Protein AF-A0A1H6YM70-F1 (afdb_monomer)

Solvent-accessible surface area (backbone atoms only — not comparable to full-atom values): 40355 Å² total; per-residue (Å²): 133,88,77,96,76,88,87,82,82,91,81,91,81,89,89,91,89,89,86,88,90,82,91,88,90,90,86,87,81,88,82,81,90,76,86,83,74,84,50,31,53,51,52,47,82,62,70,38,101,59,46,87,62,41,52,81,88,35,68,71,35,81,37,51,82,87,64,83,88,84,62,60,73,34,40,66,67,62,57,68,69,55,62,72,92,75,59,53,72,65,49,66,35,31,28,68,69,76,75,31,49,32,33,32,38,57,94,75,74,38,78,41,71,76,74,77,87,56,59,73,40,43,68,49,69,51,76,71,44,45,75,62,52,44,77,43,59,88,45,40,32,73,42,72,48,46,55,89,52,23,32,37,42,44,52,37,42,29,78,37,44,15,32,50,41,39,39,32,46,31,19,34,76,86,74,43,76,22,53,33,35,28,37,41,71,53,69,43,90,54,57,48,78,46,82,44,70,24,33,24,39,51,32,30,70,66,38,37,90,80,80,52,63,47,29,42,35,41,36,23,56,72,83,42,78,52,92,55,59,52,71,42,55,31,40,51,60,89,59,75,58,35,71,45,69,46,69,94,36,92,90,49,55,65,48,76,42,67,89,46,39,29,74,46,76,77,45,82,61,43,26,39,37,41,32,32,40,59,78,37,45,36,47,37,31,44,38,34,35,34,70,62,52,96,70,32,80,37,48,32,39,26,37,35,69,83,40,78,48,66,74,88,56,92,90,55,73,46,76,47,62,26,29,51,42,86,91,44,45,36,45,60,48,44,45,80,42,62,31,43,31,34,36,41,26,28,52,62,25,72,79,38,83,87,46,70,76,49,75,46,79,44,86,48,59,71,47,77,47,73,26,45,60,69,85,48,66,40,40,60,37,50,55,56,50,98,79,52,57,46,77,45,62,87,43,39,31,75,45,70,54,45,94,63,25,30,33,36,40,35,35,35,36,75,37,47,20,37,48,76,51,40,36,47,78,47,60,58,27,34,38,45,40,74,53,70,38,93,55,59,48,78,26,43,83,95,59,34,46,74,32,35,39,41,49,36,32,74,53,59,49,75,46,71,39,39,57,69,65,84,73,75,52,96,58,86,74,51,62,45,71,47,65,25,40,66,76,45,44,74,57,42,29,38,34,20,25,6,43,83,56,35,68,33,2,26,34,44,69,19,41,53,37,24,47,30,56,60,26,39,54,41,34,2,69,46,96,74,16,64,40,41,17,80,35,49,48,47,75,44,77,49,52,26,68,36,89,52,48,65,60,52,43,60,76,62,59,41,21,29,41,36,38,5,30,66,50,48,44,49,66,64,42,15,43,44,53,32,46,41,29,76,64,34,18,13,35,46,38,26,40,36,50,61,93,75,40,21,49,48,34,38,49,25,44,60,72,72,41,85,75,63,45,75,46,76,46,64,55,42,40,74,35,48,28,40,79,53,99,38,52,44,32,51,24,86,60,47,78,46,49,62,38,32,33,39,35,14,85,59,36,35,30,18,38,41,60,80,53,41,60,95,49,55,84,50,40,45,77,43,22,41,41,97,87,64,20,43,32,24,36,31,44,73,89,45,45,39,38,40,33,18,26,18,34,35,40,11,9,52,90,90,68,74,50,47,36,38,46,26,21,32,54,47,99,75,34,46,54,34,61,27,66,55,41,90,47,62,17,35,31,26,25,38,53,47,7,42,49,54,47,35,63,71,68,28,82,80

Organism: NCBI:txid703342

Nearest PDB structures (foldseek):
  4kh9-assembly2_B  TM=1.845E-01  e=5.820E-04  Legionella pneumophila subsp. pneumophila str. Philadelphia 1
  6byc-assembly1_A  TM=4.555E-01  e=5.073E-01  Xanthomonas citri pv. citri str. 306
  6byg-assembly1_B  TM=3.933E-01  e=2.266E-01  Xanthomonas citri pv. citri str. 306
  6bye-assembly1_B  TM=3.856E-01  e=2.147E-01  Xanthomonas citri pv. citri str. 306
  6byi-assembly1_A  TM=2.269E-01  e=4.092E-01  Xanthomonas citri pv. citri str. 306

Foldseek 3Di:
DDDDDDDDDDDDDDDDDDDDDDDDDDDDDDDDDDDDLDAADEDEPPQDPCRPDHDSPDNYHYDDPPDDDAFAEDAPVRVVPPDLVPFDFFRWHQHPNVNFIWGQHNVVSDIDTPPPAFAAWDKDADPVQLVVKDFFAAAAAFDWFDQVGGKIKTKMFTPGWHKKKKKKFKAFLVRHTQFKIWIDIDTGPDTGMDIDITGMGTGGHAFDPQQDFGIKIWMAIRNHTDPRIDTDGYHGHFDPWDKDWPDPDPVFYWDWFDAAAAPDDFDQRGKIKTKIDTPDWDKWKKKKWQDDDDQFHFIKIWIFDIDGGDPPDHPDIDITITGIDPPGDGGNFFAKTKIWMKIWDQTCCSRPVVDHGRIDIDGDGIDIDGYHYDADEWDKAWDFDPPQKDWFDAAAAFDWFDQRTKIFTKMWTPGWGKDWKKWDDDQFKIWIDIDTGPDTGTQGPPRTDITGMGGGGHDFAKIKIFIPDPHPDDDDTRIDIDGYHYPAFEAFEEEEEEACPQQFCLTLNHDLSVVQQQFCCDHACDPNHLGHHPGGHRYHYDYLEQPCVLVSCVVRVGQEYEYFPPHADDLVSLLSVLVCQVVQHAYEYEAQDPPRCRVQSNCCNNQVFPGFDKDKAAALDKWFWAQDPDLLQDHSLHHNHRHIATAARGIFIFTDCVRSVVRNVQKDQGIADPVRTRQWIAGPPTNYTYGRHNQLQTAHPPDLDLGHSQWDADPSSRTDWDCRNVHTHRSNSSVSSSVSSSSVRRPD

Radius of gyration: 63.82 Å; Cα contacts (8 Å, |Δi|>4): 1829; chains: 1; bounding box: 210×70×131 Å

Secondary structure (DSSP, 8-state):
----------------------------------------EEEE-S-STTTT---TT-SEEEE-SS------EE-HHHHHTS-GGGPPTT-EEEETTTTEEEEEEGGGTEEEESS----B-EEE--HHHHTT-EEES--BTTPPP-TTTSEEEEEEEEEE-EEEEEEEEEE-TTSSEEEEEEEEEEEE-SSEEEEEEEEEEE------TTS---EEEEEEETTEEEEEEEEE--B------EEEE--S-SSS--EE-S--BTTPPP-TTS-EEEEEEEEE-EEEEEEEEE--BTTB-S-EEEE---EEE---STT-EEEEEEEEPTT-----S-EEEEEEEEEEE-GGGGT-TTS----EEEEEEEEEEEEB---PBPEEEE---TTSSEEES-EETTPPP-TT-EEEE-EEEEE-EEEEEEB--BTTEEEEEEEEESS-EEE-TTSPEEEEEEE---SSEEEEEEB-S---SSSSS-EEEEEEEP--BPP-EEEEE--S-TTTTTTSSSHHHHHHHH-TTTEESSTT-SEEBSS--EEEEE-SB-TTHHHHHHHTT-SEEEE-TT-B--HHHHHHHHHHHHTT-EEEEE----TTSHHHHHHHHHH--SSPPEEEPPTT-EEEBP----TTTEETTEE-TT-EEE--SS--EEE-GGGGTTTGGGEEEEEE-TTS-EEEEEESSSSEEEES-TTTT---TT---SSS----B-TT--B--BS-SSS-B-HHHHHHHHHHHHHHH---

InterPro domains:
  IPR059888 Phage tail-like, trimerisation region [PF26696] (54-116)

Mean predicted aligned error: 20.1 Å

Sequence (748 aa):
MKKNYNPINIWRFILILFLGLISQLDSMTLAQSRIVVPHGTQISDGSTPNSLKPLSFSLMDLSSIERGFLMPRLTSEERSRLPIGELTAGTLIYNTTLNCIEFYNITRQKWMNMCGDVGPAIFTISDAKCKQIEVSGDYVKGIVLNERKNIITLEVNVSSPGTFDIQALAFNGDNVENGYSFSTKGVFPTAGNFLLILKGNGKPIKGSDDGTPKDIIRFLFNQQLITCTTKNYVKPDFEPLNVEFICNDSKFPITSEGNYKEGESLSSANRIIVPFKVTKPGRGKVFGEIAIGGKQSELIQYESELIDFKTTAVNQVQYIALTPVSNTGKPTVGGKHSVKMKLVTNGRYDYDPFEPKETREIAGCTYEIDVEPLIKNAEMVVYCFNGNQKVFGTYKKGFAMTTANYATINMEVKEPGDYIIKTNNANGIHFELTGTFDTTGMYIEPNALKIYAKGVPLAEGTFTYTFDMPTSVGGTSCSFDVTVEPDALTPKTFLTYSSQNTTYGYGFNGGQANQFITSDNNFGTKMFSTVKMQGGVNLVSKSNNTSNISSDIASTNANVVSVGFNTVFNAQSAADLARFIRNGGGVLAVTDLRNDASTGFLLNAVLGVNPILQNSGGAGTVHPLAYKDDPVLNGPFGDIRGKAWGEDASTTVGIVPSSISSVLSSIEVLSTSSGGNIVAFRHKTLNFVWVGDGGFNSSQINNTSATICPFKVDDNYRPIPKPNYNQPVYNSQFTANALAWLFTQTNK

Structure (mmCIF, N/CA/C/O backbone):
data_AF-A0A1H6YM70-F1
#
_entry.id   AF-A0A1H6YM70-F1
#
loop_
_atom_site.group_PDB
_atom_site.id
_atom_site.type_symbol
_atom_site.label_atom_id
_atom_site.label_alt_id
_atom_site.label_comp_id
_atom_site.label_asym_id
_atom_site.label_entity_id
_atom_site.label_seq_id
_atom_site.pdbx_PDB_ins_code
_atom_site.Cartn_x
_atom_site.Cartn_y
_atom_site.Cartn_z
_atom_site.occupancy
_atom_site.B_iso_or_equiv
_atom_site.auth_seq_id
_atom_site.auth_comp_id
_atom_site.auth_asym_id
_atom_site.auth_atom_id
_atom_site.pdbx_PDB_model_num
ATOM 1 N N . MET A 1 1 ? -156.936 -27.859 69.190 1.00 38.38 1 MET A N 1
ATOM 2 C CA . MET A 1 1 ? -156.992 -27.145 67.889 1.00 38.38 1 MET A CA 1
ATOM 3 C C . MET A 1 1 ? -156.677 -25.675 68.105 1.00 38.38 1 MET A C 1
ATOM 5 O O . MET A 1 1 ? -157.193 -25.144 69.079 1.00 38.38 1 MET A O 1
ATOM 9 N N . LYS A 1 2 ? -155.987 -25.027 67.144 1.00 41.41 2 LYS A N 1
ATOM 10 C CA . LYS A 1 2 ? -155.716 -23.568 67.076 1.00 41.41 2 LYS A CA 1
ATOM 11 C C . LYS A 1 2 ? -154.834 -23.065 68.251 1.00 41.41 2 LYS A C 1
ATOM 13 O O . LYS A 1 2 ? -154.827 -23.665 69.312 1.00 41.41 2 LYS A O 1
ATOM 18 N N . LYS A 1 3 ? -154.008 -22.024 68.120 1.00 44.16 3 LYS A N 1
ATOM 19 C CA . LYS A 1 3 ? -154.089 -20.804 67.293 1.00 44.16 3 LYS A CA 1
ATOM 20 C C . LYS A 1 3 ? -152.667 -20.280 67.008 1.00 44.16 3 LYS A C 1
ATOM 22 O O . LYS A 1 3 ? -151.761 -20.567 67.782 1.00 44.16 3 LYS A O 1
ATOM 27 N N . ASN A 1 4 ? -152.490 -19.481 65.953 1.00 53.75 4 ASN A N 1
ATOM 28 C CA . ASN A 1 4 ? -151.224 -18.791 65.671 1.00 53.75 4 ASN A CA 1
ATOM 29 C C . ASN A 1 4 ? -150.816 -17.902 66.852 1.00 53.75 4 ASN A C 1
ATOM 31 O O . ASN A 1 4 ? -151.642 -17.107 67.301 1.00 53.75 4 ASN A O 1
ATOM 35 N N . TYR A 1 5 ? -149.553 -17.972 67.270 1.00 47.16 5 TYR A N 1
ATOM 36 C CA . TYR A 1 5 ? -148.899 -16.932 68.061 1.00 47.16 5 TYR A CA 1
ATOM 37 C C . TYR A 1 5 ? -147.563 -16.603 67.364 1.00 47.16 5 TYR A C 1
ATOM 39 O O . TYR A 1 5 ? -146.832 -17.520 67.013 1.00 47.16 5 TYR A O 1
ATOM 47 N N . ASN A 1 6 ? -147.345 -15.366 66.908 1.00 44.19 6 ASN A N 1
ATOM 48 C CA . ASN A 1 6 ? -146.921 -14.177 67.678 1.00 44.19 6 ASN A CA 1
ATOM 49 C C . ASN A 1 6 ? -145.367 -14.057 67.594 1.00 44.19 6 ASN A C 1
ATOM 51 O O . ASN A 1 6 ? -144.725 -14.979 67.101 1.00 44.19 6 ASN A O 1
ATOM 55 N N . PRO A 1 7 ? -144.769 -12.890 67.889 1.00 52.84 7 PRO A N 1
ATOM 56 C CA . PRO A 1 7 ? -143.892 -12.228 66.925 1.00 52.84 7 PRO A CA 1
ATOM 57 C C . PRO A 1 7 ? -142.695 -11.593 67.678 1.00 52.84 7 PRO A C 1
ATOM 59 O O . PRO A 1 7 ? -141.862 -12.298 68.227 1.00 52.84 7 PRO A O 1
ATOM 62 N N . ILE A 1 8 ? -142.804 -10.273 67.876 1.00 44.16 8 ILE A N 1
ATOM 63 C CA . ILE A 1 8 ? -142.258 -9.418 68.933 1.00 44.16 8 ILE A CA 1
ATOM 64 C C . ILE A 1 8 ? -140.889 -8.825 68.580 1.00 44.16 8 ILE A C 1
ATOM 66 O O . ILE A 1 8 ? -139.936 -9.549 68.336 1.00 44.16 8 ILE A O 1
ATOM 70 N N . ASN A 1 9 ? -140.766 -7.514 68.344 1.00 37.94 9 ASN A N 1
ATOM 71 C CA . ASN A 1 9 ? -141.264 -6.290 69.021 1.00 37.94 9 ASN A CA 1
ATOM 72 C C . ASN A 1 9 ? -140.226 -5.748 70.029 1.00 37.94 9 ASN A C 1
ATOM 74 O O . ASN A 1 9 ? -139.834 -6.458 70.941 1.00 37.94 9 ASN A O 1
ATOM 78 N N . ILE A 1 10 ? -139.708 -4.527 69.805 1.00 35.94 10 ILE A N 1
ATOM 79 C CA . ILE A 1 10 ? -140.104 -3.255 70.482 1.00 35.94 10 ILE A CA 1
ATOM 80 C C . ILE A 1 10 ? -139.338 -3.040 71.804 1.00 35.94 10 ILE A C 1
ATOM 82 O O . ILE A 1 10 ? -139.313 -3.940 72.627 1.00 35.94 10 ILE A O 1
ATOM 86 N N . TRP A 1 11 ? -138.732 -1.884 72.123 1.00 33.00 11 TRP A N 1
ATOM 87 C CA . TRP A 1 11 ? -138.554 -0.577 71.442 1.00 33.00 11 TRP A CA 1
ATOM 88 C C . TRP A 1 11 ? -137.472 0.255 72.185 1.00 33.00 11 TRP A C 1
ATOM 90 O O . TRP A 1 11 ? -137.093 -0.099 73.295 1.00 33.00 11 TRP A O 1
ATOM 100 N N . ARG A 1 12 ? -137.143 1.444 71.638 1.00 44.69 12 ARG A N 1
ATOM 101 C CA . ARG A 1 12 ? -136.572 2.641 72.320 1.00 44.69 12 ARG A CA 1
ATOM 102 C C . ARG A 1 12 ? -135.155 2.540 72.918 1.00 44.69 12 ARG A C 1
ATOM 104 O O . ARG A 1 12 ? -135.002 2.131 74.057 1.00 44.69 12 ARG A O 1
ATOM 111 N N . PHE A 1 13 ? -134.184 3.157 72.233 1.00 39.41 13 PHE A N 1
ATOM 112 C CA . PHE A 1 13 ? -133.447 4.345 72.720 1.00 39.41 13 PHE A CA 1
ATOM 113 C C . PHE A 1 13 ? -132.648 4.989 71.555 1.00 39.41 13 PHE A C 1
ATOM 115 O O . PHE A 1 13 ? -131.760 4.353 71.016 1.00 39.41 13 PHE A O 1
ATOM 122 N N . ILE A 1 14 ? -133.022 6.223 71.174 1.00 45.62 14 ILE A N 1
ATOM 123 C CA . ILE A 1 14 ? -132.251 7.332 70.541 1.00 45.62 14 ILE A CA 1
ATOM 124 C C . ILE A 1 14 ? -131.155 7.024 69.462 1.00 45.62 14 ILE A C 1
ATOM 126 O O . ILE A 1 14 ? -130.187 6.331 69.743 1.00 45.62 14 ILE A O 1
ATOM 130 N N . LEU A 1 15 ? -131.226 7.760 68.324 1.00 44.28 15 LEU A N 1
ATOM 131 C CA . LEU A 1 15 ? -130.172 8.117 67.320 1.00 44.28 15 LEU A CA 1
ATOM 132 C C . LEU A 1 15 ? -130.128 7.390 65.931 1.00 44.28 15 LEU A C 1
ATOM 134 O O . LEU A 1 15 ? -130.362 6.192 65.836 1.00 44.28 15 LEU A O 1
ATOM 138 N N . ILE A 1 16 ? -129.690 8.155 64.899 1.00 51.19 16 ILE A N 1
ATOM 139 C CA . ILE A 1 16 ? -129.115 7.794 63.559 1.00 51.19 16 ILE A CA 1
ATOM 140 C C . ILE A 1 16 ? -130.059 7.748 62.310 1.00 51.19 16 ILE A C 1
ATOM 142 O O . ILE A 1 16 ? -131.209 7.328 62.384 1.00 51.19 16 ILE A O 1
ATOM 146 N N . LEU A 1 17 ? -129.550 8.259 61.164 1.00 50.03 17 LEU A N 1
ATOM 147 C CA . LEU A 1 17 ? -130.211 8.552 59.860 1.00 50.03 17 LEU A CA 1
ATOM 148 C C . LEU A 1 17 ? -130.064 7.454 58.765 1.00 50.03 17 LEU A C 1
ATOM 150 O O . LEU A 1 17 ? -129.211 6.580 58.879 1.00 50.03 17 LEU A O 1
ATOM 154 N N . PHE A 1 18 ? -130.841 7.559 57.663 1.00 42.91 18 PHE A N 1
ATOM 155 C CA . PHE A 1 18 ? -130.823 6.664 56.476 1.00 42.91 18 PHE A CA 1
ATOM 156 C C . PHE A 1 18 ? -131.346 7.350 55.178 1.00 42.91 18 PHE A C 1
ATOM 158 O O . PHE A 1 18 ? -132.304 8.112 55.297 1.00 42.91 18 PHE A O 1
ATOM 165 N N . LEU A 1 19 ? -130.801 7.067 53.964 1.00 41.16 19 LEU A N 1
ATOM 166 C CA . LEU A 1 19 ? -131.389 7.418 52.628 1.00 41.16 19 LEU A CA 1
ATOM 167 C C . LEU A 1 19 ? -130.600 6.896 51.373 1.00 41.16 19 LEU A C 1
ATOM 169 O O . LEU A 1 19 ? -129.376 6.932 51.390 1.00 41.16 19 LEU A O 1
ATOM 173 N N . GLY A 1 20 ? -131.301 6.536 50.267 1.00 34.81 20 GLY A N 1
ATOM 174 C CA . GLY A 1 20 ? -130.806 6.390 48.852 1.00 34.81 20 GLY A CA 1
ATOM 175 C C . GLY A 1 20 ? -130.319 4.981 48.396 1.00 34.81 20 GLY A C 1
ATOM 176 O O . GLY A 1 20 ? -129.578 4.369 49.148 1.00 34.81 20 GLY A O 1
ATOM 177 N N . LEU A 1 21 ? -130.680 4.294 47.282 1.00 44.47 21 LEU A N 1
ATOM 178 C CA . LEU A 1 21 ? -131.133 4.540 45.874 1.00 44.47 21 LEU A CA 1
ATOM 179 C C . LEU A 1 21 ? -130.021 4.825 44.813 1.00 44.47 21 LEU A C 1
ATOM 181 O O . LEU A 1 21 ? -129.175 5.662 45.091 1.00 44.47 21 LEU A O 1
ATOM 185 N N . ILE A 1 22 ? -130.009 4.286 43.562 1.00 47.59 22 ILE A N 1
ATOM 186 C CA . ILE A 1 22 ? -130.577 3.041 42.943 1.00 47.59 22 ILE A CA 1
ATOM 187 C C . ILE A 1 22 ? -129.978 2.767 41.506 1.00 47.59 22 ILE A C 1
ATOM 189 O O . ILE A 1 22 ? -129.523 3.714 40.883 1.00 47.59 22 ILE A O 1
ATOM 193 N N . SER A 1 23 ? -129.986 1.505 41.004 1.00 43.75 23 SER A N 1
ATOM 194 C CA . SER A 1 23 ? -129.773 0.944 39.612 1.00 43.75 23 SER A CA 1
ATOM 195 C C . SER A 1 23 ? -129.008 1.686 38.469 1.00 43.75 23 SER A C 1
ATOM 197 O O . SER A 1 23 ? -129.352 2.827 38.190 1.00 43.75 23 SER A O 1
ATOM 199 N N . GLN A 1 24 ? -128.199 0.973 37.640 1.00 41.09 24 GLN A N 1
ATOM 200 C CA . GLN A 1 24 ? -128.391 0.745 36.165 1.00 41.09 24 GLN A CA 1
ATOM 201 C C . GLN A 1 24 ? -127.171 0.149 35.381 1.00 41.09 24 GLN A C 1
ATOM 203 O O . GLN A 1 24 ? -126.096 -0.049 35.931 1.00 41.09 24 GLN A O 1
ATOM 208 N N . LEU A 1 25 ? -127.462 -0.192 34.115 1.00 44.38 25 LEU A N 1
ATOM 209 C CA . LEU A 1 25 ? -126.799 -0.882 32.984 1.00 44.38 25 LEU A CA 1
ATOM 210 C C . LEU A 1 25 ? -125.339 -0.564 32.532 1.00 44.38 25 LEU A C 1
ATOM 212 O 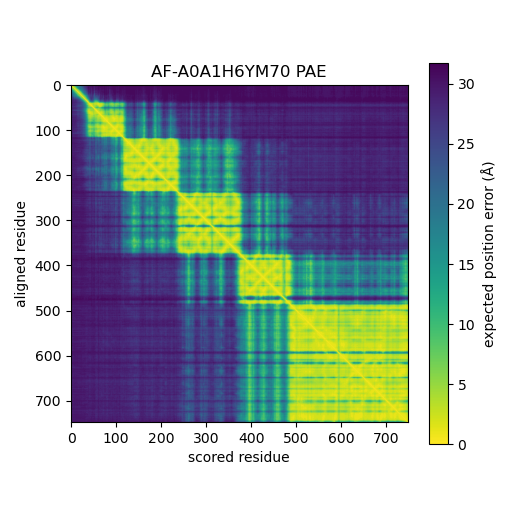O . LEU A 1 25 ? -124.765 0.473 32.841 1.00 44.38 25 LEU A O 1
ATOM 216 N N . ASP A 1 26 ? -124.888 -1.450 31.622 1.00 39.78 26 ASP A N 1
ATOM 217 C CA . ASP A 1 26 ? -124.096 -1.230 30.386 1.00 39.78 26 ASP A CA 1
ATOM 218 C C . ASP A 1 26 ? -122.578 -1.504 30.283 1.00 39.78 26 ASP A C 1
ATOM 220 O O . ASP A 1 26 ? -121.820 -1.573 31.247 1.00 39.78 26 ASP A O 1
ATOM 224 N N . SER A 1 27 ? -122.178 -1.789 29.033 1.00 50.72 27 SER A N 1
ATOM 225 C CA . SER A 1 27 ? -120.927 -2.445 28.617 1.00 50.72 27 SER A CA 1
ATOM 226 C C . SER A 1 27 ? -119.902 -1.474 28.022 1.00 50.72 27 SER A C 1
ATOM 228 O O . SER A 1 27 ? -120.274 -0.600 27.244 1.00 50.72 27 SER A O 1
ATOM 230 N N . MET A 1 28 ? -118.601 -1.715 28.234 1.00 40.94 28 MET A N 1
ATOM 231 C CA . MET A 1 28 ? -117.532 -1.164 27.383 1.00 40.94 28 MET A CA 1
ATOM 232 C C . MET A 1 28 ? -116.401 -2.174 27.134 1.00 40.94 28 MET A C 1
ATOM 234 O O . MET A 1 28 ? -116.011 -2.941 28.012 1.00 40.94 28 MET A O 1
ATOM 238 N N . THR A 1 29 ? -115.879 -2.167 25.907 1.00 42.69 29 THR A N 1
ATOM 239 C CA . THR A 1 29 ? -114.902 -3.130 25.376 1.00 42.69 29 THR A CA 1
ATOM 240 C C . THR A 1 29 ? -113.441 -2.683 25.477 1.00 42.69 29 THR A C 1
ATOM 242 O O . THR A 1 29 ? -113.112 -1.559 25.121 1.00 42.69 29 THR A O 1
ATOM 245 N N . LEU A 1 30 ? -112.580 -3.656 25.803 1.00 49.06 30 LEU A N 1
ATOM 246 C CA . LEU A 1 30 ? -111.201 -3.871 25.322 1.00 49.06 30 LEU A CA 1
ATOM 247 C C . LEU A 1 30 ? -110.179 -2.711 25.320 1.00 49.06 30 LEU A C 1
ATOM 249 O O . LEU A 1 30 ? -110.136 -1.894 24.405 1.00 49.06 30 LEU A O 1
ATOM 253 N N . ALA A 1 31 ? -109.161 -2.858 26.178 1.00 37.59 31 ALA A N 1
ATOM 254 C CA . ALA A 1 31 ? -107.776 -2.522 25.835 1.00 37.59 31 ALA A CA 1
ATOM 255 C C . ALA A 1 31 ? -106.777 -3.524 26.462 1.00 37.59 31 ALA A C 1
ATOM 257 O O . ALA A 1 31 ? -106.569 -3.533 27.668 1.00 37.59 31 ALA A O 1
ATOM 258 N N . GLN A 1 32 ? -106.171 -4.350 25.600 1.00 41.69 32 GLN A N 1
ATOM 259 C CA . GLN A 1 32 ? -104.894 -5.083 25.731 1.00 41.69 32 GLN A CA 1
ATOM 260 C C . GLN A 1 32 ? -104.549 -5.884 27.009 1.00 41.69 32 GLN A C 1
ATOM 262 O O . GLN A 1 32 ? -104.279 -5.369 28.089 1.00 41.69 32 GLN A O 1
ATOM 267 N N . SER A 1 33 ? -104.332 -7.184 26.794 1.00 46.44 33 SER A N 1
ATOM 268 C CA . SER A 1 33 ? -103.611 -8.090 27.691 1.00 46.44 33 SER A CA 1
ATOM 269 C C . SER A 1 33 ? -102.131 -7.710 27.868 1.00 46.44 33 SER A C 1
ATOM 271 O O . SER A 1 33 ? -101.401 -7.610 26.878 1.00 46.44 33 SER A O 1
ATOM 273 N N . ARG A 1 34 ? -101.643 -7.665 29.115 1.00 40.09 34 ARG A N 1
ATOM 274 C CA . ARG A 1 34 ? -100.227 -7.927 29.431 1.00 40.09 34 ARG A CA 1
ATOM 275 C C . ARG A 1 34 ? -100.092 -9.244 30.187 1.00 40.09 34 ARG A C 1
ATOM 277 O O . ARG A 1 34 ? -100.852 -9.529 31.106 1.00 40.09 34 ARG A O 1
ATOM 284 N N . ILE A 1 35 ? -99.106 -10.029 29.768 1.00 46.47 35 ILE A N 1
ATOM 285 C CA . ILE A 1 35 ? -98.752 -11.331 30.333 1.00 46.47 35 ILE A CA 1
ATOM 286 C C . ILE A 1 35 ? -98.215 -11.127 31.756 1.00 46.47 35 ILE A C 1
ATOM 288 O O . ILE A 1 35 ? -97.267 -10.366 31.952 1.00 46.47 35 ILE A O 1
ATOM 292 N N . VAL A 1 36 ? -98.798 -11.822 32.735 1.00 49.91 36 VAL A N 1
ATOM 293 C CA . VAL A 1 36 ? -98.227 -11.926 34.084 1.00 49.91 36 VAL A CA 1
ATOM 294 C C . VAL A 1 36 ? -97.063 -12.910 34.020 1.00 49.91 36 VAL A C 1
ATOM 296 O O . VAL A 1 36 ? -97.267 -14.109 33.847 1.00 49.91 36 VAL A O 1
ATOM 299 N N . VAL A 1 37 ? -95.837 -12.402 34.143 1.00 56.78 37 VAL A N 1
ATOM 300 C CA . VAL A 1 37 ? -94.659 -13.244 34.383 1.00 56.78 37 VAL A CA 1
ATOM 301 C C . VAL A 1 37 ? -94.743 -13.740 35.833 1.00 56.78 37 VAL A C 1
ATOM 303 O O . VAL A 1 37 ? -94.957 -12.911 36.722 1.00 56.78 37 VAL A O 1
ATOM 306 N N . PRO A 1 38 ? -94.604 -15.048 36.113 1.00 57.62 38 PRO A N 1
ATOM 307 C CA . PRO A 1 38 ? -94.641 -15.552 37.479 1.00 57.62 38 PRO A CA 1
ATOM 308 C C . PRO A 1 38 ? -93.343 -15.175 38.200 1.00 57.62 38 PRO A C 1
ATOM 310 O O . PRO A 1 38 ? -92.327 -15.858 38.087 1.00 57.62 38 PRO A O 1
ATOM 313 N N . HIS A 1 39 ? -93.376 -14.068 38.939 1.00 66.75 39 HIS A N 1
ATOM 314 C CA . HIS A 1 39 ? -92.372 -13.787 39.962 1.00 66.75 39 HIS A CA 1
ATOM 315 C C . HIS A 1 39 ? -92.470 -14.852 41.069 1.00 66.75 39 HIS A C 1
ATOM 317 O O . HIS A 1 39 ? -93.563 -15.352 41.347 1.00 66.75 39 HIS A O 1
ATOM 323 N N . GLY A 1 40 ? -91.346 -15.197 41.706 1.00 72.12 40 GLY A N 1
ATOM 324 C CA . GLY A 1 40 ? -91.360 -16.055 42.893 1.00 72.12 40 GLY A CA 1
ATOM 325 C C . GLY A 1 40 ? -92.021 -15.380 44.096 1.00 72.12 40 GLY A C 1
ATOM 326 O O . GLY A 1 40 ? -92.460 -14.232 44.030 1.00 72.12 40 GLY A O 1
ATOM 327 N N . THR A 1 41 ? -92.083 -16.076 45.227 1.00 81.25 41 THR A N 1
ATOM 328 C CA . THR A 1 41 ? -92.717 -15.529 46.432 1.00 81.25 41 THR A CA 1
ATOM 329 C C . THR A 1 41 ? -91.719 -14.685 47.218 1.00 81.25 41 THR A C 1
ATOM 331 O O . THR A 1 41 ? -90.699 -15.193 47.682 1.00 81.25 41 THR A O 1
ATOM 334 N N . GLN A 1 42 ? -92.033 -13.406 47.427 1.00 85.00 42 GLN A N 1
ATOM 335 C CA . GLN A 1 42 ? -91.344 -12.578 48.416 1.00 85.00 42 GLN A CA 1
ATOM 336 C C . GLN A 1 42 ? -92.090 -12.669 49.751 1.00 85.00 42 GLN A C 1
ATOM 338 O O . GLN A 1 42 ? -93.289 -12.402 49.814 1.00 85.00 42 GLN A O 1
ATOM 343 N N . ILE A 1 43 ? -91.386 -13.042 50.817 1.00 86.25 43 ILE A N 1
ATOM 344 C CA . ILE A 1 43 ? -91.869 -12.914 52.192 1.00 86.25 43 ILE A CA 1
ATOM 345 C C . ILE A 1 43 ? -91.297 -11.607 52.737 1.00 86.25 43 ILE A C 1
ATOM 347 O O . ILE A 1 43 ? -90.079 -11.427 52.812 1.00 86.25 43 ILE A O 1
ATOM 351 N N . SER A 1 44 ? -92.178 -10.688 53.117 1.00 81.19 44 SER A N 1
ATOM 352 C CA . SER A 1 44 ? -91.806 -9.409 53.714 1.00 81.19 44 SER A CA 1
ATOM 353 C C . SER A 1 44 ? -92.711 -9.074 54.893 1.00 81.19 44 SER A C 1
ATOM 355 O O . SER A 1 44 ? -93.870 -9.483 54.936 1.00 81.19 44 SER A O 1
ATOM 357 N N . ASP A 1 45 ? -92.176 -8.311 55.842 1.00 82.12 45 ASP A N 1
ATOM 358 C CA . ASP A 1 45 ? -92.930 -7.663 56.918 1.00 82.12 45 ASP A CA 1
ATOM 359 C C . ASP A 1 45 ? -93.312 -6.206 56.589 1.00 82.12 45 ASP A C 1
ATOM 361 O O . ASP A 1 45 ? -93.860 -5.508 57.438 1.00 82.12 45 ASP A O 1
ATOM 365 N N . GLY A 1 46 ? -93.047 -5.747 55.360 1.00 77.19 46 GLY A N 1
ATOM 366 C CA . GLY A 1 46 ? -93.371 -4.397 54.892 1.00 77.19 46 GLY A CA 1
ATOM 367 C C . GLY A 1 46 ? -92.347 -3.324 55.269 1.00 77.19 46 GLY A C 1
ATOM 368 O O . GLY A 1 46 ? -92.512 -2.174 54.869 1.00 77.19 46 GLY A O 1
ATOM 369 N N . SER A 1 47 ? -91.272 -3.672 55.985 1.00 81.88 47 SER A N 1
ATOM 370 C CA . SER A 1 47 ? -90.271 -2.701 56.455 1.00 81.88 47 SER A CA 1
ATOM 371 C C . SER A 1 47 ? -89.316 -2.173 55.367 1.00 81.88 47 SER A C 1
ATOM 373 O O . SER A 1 47 ? -88.562 -1.231 55.610 1.00 81.88 47 SER A O 1
ATOM 375 N N . THR A 1 48 ? -89.353 -2.730 54.149 1.00 77.25 48 THR A N 1
ATOM 376 C CA . THR A 1 48 ? -88.519 -2.303 53.010 1.00 77.25 48 THR A CA 1
ATOM 377 C C . THR A 1 48 ? -89.333 -1.581 51.915 1.00 77.25 48 THR A C 1
ATOM 379 O O . THR A 1 48 ? -90.468 -1.977 51.627 1.00 77.25 48 THR A O 1
ATOM 382 N N . PRO A 1 49 ? -88.763 -0.578 51.204 1.00 61.78 49 PRO A N 1
ATOM 383 C CA . PRO A 1 49 ? -89.482 0.191 50.170 1.00 61.78 49 PRO A CA 1
ATOM 384 C C . PRO A 1 49 ? -89.916 -0.578 48.905 1.00 61.78 49 PRO A C 1
ATOM 386 O O . PRO A 1 49 ? -90.541 0.009 48.026 1.00 61.78 49 PRO A O 1
ATOM 389 N N . ASN A 1 50 ? -89.555 -1.859 48.767 1.00 64.69 50 ASN A N 1
ATOM 390 C CA . ASN A 1 50 ? -89.849 -2.697 47.593 1.00 64.69 50 ASN A CA 1
ATOM 391 C C . ASN A 1 50 ? -90.420 -4.080 47.979 1.00 64.69 50 ASN A C 1
ATOM 393 O O . ASN A 1 50 ? -90.313 -5.028 47.206 1.00 64.69 50 ASN A O 1
ATOM 397 N N . SER A 1 51 ? -91.045 -4.176 49.154 1.00 64.81 51 SER A N 1
ATOM 398 C CA . SER A 1 51 ? -91.560 -5.380 49.841 1.00 64.81 51 SER A CA 1
ATOM 399 C C . SER A 1 51 ? -92.622 -6.229 49.110 1.00 64.81 51 SER A C 1
ATOM 401 O O . SER A 1 51 ? -93.132 -7.190 49.685 1.00 64.81 51 SER A O 1
ATOM 403 N N . LEU A 1 52 ? -92.957 -5.898 47.856 1.00 66.56 52 LEU A N 1
ATOM 404 C CA . LEU A 1 52 ? -93.882 -6.643 46.985 1.00 66.56 52 LEU A CA 1
ATOM 405 C C . LEU A 1 52 ? -93.357 -6.787 45.538 1.00 66.56 52 LEU A C 1
ATOM 407 O O . LEU A 1 52 ? -94.137 -6.932 44.596 1.00 66.56 52 LEU A O 1
ATOM 411 N N . LYS A 1 53 ? -92.036 -6.710 45.332 1.00 74.06 53 LYS A N 1
ATOM 412 C CA . LYS A 1 53 ? -91.382 -6.879 44.020 1.00 74.06 53 LYS A CA 1
ATOM 413 C C . LYS A 1 53 ? -90.296 -7.962 44.097 1.00 74.06 53 LYS A C 1
ATOM 415 O O . LYS A 1 53 ? -89.113 -7.620 44.145 1.00 74.06 53 LYS A O 1
ATOM 420 N N . PRO A 1 54 ? -90.677 -9.254 44.079 1.00 74.81 54 PRO A N 1
ATOM 421 C CA . PRO A 1 54 ? -89.720 -10.352 44.061 1.00 74.81 54 PRO A CA 1
ATOM 422 C C . PRO A 1 54 ? -88.824 -10.275 42.821 1.00 74.81 54 PRO A C 1
ATOM 424 O O . PRO A 1 54 ? -89.306 -10.054 41.700 1.00 74.81 54 PRO A O 1
ATOM 427 N N . LEU A 1 55 ? -87.525 -10.508 43.009 1.00 74.31 55 LEU A N 1
ATOM 428 C CA . LEU A 1 55 ? -86.569 -10.646 41.908 1.00 74.31 55 LEU A CA 1
ATOM 429 C C . LEU A 1 55 ? -87.040 -11.735 40.931 1.00 74.31 55 LEU A C 1
ATOM 431 O O . LEU A 1 55 ? -87.377 -12.841 41.343 1.00 74.31 55 LEU A O 1
ATOM 435 N N . SER A 1 56 ? -87.026 -11.450 39.625 1.00 76.69 56 SER A N 1
ATOM 436 C CA . SER A 1 56 ? -87.566 -12.346 38.582 1.00 76.69 56 SER A CA 1
ATOM 437 C C . SER A 1 56 ? -86.837 -13.689 38.438 1.00 76.69 56 SER A C 1
ATOM 439 O O . SER A 1 56 ? -87.320 -14.574 37.739 1.00 76.69 56 SER A O 1
ATOM 441 N N . PHE A 1 57 ? -85.683 -13.841 39.089 1.00 79.31 57 PHE A N 1
ATOM 442 C CA . PHE A 1 57 ? -84.875 -15.060 39.139 1.00 79.31 57 PHE A CA 1
ATOM 443 C C . PHE A 1 57 ? -84.834 -15.707 40.536 1.00 79.31 57 PHE A C 1
ATOM 445 O O . PHE A 1 57 ? -84.170 -16.727 40.704 1.00 79.31 57 PHE A O 1
ATOM 452 N N . SER A 1 58 ? -85.514 -15.137 41.539 1.00 77.75 58 SER A N 1
ATOM 453 C CA . SER A 1 58 ? -85.637 -15.755 42.861 1.00 77.75 58 SER A CA 1
ATOM 454 C C . SER A 1 58 ? -86.987 -16.446 43.009 1.00 77.75 58 SER A C 1
ATOM 456 O O . SER A 1 58 ? -88.029 -15.843 42.756 1.00 77.75 58 SER A O 1
ATOM 458 N N . LEU A 1 59 ? -86.974 -17.701 43.465 1.00 79.88 59 LEU A N 1
ATOM 459 C CA . LEU A 1 59 ? -88.192 -18.424 43.841 1.00 79.88 59 LEU A CA 1
ATOM 460 C C . LEU A 1 59 ? -88.693 -18.017 45.241 1.00 79.88 59 LEU A C 1
ATOM 462 O O . LEU A 1 59 ? -89.892 -18.080 45.508 1.00 79.88 59 LEU A O 1
ATOM 466 N N . MET A 1 60 ? -87.768 -17.606 46.117 1.00 83.38 60 MET A N 1
ATOM 467 C CA . MET A 1 60 ? -88.004 -17.212 47.505 1.00 83.38 60 MET A CA 1
ATOM 468 C C . MET A 1 60 ? -87.128 -16.003 47.840 1.00 83.38 60 MET A C 1
ATOM 470 O O . MET A 1 60 ? -85.906 -16.108 47.922 1.00 83.38 60 MET A O 1
ATOM 474 N N . ASP A 1 61 ? -87.756 -14.849 48.026 1.00 83.25 61 ASP A N 1
ATOM 475 C CA . ASP A 1 61 ? -87.096 -13.592 48.384 1.00 83.25 61 ASP A CA 1
ATOM 476 C C . ASP A 1 61 ? -87.511 -13.181 49.808 1.00 83.25 61 ASP A C 1
ATOM 478 O O . ASP A 1 61 ? -88.666 -13.361 50.191 1.00 83.25 61 ASP A O 1
ATOM 482 N N . LEU A 1 62 ? -86.577 -12.672 50.612 1.00 86.44 62 LEU A N 1
ATOM 483 C CA . LEU A 1 62 ? -86.800 -12.310 52.014 1.00 86.44 62 LEU A CA 1
ATOM 484 C C . LEU A 1 62 ? -86.466 -10.833 52.210 1.00 86.44 62 LEU A C 1
ATOM 486 O O . LEU A 1 62 ? -85.303 -10.442 52.140 1.00 86.44 62 LEU A O 1
ATOM 490 N N . SER A 1 63 ? -87.486 -10.013 52.470 1.00 83.56 63 SER A N 1
ATOM 491 C CA . SER A 1 63 ? -87.333 -8.557 52.537 1.00 83.56 63 SER A CA 1
ATOM 492 C C . SER A 1 63 ? -87.783 -8.005 53.889 1.00 83.56 63 SER A C 1
ATOM 494 O O . SER A 1 63 ? -88.977 -7.847 54.140 1.00 83.56 63 SER A O 1
ATOM 496 N N . SER A 1 64 ? -86.822 -7.719 54.765 1.00 84.19 64 SER A N 1
ATOM 497 C CA . SER A 1 64 ? -87.028 -7.089 56.073 1.00 84.19 64 SER A CA 1
ATOM 498 C C . SER A 1 64 ? -85.767 -6.330 56.496 1.00 84.19 64 SER A C 1
ATOM 500 O O . SER A 1 64 ? -84.662 -6.736 56.133 1.00 84.19 64 SER A O 1
ATOM 502 N N . ILE A 1 65 ? -85.921 -5.252 57.271 1.00 84.19 65 ILE A N 1
ATOM 503 C CA . ILE A 1 65 ? -84.818 -4.596 58.002 1.00 84.19 65 ILE A CA 1
ATOM 504 C C . ILE A 1 65 ? -84.781 -4.986 59.492 1.00 84.19 65 ILE A C 1
ATOM 506 O O . ILE A 1 65 ? -83.813 -4.671 60.177 1.00 84.19 65 ILE A O 1
ATOM 510 N N . GLU A 1 66 ? -85.819 -5.663 59.996 1.00 83.38 66 GLU A N 1
ATOM 511 C CA . GLU A 1 66 ? -86.009 -5.977 61.424 1.00 83.38 66 GLU A CA 1
ATOM 512 C C . GLU A 1 66 ? -85.913 -7.482 61.742 1.00 83.38 66 GLU A C 1
ATOM 514 O O . GLU A 1 66 ? -85.807 -7.865 62.909 1.00 83.38 66 GLU A O 1
ATOM 519 N N . ARG A 1 67 ? -85.976 -8.360 60.730 1.00 81.75 67 ARG A N 1
ATOM 520 C CA . ARG A 1 67 ? -86.106 -9.818 60.892 1.00 81.75 67 ARG A CA 1
ATOM 521 C C . ARG A 1 67 ? -85.142 -10.577 59.983 1.00 81.75 67 ARG A C 1
ATOM 523 O O . ARG A 1 67 ? -84.992 -10.258 58.808 1.00 81.75 67 ARG A O 1
ATOM 530 N N . GLY A 1 68 ? -84.520 -11.623 60.526 1.00 78.88 68 GLY A N 1
ATOM 531 C CA . GLY A 1 68 ? -83.621 -12.521 59.793 1.00 78.88 68 GLY A CA 1
ATOM 532 C C . GLY A 1 68 ? -84.267 -13.850 59.388 1.00 78.88 68 GLY A C 1
ATOM 533 O O . GLY A 1 68 ? -85.359 -14.199 59.838 1.00 78.88 68 GLY A O 1
ATOM 534 N N . PHE A 1 69 ? -83.553 -14.629 58.572 1.00 86.75 69 PHE A N 1
ATOM 535 C CA . PHE A 1 69 ? -83.921 -16.004 58.227 1.00 86.75 69 PHE A CA 1
ATOM 536 C C . PHE A 1 69 ? -83.324 -17.003 59.224 1.00 86.75 69 PHE A C 1
ATOM 538 O O . PHE A 1 69 ? -82.109 -17.029 59.422 1.00 86.75 69 PHE A O 1
ATOM 545 N N . LEU A 1 70 ? -84.162 -17.860 59.815 1.00 86.06 70 LEU A N 1
ATOM 546 C CA . LEU A 1 70 ? -83.708 -18.951 60.675 1.00 86.06 70 LEU A CA 1
ATOM 547 C C . LEU A 1 70 ? -83.715 -20.271 59.892 1.00 86.06 70 LEU A C 1
ATOM 549 O O . LEU A 1 70 ? -84.772 -20.831 59.609 1.00 86.06 70 LEU A O 1
ATOM 553 N N . MET A 1 71 ? -82.524 -20.759 59.543 1.00 88.75 71 MET A N 1
ATOM 554 C CA . MET A 1 71 ? -82.336 -22.050 58.869 1.00 88.75 71 MET A CA 1
ATOM 555 C C . MET A 1 71 ? -82.739 -23.228 59.776 1.00 88.75 71 MET A C 1
ATOM 557 O O . MET A 1 71 ? -82.684 -23.088 61.002 1.00 88.75 71 MET A O 1
ATOM 561 N N . PRO A 1 72 ? -83.058 -24.414 59.215 1.00 92.75 72 PRO A N 1
ATOM 562 C CA . PRO A 1 72 ? -83.179 -25.645 59.992 1.00 92.75 72 PRO A CA 1
ATOM 563 C C . PRO A 1 72 ? -81.931 -25.865 60.854 1.00 92.75 72 PRO A C 1
ATOM 565 O O . PRO A 1 72 ? -80.804 -25.814 60.354 1.00 92.75 72 PRO A O 1
ATOM 568 N N . ARG A 1 73 ? -82.131 -26.073 62.158 1.00 93.50 73 ARG A N 1
ATOM 569 C CA . ARG A 1 73 ? -81.052 -26.200 63.145 1.00 93.50 73 ARG A CA 1
ATOM 570 C C . ARG A 1 73 ? -80.923 -27.658 63.559 1.00 93.50 73 ARG A C 1
ATOM 572 O O . ARG A 1 73 ? -81.895 -28.223 64.047 1.00 93.50 73 ARG A O 1
ATOM 579 N N . LEU A 1 74 ? -79.745 -28.242 63.371 1.00 94.44 74 LEU A N 1
ATOM 580 C CA . LEU A 1 74 ? -79.447 -29.636 63.709 1.00 94.44 74 LEU A CA 1
ATOM 581 C C . LEU A 1 74 ? -78.108 -29.701 64.442 1.00 94.44 74 LEU A C 1
ATOM 583 O O . LEU A 1 74 ? -77.194 -28.946 64.122 1.00 94.44 74 LEU A O 1
ATOM 587 N N . THR A 1 75 ? -77.946 -30.627 65.377 1.00 92.19 75 THR A N 1
ATOM 588 C CA . THR A 1 75 ? -76.611 -31.024 65.848 1.00 92.19 75 THR A CA 1
ATOM 589 C C . THR A 1 75 ? -75.853 -31.785 64.754 1.00 92.19 75 THR A C 1
ATOM 591 O O . THR A 1 75 ? -76.452 -32.319 63.814 1.00 92.19 75 THR A O 1
ATOM 594 N N . SER A 1 76 ? -74.529 -31.917 64.891 1.00 86.62 76 SER A N 1
ATOM 595 C CA . SER A 1 76 ? -73.718 -32.781 64.014 1.00 86.62 76 SER A CA 1
ATOM 596 C C . SER A 1 76 ? -74.227 -34.226 63.961 1.00 86.62 76 SER A C 1
ATOM 598 O O . SER A 1 76 ? -74.078 -34.889 62.932 1.00 86.62 76 SER A O 1
ATOM 600 N N . GLU A 1 77 ? -74.824 -34.721 65.047 1.00 88.81 77 GLU A N 1
ATOM 601 C CA . GLU A 1 77 ? -75.367 -36.076 65.119 1.00 88.81 77 GLU A CA 1
ATOM 602 C C . GLU A 1 77 ? -76.698 -36.185 64.363 1.00 88.81 77 GLU A C 1
ATOM 604 O O . GLU A 1 77 ? -76.835 -37.037 63.490 1.00 88.81 77 GLU A O 1
ATOM 609 N N . GLU A 1 78 ? -77.645 -35.271 64.602 1.00 91.56 78 GLU A N 1
ATOM 610 C CA . GLU A 1 78 ? -78.928 -35.229 63.885 1.00 91.56 78 GLU A CA 1
ATOM 611 C C . GLU A 1 78 ? -78.737 -35.008 62.379 1.00 91.56 78 GLU A C 1
ATOM 613 O O . GLU A 1 78 ? -79.335 -35.723 61.575 1.00 91.56 78 GLU A O 1
ATOM 618 N N . ARG A 1 79 ? -77.824 -34.108 61.981 1.00 91.25 79 ARG A N 1
ATOM 619 C CA . ARG A 1 79 ? -77.418 -33.916 60.577 1.00 91.25 79 ARG A CA 1
ATOM 620 C C . ARG A 1 79 ? -76.892 -35.207 59.948 1.00 91.25 79 ARG A C 1
ATOM 622 O O . ARG A 1 79 ? -77.086 -35.438 58.758 1.00 91.25 79 ARG A O 1
ATOM 629 N N . SER A 1 80 ? -76.193 -36.042 60.717 1.00 86.94 80 SER A N 1
ATOM 630 C CA . SER A 1 80 ? -75.602 -37.288 60.210 1.00 86.94 80 SER A CA 1
ATOM 631 C C . SER A 1 80 ? -76.617 -38.425 60.062 1.00 86.94 80 SER A C 1
ATOM 633 O O . SER A 1 80 ? -76.297 -39.425 59.428 1.00 86.94 80 SER A O 1
ATOM 635 N N . ARG A 1 81 ? -77.842 -38.262 60.583 1.00 88.81 81 ARG A N 1
ATOM 636 C CA . ARG A 1 81 ? -78.966 -39.192 60.377 1.00 88.81 81 ARG A CA 1
ATOM 637 C C . ARG A 1 81 ? -79.795 -38.874 59.121 1.00 88.81 81 ARG A C 1
ATOM 639 O O . ARG A 1 81 ? -80.699 -39.636 58.795 1.00 88.81 81 ARG A O 1
ATOM 646 N N . LEU A 1 82 ? -79.510 -37.772 58.416 1.00 87.25 82 LEU A N 1
ATOM 647 C CA . LEU A 1 82 ? -80.191 -37.423 57.164 1.00 87.25 82 LEU A CA 1
ATOM 648 C C . LEU A 1 82 ? -79.822 -38.420 56.041 1.00 87.25 82 LEU A C 1
ATOM 650 O O . LEU A 1 82 ? -78.628 -38.651 55.828 1.00 87.25 82 LEU A O 1
ATOM 654 N N . PRO A 1 83 ? -80.793 -38.990 55.294 1.00 84.69 83 PRO A N 1
ATOM 655 C CA . PRO A 1 83 ? -80.509 -39.957 54.233 1.00 84.69 83 PRO A CA 1
ATOM 656 C C . PRO A 1 83 ? -79.683 -39.342 53.096 1.00 84.69 83 PRO A C 1
ATOM 658 O O . PRO A 1 83 ? -80.177 -38.550 52.299 1.00 84.69 83 PRO A O 1
ATOM 661 N N . ILE A 1 84 ? -78.414 -39.741 52.988 1.00 76.81 84 ILE A N 1
ATOM 662 C CA . ILE A 1 84 ? -77.453 -39.172 52.025 1.00 76.81 84 ILE A CA 1
ATOM 663 C C . ILE A 1 84 ? -77.935 -39.290 50.566 1.00 76.81 84 ILE A C 1
ATOM 665 O O . ILE A 1 84 ? -77.655 -38.405 49.760 1.00 76.81 84 ILE A O 1
ATOM 669 N N . GLY A 1 85 ? -78.687 -40.345 50.232 1.00 75.94 85 GLY A N 1
ATOM 670 C CA . GLY A 1 85 ? -79.252 -40.561 48.893 1.00 75.94 85 GLY A CA 1
ATOM 671 C C . GLY A 1 85 ? -80.407 -39.624 48.508 1.00 75.94 85 GLY A C 1
ATOM 672 O O . GLY A 1 85 ? -80.735 -39.547 47.330 1.00 75.94 85 GLY A O 1
ATOM 673 N N . GLU A 1 86 ? -80.997 -38.906 49.468 1.00 79.19 86 GLU A N 1
ATOM 674 C CA . GLU A 1 86 ? -82.089 -37.944 49.245 1.00 79.19 86 GLU A CA 1
ATOM 675 C C . GLU A 1 86 ? -81.615 -36.480 49.353 1.00 79.19 86 GLU A C 1
ATOM 677 O O . GLU A 1 86 ? -82.376 -35.552 49.079 1.00 79.19 86 GLU A O 1
ATOM 682 N N . LEU A 1 87 ? -80.352 -36.248 49.735 1.00 85.38 87 LEU A N 1
ATOM 683 C CA . LEU A 1 87 ? -79.784 -34.905 49.852 1.00 85.38 87 LEU A CA 1
ATOM 684 C C . LEU A 1 87 ? -79.414 -34.322 48.481 1.00 85.38 87 LEU A C 1
ATOM 686 O O . LEU A 1 87 ? -78.526 -34.811 47.779 1.00 85.38 87 LEU A O 1
ATOM 690 N N . THR A 1 88 ? -80.046 -33.201 48.145 1.00 83.69 88 THR A N 1
ATOM 691 C CA . THR A 1 88 ? -79.770 -32.430 46.928 1.00 83.69 88 THR A CA 1
ATOM 692 C C . THR A 1 88 ? -78.556 -31.510 47.115 1.00 83.69 88 THR A C 1
ATOM 694 O O . THR A 1 88 ? -78.204 -31.103 48.225 1.00 83.69 88 THR A O 1
ATOM 697 N N . ALA A 1 89 ? -77.888 -31.155 46.016 1.00 88.75 89 ALA A N 1
ATOM 698 C CA . ALA A 1 89 ? -76.813 -30.166 46.036 1.00 88.75 89 ALA A CA 1
ATOM 699 C C . ALA A 1 89 ? -77.293 -28.833 46.639 1.00 88.75 89 ALA A C 1
ATOM 701 O O . ALA A 1 89 ? -78.292 -28.275 46.191 1.00 88.75 89 ALA A O 1
ATOM 702 N N . GLY A 1 90 ? -76.564 -28.308 47.627 1.00 83.69 90 GLY A N 1
ATOM 703 C CA . GLY A 1 90 ? -76.885 -27.019 48.242 1.00 83.69 90 GLY A CA 1
ATOM 704 C C . GLY A 1 90 ? -77.958 -27.058 49.336 1.00 83.69 90 GLY A C 1
ATOM 705 O O . GLY A 1 90 ? -78.398 -25.992 49.757 1.00 83.69 90 GLY A O 1
ATOM 706 N N . THR A 1 91 ? -78.359 -28.231 49.847 1.00 90.88 91 THR A N 1
ATOM 707 C CA . THR A 1 91 ? -79.139 -28.304 51.099 1.00 90.88 91 THR A CA 1
ATOM 708 C C . THR A 1 91 ? -78.385 -27.582 52.220 1.00 90.88 91 THR A C 1
ATOM 710 O O . THR A 1 91 ? -77.251 -27.948 52.523 1.00 90.88 91 THR A O 1
ATOM 713 N N . LEU A 1 92 ? -79.014 -26.569 52.824 1.00 91.69 92 LEU A N 1
ATOM 714 C CA . LEU A 1 92 ? -78.443 -25.689 53.852 1.00 91.69 92 LEU A CA 1
ATOM 715 C C . LEU A 1 92 ? -79.042 -25.977 55.233 1.00 91.69 92 LEU A C 1
ATOM 717 O O . LEU A 1 92 ? -80.260 -26.095 55.369 1.00 91.69 92 LEU A O 1
ATOM 721 N N . ILE A 1 93 ? -78.190 -26.016 56.258 1.00 93.56 93 ILE A N 1
ATOM 722 C CA . ILE A 1 93 ? -78.591 -26.072 57.670 1.00 93.56 93 ILE A CA 1
ATOM 723 C C . ILE A 1 93 ? -77.709 -25.155 58.529 1.00 93.56 93 ILE A C 1
ATOM 725 O O . ILE A 1 93 ? -76.607 -24.778 58.131 1.00 93.56 93 ILE A O 1
ATOM 729 N N . TYR A 1 94 ? -78.150 -24.870 59.753 1.00 92.94 94 TYR A N 1
ATOM 730 C CA . TYR A 1 94 ? -77.275 -24.369 60.811 1.00 92.94 94 TYR A CA 1
ATOM 731 C C . TYR A 1 94 ? -76.911 -25.511 61.767 1.00 92.94 94 TYR A C 1
ATOM 733 O O . TYR A 1 94 ? -77.773 -26.033 62.478 1.00 92.94 94 TYR A O 1
ATOM 741 N N . ASN A 1 95 ? -75.635 -25.890 61.804 1.00 90.50 95 ASN A N 1
ATOM 742 C CA . ASN A 1 95 ? -75.128 -26.897 62.723 1.00 90.50 95 ASN A CA 1
ATOM 743 C C . ASN A 1 95 ? -74.900 -26.281 64.114 1.00 90.50 95 ASN A C 1
ATOM 745 O O . ASN A 1 95 ? -74.018 -25.442 64.295 1.00 90.50 95 ASN A O 1
ATOM 749 N N . THR A 1 96 ? -75.677 -26.711 65.109 1.00 89.94 96 THR A N 1
ATOM 750 C CA . THR A 1 96 ? -75.617 -26.207 66.494 1.00 89.94 96 THR A CA 1
ATOM 751 C C . THR A 1 96 ? -74.460 -26.775 67.314 1.00 89.94 96 THR A C 1
ATOM 753 O O . THR A 1 96 ? -74.132 -26.218 68.355 1.00 89.94 96 THR A O 1
ATOM 756 N N . THR A 1 97 ? -73.813 -27.852 66.860 1.00 86.12 97 THR A N 1
ATOM 757 C CA . THR A 1 97 ? -72.588 -28.391 67.473 1.00 86.12 97 THR A CA 1
ATOM 758 C C . THR A 1 97 ? -71.352 -27.622 67.009 1.00 86.12 97 THR A C 1
ATOM 760 O O . THR A 1 97 ? -70.463 -27.353 67.807 1.00 86.12 97 THR A O 1
ATOM 763 N N . LEU A 1 98 ? -71.302 -27.252 65.724 1.00 80.75 98 LEU A N 1
ATOM 764 C CA . LEU A 1 98 ? -70.209 -26.469 65.131 1.00 80.75 98 LEU A CA 1
ATOM 765 C C . LEU A 1 98 ? -70.456 -24.949 65.180 1.00 80.75 98 LEU A C 1
ATOM 767 O O . LEU A 1 98 ? -69.605 -24.182 64.744 1.00 80.75 98 LEU A O 1
ATOM 771 N N . ASN A 1 99 ? -71.628 -24.513 65.657 1.00 84.00 99 ASN A N 1
ATOM 772 C CA . ASN A 1 99 ? -72.118 -23.127 65.605 1.00 84.00 99 ASN A CA 1
ATOM 773 C C . ASN A 1 99 ? -72.007 -22.467 64.213 1.00 84.00 99 ASN A C 1
ATOM 775 O O . ASN A 1 99 ? -71.834 -21.252 64.097 1.00 84.00 99 ASN A O 1
ATOM 779 N N . CYS A 1 100 ? -72.138 -23.263 63.151 1.00 85.38 100 CYS A N 1
ATOM 780 C CA . CYS A 1 100 ? -71.794 -22.872 61.788 1.00 85.38 100 CYS A CA 1
ATOM 781 C C . CYS A 1 100 ? -72.886 -23.234 60.775 1.00 85.38 100 CYS A C 1
ATOM 783 O O . CYS A 1 100 ? -73.580 -24.238 60.928 1.00 85.38 100 CYS A O 1
ATOM 785 N N . ILE A 1 101 ? -73.002 -22.454 59.698 1.00 90.88 101 ILE A N 1
ATOM 786 C CA . ILE A 1 101 ? -73.796 -22.840 58.525 1.00 90.88 101 ILE A CA 1
ATOM 787 C C . ILE A 1 101 ? -73.051 -23.948 57.771 1.00 90.88 101 ILE A C 1
ATOM 789 O O . ILE A 1 101 ? -71.871 -23.798 57.436 1.00 90.88 101 ILE A O 1
ATOM 793 N N . GLU A 1 102 ? -73.747 -25.044 57.478 1.00 90.75 102 GLU A N 1
ATOM 794 C CA . GLU A 1 102 ? -73.252 -26.112 56.611 1.00 90.75 102 GLU A CA 1
ATOM 795 C C . GLU A 1 102 ? -74.123 -26.247 55.361 1.00 90.75 102 GLU A C 1
ATOM 797 O O . GLU A 1 102 ? -75.348 -26.117 55.422 1.00 90.75 102 GLU A O 1
ATOM 802 N N . PHE A 1 103 ? -73.490 -26.566 54.231 1.00 90.25 103 PHE A N 1
ATOM 803 C CA . PHE A 1 103 ? -74.174 -26.940 52.996 1.00 90.25 103 PHE A CA 1
ATOM 804 C C . PHE A 1 103 ? -73.725 -28.317 52.507 1.00 90.25 103 PHE A C 1
ATOM 806 O O . PHE A 1 103 ? -72.552 -28.687 52.625 1.00 90.25 103 PHE A O 1
ATOM 813 N N . TYR A 1 104 ? -74.647 -29.087 51.932 1.00 91.00 104 TYR A N 1
ATOM 814 C CA . TYR A 1 104 ? -74.315 -30.386 51.359 1.00 91.00 104 TYR A CA 1
ATOM 815 C C . TYR A 1 104 ? -73.717 -30.241 49.951 1.00 91.00 104 TYR A C 1
ATOM 817 O O . TYR A 1 104 ? -74.346 -29.712 49.028 1.00 91.00 104 TYR A O 1
ATOM 825 N N . ASN A 1 105 ? -72.483 -30.720 49.775 1.00 86.00 105 ASN A N 1
ATOM 826 C CA . ASN A 1 105 ? -71.791 -30.748 48.492 1.00 86.00 105 ASN A CA 1
ATOM 827 C C . ASN A 1 105 ? -71.919 -32.143 47.866 1.00 86.00 105 ASN A C 1
ATOM 829 O O . ASN A 1 105 ? -71.224 -33.078 48.271 1.00 86.00 105 ASN A O 1
ATOM 833 N N . ILE A 1 106 ? -72.784 -32.266 46.854 1.00 83.31 106 ILE A N 1
ATOM 834 C CA . ILE A 1 106 ? -73.090 -33.553 46.212 1.00 83.31 106 ILE A CA 1
ATOM 835 C C . ILE A 1 106 ? -71.865 -34.181 45.526 1.00 83.31 106 ILE A C 1
ATOM 837 O O . ILE A 1 106 ? -71.659 -35.385 45.625 1.00 83.31 106 ILE A O 1
ATOM 841 N N . THR A 1 107 ? -71.002 -33.371 44.901 1.00 81.69 107 THR A N 1
ATOM 842 C CA . THR A 1 107 ? -69.804 -33.831 44.173 1.00 81.69 107 THR A CA 1
ATOM 843 C C . THR A 1 107 ? -68.772 -34.474 45.097 1.00 81.69 107 THR A C 1
ATOM 845 O O . THR A 1 107 ? -68.065 -35.390 44.695 1.00 81.69 107 THR A O 1
ATOM 848 N N . ARG A 1 108 ? -68.677 -33.994 46.341 1.00 76.81 108 ARG A N 1
ATOM 849 C CA . ARG A 1 108 ? -67.796 -34.539 47.386 1.00 76.81 108 ARG A CA 1
ATOM 850 C C . ARG A 1 108 ? -68.523 -35.487 48.347 1.00 76.81 108 ARG A C 1
ATOM 852 O O . ARG A 1 108 ? -67.907 -35.915 49.317 1.00 76.81 108 ARG A O 1
ATOM 859 N N . GLN A 1 109 ? -69.815 -35.738 48.112 1.00 82.31 109 GLN A N 1
ATOM 860 C CA . GLN A 1 109 ? -70.748 -36.465 48.983 1.00 82.31 109 GLN A CA 1
ATOM 861 C C . GLN A 1 109 ? -70.622 -36.117 50.479 1.00 82.31 109 GLN A C 1
ATOM 863 O O . GLN A 1 109 ? -70.719 -36.982 51.350 1.00 82.31 109 GLN A O 1
ATOM 868 N N . LYS A 1 110 ? -70.362 -34.841 50.799 1.00 82.94 110 LYS A N 1
ATOM 869 C CA . LYS A 1 110 ? -70.095 -34.413 52.178 1.00 82.94 110 LYS A CA 1
ATOM 870 C C . LYS A 1 110 ? -70.676 -33.050 52.510 1.00 82.94 110 LYS A C 1
ATOM 872 O O . LYS A 1 110 ? -70.830 -32.183 51.649 1.00 82.94 110 LYS A O 1
ATOM 877 N N . TRP A 1 111 ? -70.902 -32.848 53.800 1.00 85.19 111 TRP A N 1
ATOM 878 C CA . TRP A 1 111 ? -71.180 -31.538 54.368 1.00 85.19 111 TRP A CA 1
ATOM 879 C C . TRP A 1 111 ? -69.917 -30.667 54.353 1.00 85.19 111 TRP A C 1
ATOM 881 O O . TRP A 1 111 ? -68.808 -31.126 54.642 1.00 85.19 111 TRP A O 1
ATOM 891 N N . MET A 1 112 ? -70.094 -29.416 53.943 1.00 83.50 112 MET A N 1
ATOM 892 C CA . MET A 1 112 ? -69.083 -28.365 53.927 1.00 83.50 112 MET A CA 1
ATOM 893 C C . MET A 1 112 ? -69.516 -27.282 54.915 1.00 83.50 112 MET A C 1
ATOM 895 O O . MET A 1 112 ? -70.647 -26.807 54.825 1.00 83.50 112 MET A O 1
ATOM 899 N N . ASN A 1 113 ? -68.627 -26.864 55.817 1.00 82.62 113 ASN A N 1
ATOM 900 C CA . ASN A 1 113 ? -68.876 -25.716 56.689 1.00 82.62 113 ASN A CA 1
ATOM 901 C C . ASN A 1 113 ? -68.498 -24.399 55.983 1.00 82.62 113 ASN A C 1
ATOM 903 O O . ASN A 1 113 ? -67.639 -24.386 55.098 1.00 82.62 113 ASN A O 1
ATOM 907 N N . MET A 1 114 ? -69.149 -23.299 56.368 1.00 80.38 114 MET A N 1
ATOM 908 C CA . MET A 1 114 ? -68.853 -21.949 55.864 1.00 80.38 114 MET A CA 1
ATOM 909 C C . MET A 1 114 ? -67.935 -21.131 56.792 1.00 80.38 114 MET A C 1
ATOM 911 O O . MET A 1 114 ? -67.671 -19.968 56.500 1.00 80.38 114 MET A O 1
ATOM 915 N N . CYS A 1 115 ? -67.452 -21.713 57.896 1.00 73.56 115 CYS A N 1
ATOM 916 C CA . CYS A 1 115 ? -66.713 -20.994 58.945 1.00 73.56 115 CYS A CA 1
ATOM 917 C C . CYS A 1 115 ? -65.189 -21.172 58.874 1.00 73.56 115 CYS A C 1
ATOM 919 O O . CYS A 1 115 ? -64.464 -20.445 59.541 1.00 73.56 115 CYS A O 1
ATOM 921 N N . GLY A 1 116 ? -64.689 -22.082 58.030 1.00 61.53 116 GLY A N 1
ATOM 922 C CA . GLY A 1 116 ? -63.267 -22.164 57.679 1.00 61.53 116 GLY A CA 1
ATOM 923 C C . GLY A 1 116 ? -62.393 -22.999 58.618 1.00 61.53 116 GLY A C 1
ATOM 924 O O . GLY A 1 116 ? -61.224 -23.214 58.302 1.00 61.53 116 GLY A O 1
ATOM 925 N N . ASP A 1 117 ? -62.946 -23.525 59.713 1.00 59.72 117 ASP A N 1
ATOM 926 C CA . ASP A 1 117 ? -62.209 -24.390 60.635 1.00 59.72 117 ASP A CA 1
ATOM 927 C C . ASP A 1 117 ? -61.821 -25.719 59.968 1.00 59.72 117 ASP A C 1
ATOM 929 O O . ASP A 1 117 ? -62.660 -26.582 59.679 1.00 59.72 117 ASP A O 1
ATOM 933 N N . VAL A 1 118 ? -60.515 -25.885 59.757 1.00 65.12 118 VAL A N 1
ATOM 934 C CA . VAL A 1 118 ? -59.860 -27.155 59.430 1.00 65.12 118 VAL A CA 1
ATOM 935 C C . VAL A 1 118 ? -58.919 -27.535 60.573 1.00 65.12 118 VAL A C 1
ATOM 937 O O . VAL A 1 118 ? -58.195 -26.690 61.100 1.00 65.12 118 VAL A O 1
ATOM 940 N N . GLY A 1 119 ? -58.937 -28.811 60.968 1.00 72.56 119 GLY A N 1
ATOM 941 C CA . GLY A 1 119 ? -58.090 -29.332 62.048 1.00 72.56 119 GLY A CA 1
ATOM 942 C C . GLY A 1 119 ? -56.585 -29.238 61.745 1.00 72.56 119 GLY A C 1
ATOM 943 O O . GLY A 1 119 ? -56.202 -28.790 60.663 1.00 72.56 119 GLY A O 1
ATOM 944 N N . PRO A 1 120 ? -55.707 -29.656 62.673 1.00 82.44 120 PRO A N 1
ATOM 945 C CA . PRO A 1 120 ? -54.266 -29.665 62.432 1.00 82.44 120 PRO A CA 1
ATOM 946 C C . PRO A 1 120 ? -53.904 -30.613 61.282 1.00 82.44 120 PRO A C 1
ATOM 948 O O . PRO A 1 120 ? -54.406 -31.735 61.193 1.00 82.44 120 PRO A O 1
ATOM 951 N N . ALA A 1 121 ? -53.014 -30.162 60.403 1.00 89.50 121 ALA A N 1
ATOM 952 C CA . ALA A 1 121 ? -52.478 -30.963 59.315 1.00 89.50 121 ALA A CA 1
ATOM 953 C C . ALA A 1 121 ? -51.545 -32.062 59.831 1.00 89.50 121 ALA A C 1
ATOM 955 O O . ALA A 1 121 ? -50.823 -31.879 60.814 1.00 89.50 121 ALA A O 1
ATOM 956 N N . ILE A 1 122 ? -51.490 -33.166 59.087 1.00 90.38 122 ILE A N 1
ATOM 957 C CA . ILE A 1 122 ? -50.499 -34.227 59.280 1.00 90.38 122 ILE A CA 1
ATOM 958 C C . ILE A 1 122 ? -49.495 -34.117 58.135 1.00 90.38 122 ILE A C 1
ATOM 960 O O . ILE A 1 122 ? -49.873 -34.201 56.964 1.00 90.38 122 ILE A O 1
ATOM 964 N N . PHE A 1 123 ? -48.225 -33.894 58.470 1.00 94.50 123 PHE A N 1
ATOM 965 C CA . PHE A 1 123 ? -47.148 -33.696 57.504 1.00 94.50 123 PHE A CA 1
ATOM 966 C C . PHE A 1 123 ? -45.790 -34.136 58.063 1.00 94.50 123 PHE A C 1
ATOM 968 O O . PHE A 1 123 ? -45.585 -34.180 59.275 1.00 94.50 123 PHE A O 1
ATOM 975 N N . THR A 1 124 ? -44.860 -34.472 57.171 1.00 93.62 124 THR A N 1
ATOM 976 C CA . THR A 1 124 ? -43.506 -34.939 57.501 1.00 93.62 124 THR A CA 1
ATOM 977 C C . THR A 1 124 ? -42.461 -34.315 56.574 1.00 93.62 124 THR A C 1
ATOM 979 O O . THR A 1 124 ? -42.784 -33.729 55.538 1.00 93.62 124 THR A O 1
ATOM 982 N N . ILE A 1 125 ? -41.184 -34.446 56.936 1.00 95.19 125 ILE A N 1
ATOM 983 C CA . ILE A 1 125 ? -40.042 -34.163 56.061 1.00 95.19 125 ILE A CA 1
ATOM 984 C C . ILE A 1 125 ? -39.214 -35.442 55.913 1.00 95.19 125 ILE A C 1
ATOM 986 O O . ILE A 1 125 ? -38.967 -36.138 56.895 1.00 95.19 125 ILE A O 1
ATOM 990 N N . SER A 1 126 ? -38.823 -35.783 54.685 1.00 92.44 126 SER A N 1
ATOM 991 C CA . SER A 1 126 ? -37.972 -36.945 54.409 1.00 92.44 126 SER A CA 1
ATOM 992 C C . SER A 1 126 ? -36.492 -36.595 54.564 1.00 92.44 126 SER A C 1
ATOM 994 O O . SER A 1 126 ? -36.098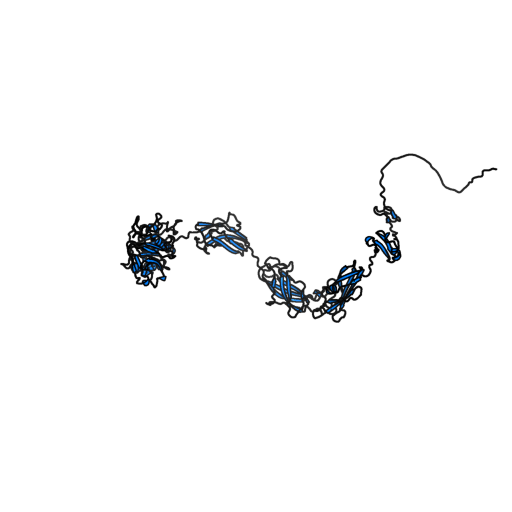 -35.453 54.330 1.00 92.44 126 SER A O 1
ATOM 996 N N . ASP A 1 127 ? -35.645 -37.583 54.863 1.00 90.50 127 ASP A N 1
ATOM 997 C CA . ASP A 1 127 ? -34.192 -37.382 55.013 1.00 90.50 127 ASP A CA 1
ATOM 998 C C . ASP A 1 127 ? -33.533 -36.738 53.782 1.00 90.50 127 ASP A C 1
ATOM 1000 O O . ASP A 1 127 ? -32.566 -35.987 53.911 1.00 90.50 127 ASP A O 1
ATOM 1004 N N . ALA A 1 128 ? -34.057 -37.010 52.581 1.00 91.00 128 ALA A N 1
ATOM 1005 C CA . ALA A 1 128 ? -33.590 -36.391 51.343 1.00 91.00 128 ALA A CA 1
ATOM 1006 C C . ALA A 1 128 ? -33.872 -34.878 51.323 1.00 91.00 128 ALA A C 1
ATOM 1008 O O . ALA A 1 128 ? -32.955 -34.096 51.087 1.00 91.00 128 ALA A O 1
ATOM 1009 N N . LYS A 1 129 ? -35.107 -34.467 51.647 1.00 91.81 129 LYS A N 1
ATOM 1010 C CA . LYS A 1 129 ? -35.508 -33.051 51.719 1.00 91.81 129 LYS A CA 1
ATOM 1011 C C . LYS A 1 129 ? -34.859 -32.328 52.901 1.00 91.81 129 LYS A C 1
ATOM 1013 O O . LYS A 1 129 ? -34.484 -31.170 52.777 1.00 91.81 129 LYS A O 1
ATOM 1018 N N . CYS A 1 130 ? -34.639 -33.019 54.021 1.00 93.69 130 CYS A N 1
ATOM 1019 C CA . CYS A 1 130 ? -33.917 -32.477 55.175 1.00 93.69 130 CYS A CA 1
ATOM 1020 C C . CYS A 1 130 ? -32.478 -32.046 54.815 1.00 93.69 130 CYS A C 1
ATOM 1022 O O . CYS A 1 130 ? -31.999 -31.016 55.282 1.00 93.69 130 CYS A O 1
ATOM 1024 N N . LYS A 1 131 ? -31.802 -32.788 53.925 1.00 92.00 131 LYS A N 1
ATOM 1025 C CA . LYS A 1 131 ? -30.460 -32.442 53.413 1.00 92.00 131 LYS A CA 1
ATOM 1026 C C . LYS A 1 131 ? -30.457 -31.311 52.374 1.00 92.00 131 LYS A C 1
ATOM 1028 O O . LYS A 1 131 ? -29.383 -30.842 52.017 1.00 92.00 131 LYS A O 1
ATOM 1033 N N . GLN A 1 132 ? -31.628 -30.899 51.889 1.00 92.75 132 GLN A N 1
ATOM 1034 C CA . GLN A 1 132 ? -31.821 -29.826 50.905 1.00 92.75 132 GLN A CA 1
ATOM 1035 C C . GLN A 1 132 ? -32.293 -28.511 51.551 1.00 92.75 132 GLN A C 1
ATOM 1037 O O . GLN A 1 132 ? -32.661 -27.583 50.841 1.00 92.75 132 GLN A O 1
ATOM 1042 N N . ILE A 1 133 ? -32.314 -28.422 52.887 1.00 95.12 133 ILE A N 1
ATOM 1043 C CA . ILE A 1 133 ? -32.724 -27.203 53.590 1.00 95.12 133 ILE A CA 1
ATOM 1044 C C . ILE A 1 133 ? -31.697 -26.094 53.356 1.00 95.12 133 ILE A C 1
ATOM 1046 O O . ILE A 1 133 ? -30.546 -26.196 53.788 1.00 95.12 133 ILE A O 1
ATOM 1050 N N . GLU A 1 134 ? -32.149 -25.005 52.745 1.00 91.69 134 GLU A N 1
ATOM 1051 C CA . GLU A 1 134 ? -31.344 -23.814 52.498 1.00 91.69 134 GLU A CA 1
ATOM 1052 C C . GLU A 1 134 ? -31.552 -22.789 53.617 1.00 91.69 134 GLU A C 1
ATOM 1054 O O . GLU A 1 134 ? -32.681 -22.394 53.920 1.00 91.69 134 GLU A O 1
ATOM 1059 N N . VAL A 1 135 ? -30.450 -22.338 54.220 1.00 93.81 135 VAL A N 1
ATOM 1060 C CA . VAL A 1 135 ? -30.424 -21.207 55.156 1.00 93.81 135 VAL A CA 1
ATOM 1061 C C . VAL A 1 135 ? -29.873 -20.001 54.401 1.00 93.81 135 VAL A C 1
ATOM 1063 O O . VAL A 1 135 ? -28.724 -20.013 53.966 1.00 93.81 135 VAL A O 1
ATOM 1066 N N . SER A 1 136 ? -30.696 -18.970 54.231 1.00 89.44 136 SER A N 1
ATOM 1067 C CA . SER A 1 136 ? -30.348 -17.739 53.516 1.00 89.44 136 SER A CA 1
ATOM 1068 C C . SER A 1 136 ? -30.168 -16.567 54.482 1.00 89.44 136 SER A C 1
ATOM 1070 O O . SER A 1 136 ? -30.743 -16.558 55.575 1.00 89.44 136 SER A O 1
ATOM 1072 N N . GLY A 1 137 ? -29.372 -15.578 54.071 1.00 86.44 137 GLY A N 1
ATOM 1073 C CA . GLY A 1 137 ? -29.083 -14.349 54.813 1.00 86.44 137 GLY A CA 1
ATOM 1074 C C . GLY A 1 137 ? -27.741 -14.351 55.551 1.00 86.44 137 GLY A C 1
ATOM 1075 O O . GLY A 1 137 ? -27.129 -15.390 55.785 1.00 86.44 137 GLY A O 1
ATOM 1076 N N . ASP A 1 138 ? -27.279 -13.158 55.926 1.00 84.25 138 ASP A N 1
ATOM 1077 C CA . ASP A 1 138 ? -26.090 -12.982 56.761 1.00 84.25 138 ASP A CA 1
ATOM 1078 C C . ASP A 1 138 ? -26.456 -13.070 58.241 1.00 84.25 138 ASP A C 1
ATOM 1080 O O . ASP A 1 138 ? -27.381 -12.394 58.692 1.00 84.25 138 ASP A O 1
ATOM 1084 N N . TYR A 1 139 ? -25.692 -13.838 59.013 1.00 87.56 139 TYR A N 1
ATOM 1085 C CA . TYR A 1 139 ? -25.850 -13.918 60.461 1.00 87.56 139 TYR A CA 1
ATOM 1086 C C . TYR A 1 139 ? -24.583 -13.388 61.123 1.00 87.56 139 TYR A C 1
ATOM 1088 O O . TYR A 1 139 ? -23.476 -13.871 60.876 1.00 87.56 139 TYR A O 1
ATOM 1096 N N . VAL A 1 140 ? -24.741 -12.371 61.962 1.00 84.75 140 VAL A N 1
ATOM 1097 C CA . VAL A 1 140 ? -23.643 -11.703 62.666 1.00 84.75 140 VAL A CA 1
ATOM 1098 C C . VAL A 1 140 ? -24.006 -11.645 64.139 1.00 84.75 140 VAL A C 1
ATOM 1100 O O . VAL A 1 140 ? -25.137 -11.293 64.484 1.00 84.75 140 VAL A O 1
ATOM 1103 N N . LYS A 1 141 ? -23.054 -11.984 65.013 1.00 85.94 141 LYS A N 1
ATOM 1104 C CA . LYS A 1 141 ? -23.216 -11.828 66.456 1.00 85.94 141 LYS A CA 1
ATOM 1105 C C . LYS A 1 141 ? -23.685 -10.409 66.777 1.00 85.94 141 LYS A C 1
ATOM 1107 O O . LYS A 1 141 ? -23.047 -9.416 66.427 1.00 85.94 141 LYS A O 1
ATOM 1112 N N . GLY A 1 142 ? -24.801 -10.330 67.483 1.00 83.25 142 GLY A N 1
ATOM 1113 C CA . GLY A 1 142 ? -25.362 -9.086 67.970 1.00 83.25 142 GLY A CA 1
ATOM 1114 C C . GLY A 1 142 ? -26.141 -8.257 66.945 1.00 83.25 142 GLY A C 1
ATOM 1115 O O . GLY A 1 142 ? -26.579 -7.177 67.324 1.00 83.25 142 GLY A O 1
ATOM 1116 N N . ILE A 1 143 ? -26.369 -8.726 65.716 1.00 83.19 143 ILE A N 1
ATOM 1117 C CA . ILE A 1 143 ? -27.247 -8.051 64.741 1.00 83.19 143 ILE A CA 1
ATOM 1118 C C . ILE A 1 143 ? -28.635 -8.708 64.754 1.00 83.19 143 ILE A C 1
ATOM 1120 O O . ILE A 1 143 ? -28.748 -9.919 64.948 1.00 83.19 143 ILE A O 1
ATOM 1124 N N . VAL A 1 144 ? -29.703 -7.921 64.608 1.00 88.31 144 VAL A N 1
ATOM 1125 C CA . VAL A 1 144 ? -31.081 -8.443 64.574 1.00 88.31 144 VAL A CA 1
ATOM 1126 C C . VAL A 1 144 ? -31.357 -9.083 63.211 1.00 88.31 144 VAL A C 1
ATOM 1128 O O . VAL A 1 144 ? -30.952 -8.558 62.177 1.00 88.31 144 VAL A O 1
ATOM 1131 N N . LEU A 1 145 ? -32.048 -10.224 63.190 1.00 91.19 145 LEU A N 1
ATOM 1132 C CA . LEU A 1 145 ? -32.395 -10.886 61.933 1.00 91.19 145 LEU A CA 1
ATOM 1133 C C . LEU A 1 145 ? -33.438 -10.096 61.138 1.00 91.19 145 LEU A C 1
ATOM 1135 O O . LEU A 1 145 ? -34.456 -9.655 61.669 1.00 91.19 145 LEU A O 1
ATOM 1139 N N . ASN A 1 146 ? -33.218 -9.992 59.830 1.00 86.75 146 ASN A N 1
ATOM 1140 C CA . ASN A 1 146 ? -34.164 -9.397 58.901 1.00 86.75 146 ASN A CA 1
ATOM 1141 C C . ASN A 1 146 ? -35.116 -10.473 58.359 1.00 86.75 146 ASN A C 1
ATOM 1143 O O . ASN A 1 146 ? -34.702 -11.314 57.562 1.00 86.75 146 ASN A O 1
ATOM 1147 N N . GLU A 1 147 ? -36.401 -10.404 58.716 1.00 86.06 147 GLU A N 1
ATOM 1148 C CA . GLU A 1 147 ? -37.435 -11.395 58.353 1.00 86.06 147 GLU A CA 1
ATOM 1149 C C . GLU A 1 147 ? -37.620 -11.668 56.843 1.00 86.06 147 GLU A C 1
ATOM 1151 O O . GLU A 1 147 ? -38.303 -12.626 56.477 1.00 86.06 147 GLU A O 1
ATOM 1156 N N . ARG A 1 148 ? -37.036 -10.845 55.957 1.00 85.31 148 ARG A N 1
ATOM 1157 C CA . ARG A 1 148 ? -37.071 -11.022 54.493 1.00 85.31 148 ARG A CA 1
ATOM 1158 C C . ARG A 1 148 ? -35.773 -11.570 53.897 1.00 85.31 148 ARG A C 1
ATOM 1160 O O . ARG A 1 148 ? -35.810 -12.078 52.782 1.00 85.31 148 ARG A O 1
ATOM 1167 N N . LYS A 1 149 ? -34.639 -11.434 54.594 1.00 87.00 149 LYS A N 1
ATOM 1168 C CA . LYS A 1 149 ? -33.315 -11.900 54.131 1.00 87.00 149 LYS A CA 1
ATOM 1169 C C . LYS A 1 149 ? -32.845 -13.141 54.885 1.00 87.00 149 LYS A C 1
ATOM 1171 O O . LYS A 1 149 ? -32.304 -14.051 54.273 1.00 87.00 149 LYS A O 1
ATOM 1176 N N . ASN A 1 150 ? -33.052 -13.169 56.199 1.00 94.50 150 ASN A N 1
ATOM 1177 C CA . ASN A 1 150 ? -32.720 -14.283 57.075 1.00 94.50 150 ASN A CA 1
ATOM 1178 C C . ASN A 1 150 ? -33.892 -15.265 57.089 1.00 94.50 150 ASN A C 1
ATOM 1180 O O . ASN A 1 150 ? -34.821 -15.130 57.887 1.00 94.50 150 ASN A O 1
ATOM 1184 N N . ILE A 1 151 ? -33.873 -16.219 56.163 1.00 96.12 151 ILE A N 1
ATOM 1185 C CA . ILE A 1 151 ? -34.963 -17.177 55.960 1.00 96.12 151 ILE A CA 1
ATOM 1186 C C . ILE A 1 151 ? -34.432 -18.604 55.853 1.00 96.12 151 ILE A C 1
ATOM 1188 O O . ILE A 1 151 ? -33.295 -18.822 55.434 1.00 96.12 151 ILE A O 1
ATOM 1192 N N . ILE A 1 152 ? -35.276 -19.573 56.202 1.00 97.12 152 ILE A N 1
ATOM 1193 C CA . ILE A 1 152 ? -35.038 -20.990 55.912 1.00 97.12 152 ILE A CA 1
ATOM 1194 C C . ILE A 1 152 ? -36.082 -21.468 54.911 1.00 97.12 152 ILE A C 1
ATOM 1196 O O . ILE A 1 152 ? -37.280 -21.313 55.152 1.00 97.12 152 ILE A O 1
ATOM 1200 N N . THR A 1 153 ? -35.622 -22.088 53.828 1.00 96.31 153 THR A N 1
ATOM 1201 C CA . THR A 1 153 ? -36.476 -22.736 52.830 1.00 96.31 153 THR A CA 1
ATOM 1202 C C . THR A 1 153 ? -36.442 -24.247 53.047 1.00 96.31 153 THR A C 1
ATOM 1204 O O . THR A 1 153 ? -35.368 -24.848 53.088 1.00 96.31 153 THR A O 1
ATOM 1207 N N . LEU A 1 154 ? -37.612 -24.874 53.199 1.00 95.12 154 LEU A N 1
ATOM 1208 C CA . LEU A 1 154 ? -37.740 -26.328 53.355 1.00 95.12 154 LEU A CA 1
ATOM 1209 C C . LEU A 1 154 ? -39.010 -26.859 52.687 1.00 95.12 154 LEU A C 1
ATOM 1211 O O . LEU A 1 154 ? -40.000 -26.142 52.562 1.00 95.12 154 LEU A O 1
ATOM 1215 N N . GLU A 1 155 ? -38.999 -28.125 52.277 1.00 95.94 155 GLU A N 1
ATOM 1216 C CA . GLU A 1 155 ? -40.133 -28.768 51.608 1.00 95.94 155 GLU A CA 1
ATOM 1217 C C . GLU A 1 155 ? -40.697 -29.918 52.462 1.00 95.94 155 GLU A C 1
ATOM 1219 O O . GLU A 1 155 ? -39.971 -30.833 52.857 1.00 95.94 155 GLU A O 1
ATOM 1224 N N . VAL A 1 156 ? -42.006 -29.897 52.727 1.00 95.69 156 VAL A N 1
ATOM 1225 C CA . VAL A 1 156 ? -42.722 -30.934 53.497 1.00 95.69 156 VAL A CA 1
ATOM 1226 C C . VAL A 1 156 ? -43.641 -31.770 52.607 1.00 95.69 156 VAL A C 1
ATOM 1228 O O . VAL A 1 156 ? -44.039 -31.343 51.522 1.00 95.69 156 VAL A O 1
ATOM 1231 N N . ASN A 1 157 ? -43.989 -32.972 53.065 1.00 94.94 157 ASN A N 1
ATOM 1232 C CA . ASN A 1 157 ? -45.031 -33.812 52.482 1.00 94.94 157 ASN A CA 1
ATOM 1233 C C . ASN A 1 157 ? -46.235 -33.871 53.431 1.00 94.94 157 ASN A C 1
ATOM 1235 O O . ASN A 1 157 ? -46.097 -34.257 54.588 1.00 94.94 157 ASN A O 1
ATOM 1239 N N . VAL A 1 158 ? -47.405 -33.472 52.943 1.00 94.81 158 VAL A N 1
ATOM 1240 C CA . VAL A 1 158 ? -48.659 -33.369 53.695 1.00 94.81 158 VAL A CA 1
ATOM 1241 C C . VAL A 1 158 ? -49.548 -34.557 53.347 1.00 94.81 158 VAL A C 1
ATOM 1243 O O . VAL A 1 158 ? -49.927 -34.722 52.186 1.00 94.81 158 VAL A O 1
ATOM 1246 N N . SER A 1 159 ? -49.908 -35.358 54.349 1.00 90.88 159 SER A N 1
ATOM 1247 C CA . SER A 1 159 ? -50.820 -36.499 54.210 1.00 90.88 159 SER A CA 1
ATOM 1248 C C . SER A 1 159 ? -52.267 -36.149 54.565 1.00 90.88 159 SER A C 1
ATOM 1250 O O . SER A 1 159 ? -53.184 -36.704 53.964 1.00 90.88 159 SER A O 1
ATOM 1252 N N . SER A 1 160 ? -52.486 -35.191 55.476 1.00 87.75 160 SER A N 1
ATOM 1253 C CA . SER A 1 160 ? -53.812 -34.635 55.777 1.00 87.75 160 SER A CA 1
ATOM 1254 C C . SER A 1 160 ? -53.800 -33.105 55.677 1.00 87.75 160 SER A C 1
ATOM 1256 O O . SER A 1 160 ? -52.988 -32.487 56.371 1.00 87.75 160 SER A O 1
ATOM 1258 N N . PRO A 1 161 ? -54.702 -32.484 54.886 1.00 85.00 161 PRO A N 1
ATOM 1259 C CA . PRO A 1 161 ? -54.921 -31.035 54.885 1.00 85.00 161 PRO A CA 1
ATOM 1260 C C . PRO A 1 161 ? -55.267 -30.514 56.285 1.00 85.00 161 PRO A C 1
ATOM 1262 O O . PRO A 1 161 ? -55.837 -31.253 57.093 1.00 85.00 161 PRO A O 1
ATOM 1265 N N . GLY A 1 162 ? -54.973 -29.242 56.553 1.00 85.31 162 GLY A N 1
ATOM 1266 C CA . GLY A 1 162 ? -55.203 -28.642 57.868 1.00 85.31 162 GLY A CA 1
ATOM 1267 C C . GLY A 1 162 ? -54.288 -27.462 58.196 1.00 85.31 162 GLY A C 1
ATOM 1268 O O . GLY A 1 162 ? -53.497 -27.027 57.360 1.00 85.31 162 GLY A O 1
ATOM 1269 N N . THR A 1 163 ? -54.384 -26.951 59.421 1.00 88.69 163 THR A N 1
ATOM 1270 C CA . THR A 1 163 ? -53.504 -25.897 59.959 1.00 88.69 163 THR A CA 1
ATOM 1271 C C . THR A 1 163 ? -52.111 -26.433 60.315 1.00 88.69 163 THR A C 1
ATOM 1273 O O . THR A 1 163 ? -51.968 -27.591 60.707 1.00 88.69 163 THR A O 1
ATOM 1276 N N . PHE A 1 164 ? -51.068 -25.607 60.200 1.00 94.50 164 PHE A N 1
ATOM 1277 C CA . PHE A 1 164 ? -49.702 -25.968 60.598 1.00 94.50 164 PHE A CA 1
ATOM 1278 C C . PHE A 1 164 ? -48.974 -24.837 61.335 1.00 94.50 164 PHE A C 1
ATOM 1280 O O . PHE A 1 164 ? -49.199 -23.654 61.070 1.00 94.50 164 PHE A O 1
ATOM 1287 N N . ASP A 1 165 ? -48.055 -25.222 62.221 1.00 94.75 165 ASP A N 1
ATOM 1288 C CA . ASP A 1 165 ? -47.105 -24.352 62.922 1.00 94.75 165 ASP A CA 1
ATOM 1289 C C . ASP A 1 165 ? -45.716 -25.000 62.851 1.00 94.75 165 ASP A C 1
ATOM 1291 O O . ASP A 1 165 ? -45.521 -26.104 63.361 1.00 94.75 165 ASP A O 1
ATOM 1295 N N . ILE A 1 166 ? -44.760 -24.353 62.182 1.00 97.25 166 ILE A N 1
ATOM 1296 C CA . ILE A 1 166 ? -43.369 -24.812 62.109 1.00 97.25 166 ILE A CA 1
ATOM 1297 C C . ILE A 1 166 ? -42.473 -23.767 62.758 1.00 97.25 166 ILE A C 1
ATOM 1299 O O . ILE A 1 166 ? -42.494 -22.591 62.390 1.00 97.25 166 ILE A O 1
ATOM 1303 N N . GLN A 1 167 ? -41.637 -24.225 63.684 1.00 97.06 167 GLN A N 1
ATOM 1304 C CA . GLN A 1 167 ? -40.642 -23.414 64.377 1.00 97.06 167 GLN A CA 1
ATOM 1305 C C . GLN A 1 167 ? -39.262 -24.049 64.213 1.00 97.06 167 GLN A C 1
ATOM 1307 O O . GLN A 1 167 ? -39.139 -25.268 64.104 1.00 97.06 167 GLN A O 1
ATOM 1312 N N . ALA A 1 168 ? -38.220 -23.226 64.191 1.00 97.19 168 ALA A N 1
ATOM 1313 C CA . ALA A 1 168 ? -36.837 -23.663 64.104 1.00 97.19 168 ALA A CA 1
ATOM 1314 C C . ALA A 1 168 ? -35.987 -22.865 65.099 1.00 97.19 168 ALA A C 1
ATOM 1316 O O . ALA A 1 168 ? -35.904 -21.643 64.997 1.00 97.19 168 ALA A O 1
ATOM 1317 N N . LEU A 1 169 ? -35.380 -23.540 66.073 1.00 96.56 169 LEU A N 1
ATOM 1318 C CA . LEU A 1 169 ? -34.591 -22.922 67.143 1.00 96.56 169 LEU A CA 1
ATOM 1319 C C . LEU A 1 169 ? -33.097 -23.126 66.878 1.00 96.56 169 LEU A C 1
ATOM 1321 O O . LEU A 1 169 ? -32.680 -24.241 66.549 1.00 96.56 169 LEU A O 1
ATOM 1325 N N . ALA A 1 170 ? -32.299 -22.066 67.013 1.00 96.94 170 ALA A N 1
ATOM 1326 C CA . ALA A 1 170 ? -30.858 -22.121 66.797 1.00 96.94 170 ALA A CA 1
ATOM 1327 C C . ALA A 1 170 ? -30.093 -22.379 68.099 1.00 96.94 170 ALA A C 1
ATOM 1329 O O . ALA A 1 170 ? -30.252 -21.652 69.079 1.00 96.94 170 ALA A O 1
ATOM 1330 N N . PHE A 1 171 ? -29.210 -23.374 68.083 1.00 95.69 171 PHE A N 1
ATOM 1331 C CA . PHE A 1 171 ? -28.283 -23.692 69.168 1.00 95.69 171 PHE A CA 1
ATOM 1332 C C . PHE A 1 171 ? -26.851 -23.481 68.685 1.00 95.69 171 PHE A C 1
ATOM 1334 O O . PHE A 1 171 ? -26.528 -23.858 67.565 1.00 95.69 171 PHE A O 1
ATOM 1341 N N . ASN A 1 172 ? -25.987 -22.900 69.511 1.00 91.75 172 ASN A N 1
ATOM 1342 C CA . ASN A 1 172 ? -24.573 -22.718 69.195 1.00 91.75 172 ASN A CA 1
ATOM 1343 C C . ASN A 1 172 ? -23.785 -24.043 69.302 1.00 91.75 172 ASN A C 1
ATOM 1345 O O . ASN A 1 172 ? -24.323 -25.086 69.681 1.00 91.75 172 ASN A O 1
ATOM 1349 N N . GLY A 1 173 ? -22.482 -23.992 69.007 1.00 85.12 173 GLY A N 1
ATOM 1350 C CA . GLY A 1 173 ? -21.590 -25.159 69.068 1.00 85.12 173 GLY A CA 1
ATOM 1351 C C . GLY A 1 173 ? -21.462 -25.834 70.445 1.00 85.12 173 GLY A C 1
ATOM 1352 O O . GLY A 1 173 ? -21.059 -26.992 70.498 1.00 85.12 173 GLY A O 1
ATOM 1353 N N . ASP A 1 174 ? -21.852 -25.158 71.533 1.00 89.50 174 ASP A N 1
ATOM 1354 C CA . ASP A 1 174 ? -21.889 -25.710 72.898 1.00 89.50 174 ASP A CA 1
ATOM 1355 C C . ASP A 1 174 ? -23.281 -26.265 73.266 1.00 89.50 174 ASP A C 1
ATOM 1357 O O . ASP A 1 174 ? -23.544 -26.590 74.423 1.00 89.50 174 ASP A O 1
ATOM 1361 N N . ASN A 1 175 ? -24.189 -26.370 72.286 1.00 90.62 175 ASN A N 1
ATOM 1362 C CA . ASN A 1 175 ? -25.574 -26.820 72.440 1.00 90.62 175 ASN A CA 1
ATOM 1363 C C . ASN A 1 175 ? -26.459 -25.908 73.326 1.00 90.62 175 ASN A C 1
ATOM 1365 O O . ASN A 1 175 ? -27.453 -26.363 73.892 1.00 90.62 175 ASN A O 1
ATOM 1369 N N . VAL A 1 176 ? -26.136 -24.614 73.415 1.00 93.81 176 VAL A N 1
ATOM 1370 C CA . VAL A 1 176 ? -26.942 -23.588 74.110 1.00 93.81 176 VAL A CA 1
ATOM 1371 C C . VAL A 1 176 ? -27.705 -22.747 73.084 1.00 93.81 176 VAL A C 1
ATOM 1373 O O . VAL A 1 176 ? -27.169 -22.473 72.012 1.00 93.81 176 VAL A O 1
ATOM 1376 N N . GLU A 1 177 ? -28.943 -22.332 73.376 1.00 94.44 177 GLU A N 1
ATOM 1377 C CA . GLU A 1 177 ? -29.718 -21.466 72.471 1.00 94.44 177 GLU A CA 1
ATOM 1378 C C . GLU A 1 177 ? -28.943 -20.193 72.106 1.00 94.44 177 GLU A C 1
ATOM 1380 O O . GLU A 1 177 ? -28.433 -19.483 72.973 1.00 94.44 177 GLU A O 1
ATOM 1385 N N . ASN A 1 178 ? -28.864 -19.889 70.809 1.00 93.88 178 ASN A N 1
ATOM 1386 C CA . ASN A 1 178 ? -28.051 -18.789 70.300 1.00 93.88 178 ASN A CA 1
ATOM 1387 C C . ASN A 1 178 ? -28.839 -17.482 70.094 1.00 93.88 178 ASN A C 1
ATOM 1389 O O . ASN A 1 178 ? -28.357 -16.583 69.416 1.00 93.88 178 ASN A O 1
ATOM 1393 N N . GLY A 1 179 ? -30.046 -17.357 70.658 1.00 93.56 179 GLY A N 1
ATOM 1394 C CA . GLY A 1 179 ? -30.824 -16.106 70.675 1.00 93.56 179 GLY A CA 1
ATOM 1395 C C . GLY A 1 179 ? -31.581 -15.749 69.389 1.00 93.56 179 GLY A C 1
ATOM 1396 O O . GLY A 1 179 ? -32.116 -14.643 69.288 1.00 93.56 179 GLY A O 1
ATOM 1397 N N . TYR A 1 180 ? -31.657 -16.658 68.414 1.00 96.56 180 TYR A N 1
ATOM 1398 C CA . TYR A 1 180 ? -32.476 -16.486 67.212 1.00 96.56 180 TYR A CA 1
ATOM 1399 C C . TYR A 1 180 ? -33.250 -17.754 66.843 1.00 96.56 180 TYR A C 1
ATOM 1401 O O . TYR A 1 180 ? -32.896 -18.873 67.222 1.00 96.56 180 TYR A O 1
ATOM 1409 N N . SER A 1 181 ? -34.334 -17.558 66.102 1.00 96.50 181 SER A N 1
ATOM 1410 C CA . SER A 1 181 ? -35.245 -18.612 65.669 1.00 96.50 181 SER A CA 1
ATOM 1411 C C . SER A 1 181 ? -35.895 -18.259 64.335 1.00 96.50 181 SER A C 1
ATOM 1413 O O . SER A 1 181 ? -35.799 -17.130 63.855 1.00 96.50 181 SER A O 1
ATOM 1415 N N . PHE A 1 182 ? -36.576 -19.226 63.729 1.00 97.94 182 PHE A N 1
ATOM 1416 C CA . PHE A 1 182 ? -37.390 -19.027 62.538 1.00 97.94 182 PHE A CA 1
ATOM 1417 C C . PHE A 1 182 ? -38.775 -19.620 62.761 1.00 97.94 182 PHE A C 1
ATOM 1419 O O . PHE A 1 182 ? -38.918 -20.609 63.480 1.00 97.94 182 PHE A O 1
ATOM 1426 N N . SER A 1 183 ? -39.804 -19.054 62.135 1.00 96.56 183 SER A N 1
ATOM 1427 C CA . SER A 1 183 ? -41.143 -19.649 62.187 1.00 96.56 183 SER A CA 1
ATOM 1428 C C . SER A 1 183 ? -41.972 -19.387 60.935 1.00 96.56 183 SER A C 1
ATOM 1430 O O . SER A 1 183 ? -41.702 -18.459 60.168 1.00 96.56 183 SER A O 1
ATOM 1432 N N . THR A 1 184 ? -42.977 -20.234 60.723 1.00 96.75 184 THR A N 1
ATOM 1433 C CA . THR A 1 184 ? -44.043 -20.040 59.738 1.00 96.75 184 THR A CA 1
ATOM 1434 C C . THR A 1 184 ? -45.298 -20.795 60.174 1.00 96.75 184 THR A C 1
ATOM 1436 O O . THR A 1 184 ? -45.206 -21.865 60.777 1.00 96.75 184 THR A O 1
ATOM 1439 N N . LYS A 1 185 ? -46.477 -20.234 59.897 1.00 94.06 185 LYS A N 1
ATOM 1440 C CA . LYS A 1 185 ? -47.780 -20.825 60.237 1.00 94.06 185 LYS A CA 1
ATOM 1441 C C . LYS A 1 185 ? -48.749 -20.615 59.082 1.00 94.06 185 LYS A C 1
ATOM 1443 O O . LYS A 1 185 ? -48.655 -19.608 58.382 1.00 94.06 185 LYS A O 1
ATOM 1448 N N . GLY A 1 186 ? -49.690 -21.532 58.892 1.00 90.75 186 GLY A N 1
ATOM 1449 C CA . GLY A 1 186 ? -50.643 -21.436 57.790 1.00 90.75 186 GLY A CA 1
ATOM 1450 C C . GLY A 1 186 ? -51.601 -22.615 57.706 1.00 90.75 186 GLY A C 1
ATOM 1451 O O . GLY A 1 186 ? -51.863 -23.293 58.698 1.00 90.75 186 GLY A O 1
ATOM 1452 N N . VAL A 1 187 ? -52.129 -22.845 56.502 1.00 86.81 187 VAL A N 1
ATOM 1453 C CA . VAL A 1 187 ? -53.064 -23.931 56.188 1.00 86.81 187 VAL A CA 1
ATOM 1454 C C . VAL A 1 187 ? -52.608 -24.637 54.915 1.00 86.81 187 VAL A C 1
ATOM 1456 O O . VAL A 1 187 ? -52.383 -23.985 53.897 1.00 86.81 187 VAL A O 1
ATOM 1459 N N . PHE A 1 188 ? -52.520 -25.966 54.945 1.00 92.19 188 PHE A N 1
ATOM 1460 C CA . PHE A 1 188 ? -52.396 -26.782 53.740 1.00 92.19 188 PHE A CA 1
ATOM 1461 C C . PHE A 1 188 ? -53.795 -27.086 53.184 1.00 92.19 188 PHE A C 1
ATOM 1463 O O . PHE A 1 188 ? -54.579 -27.753 53.867 1.00 92.19 188 PHE A O 1
ATOM 1470 N N . PRO A 1 189 ? -54.139 -26.630 51.964 1.00 82.06 189 PRO A N 1
ATOM 1471 C CA . PRO A 1 189 ? -55.476 -26.817 51.394 1.00 82.06 189 PRO A CA 1
ATOM 1472 C C . PRO A 1 189 ? -55.721 -28.244 50.879 1.00 82.06 189 PRO A C 1
ATOM 1474 O O . PRO A 1 189 ? -56.870 -28.667 50.742 1.00 82.06 189 PRO A O 1
ATOM 1477 N N . THR A 1 190 ? -54.655 -28.990 50.582 1.00 84.62 190 THR A N 1
ATOM 1478 C CA . THR A 1 190 ? -54.682 -30.354 50.036 1.00 84.62 190 THR A CA 1
ATOM 1479 C C . THR A 1 190 ? -53.527 -31.180 50.603 1.00 84.62 190 THR A C 1
ATOM 1481 O O . THR A 1 190 ? -52.567 -30.631 51.138 1.00 84.62 190 THR A O 1
ATOM 1484 N N . ALA A 1 191 ? -53.597 -32.505 50.453 1.00 89.25 191 ALA A N 1
ATOM 1485 C CA . ALA A 1 191 ? -52.414 -33.355 50.561 1.00 89.25 191 ALA A CA 1
ATOM 1486 C C . ALA A 1 191 ? -51.454 -33.065 49.389 1.00 89.25 191 ALA A C 1
ATOM 1488 O O . ALA A 1 191 ? -51.889 -32.589 48.335 1.00 89.25 191 ALA A O 1
ATOM 1489 N N . GLY A 1 192 ? -50.161 -33.343 49.566 1.00 91.56 192 GLY A N 1
ATOM 1490 C CA . GLY A 1 192 ? -49.133 -33.092 48.552 1.00 91.56 192 GLY A CA 1
ATOM 1491 C C . GLY A 1 192 ? -47.827 -32.539 49.118 1.00 91.56 192 GLY A C 1
ATOM 1492 O O . GLY A 1 192 ? -47.606 -32.520 50.325 1.00 91.56 192 GLY A O 1
ATOM 1493 N N . ASN A 1 193 ? -46.943 -32.102 48.227 1.00 94.06 193 ASN A N 1
ATOM 1494 C CA . ASN A 1 193 ? -45.673 -31.474 48.583 1.00 94.06 193 ASN A CA 1
ATOM 1495 C C . ASN A 1 193 ? -45.820 -29.949 48.645 1.00 94.06 193 ASN A C 1
ATOM 1497 O O . ASN A 1 193 ? -46.405 -29.361 47.737 1.00 94.06 193 ASN A O 1
ATOM 1501 N N . PHE A 1 194 ? -45.254 -29.314 49.673 1.00 95.19 194 PHE A N 1
ATOM 1502 C CA . PHE A 1 194 ? -45.292 -27.859 49.843 1.00 95.19 194 PHE A CA 1
ATOM 1503 C C . PHE A 1 194 ? -43.914 -27.312 50.211 1.00 95.19 194 PHE A C 1
ATOM 1505 O O . PHE A 1 194 ? -43.297 -27.774 51.172 1.00 95.19 194 PHE A O 1
ATOM 1512 N N . LEU A 1 195 ? -43.466 -26.301 49.464 1.00 95.69 195 LEU A N 1
ATOM 1513 C CA . LEU A 1 195 ? -42.286 -25.501 49.781 1.00 95.69 195 LEU A CA 1
ATOM 1514 C C . LEU A 1 195 ? -42.682 -24.384 50.753 1.00 95.69 195 LEU A C 1
ATOM 1516 O O . LEU A 1 195 ? -43.653 -23.665 50.514 1.00 95.69 195 LEU A O 1
ATOM 1520 N N . LEU A 1 196 ? -41.938 -24.245 51.844 1.00 95.88 196 LEU A N 1
ATOM 1521 C CA . LEU A 1 196 ? -42.215 -23.318 52.934 1.00 95.88 196 LEU A CA 1
ATOM 1522 C C . LEU A 1 196 ? -41.014 -22.417 53.192 1.00 95.88 196 LEU A C 1
ATOM 1524 O O . LEU A 1 196 ? -39.868 -22.862 53.146 1.00 95.88 196 LEU A O 1
ATOM 1528 N N . ILE A 1 197 ? -41.308 -21.163 53.528 1.00 96.62 197 ILE A N 1
ATOM 1529 C CA . ILE A 1 197 ? -40.326 -20.165 53.946 1.00 96.62 197 ILE A CA 1
ATOM 1530 C C . ILE A 1 197 ? -40.590 -19.842 55.418 1.00 96.62 197 ILE A C 1
ATOM 1532 O O . ILE A 1 197 ? -41.676 -19.377 55.776 1.00 96.62 197 ILE A O 1
ATOM 1536 N N . LEU A 1 198 ? -39.600 -20.103 56.269 1.00 97.12 198 LEU A N 1
ATOM 1537 C CA . LEU A 1 198 ? -39.594 -19.738 57.682 1.00 97.12 198 LEU A CA 1
ATOM 1538 C C . LEU A 1 198 ? -38.849 -18.411 57.837 1.00 97.12 198 LEU A C 1
ATOM 1540 O O . LEU A 1 198 ? -37.723 -18.271 57.358 1.00 97.12 198 LEU A O 1
ATOM 1544 N N . LYS A 1 199 ? -39.456 -17.451 58.535 1.00 95.94 199 LYS A N 1
ATOM 1545 C CA . LYS A 1 199 ? -38.894 -16.108 58.732 1.00 95.94 199 LYS A CA 1
ATOM 1546 C C . LYS A 1 199 ? -38.050 -16.029 59.998 1.00 95.94 199 LYS A C 1
ATOM 1548 O O . LYS A 1 199 ? -38.542 -16.370 61.076 1.00 95.94 199 LYS A O 1
ATOM 1553 N N . GLY A 1 200 ? -36.814 -15.551 59.871 1.00 94.88 200 GLY A N 1
ATOM 1554 C CA . GLY A 1 200 ? -35.878 -15.363 60.978 1.00 94.88 200 GLY A CA 1
ATOM 1555 C C . GLY A 1 200 ? -36.267 -14.209 61.900 1.00 94.88 200 GLY A C 1
ATOM 1556 O O . GLY A 1 200 ? -36.716 -13.161 61.443 1.00 94.88 200 GLY A O 1
ATOM 1557 N N . ASN A 1 201 ? -36.093 -14.421 63.202 1.00 92.56 201 ASN A N 1
ATOM 1558 C CA . ASN A 1 201 ? -36.367 -13.485 64.289 1.00 92.56 201 ASN A CA 1
ATOM 1559 C C . ASN A 1 201 ? -35.291 -13.623 65.383 1.00 92.56 201 ASN A C 1
ATOM 1561 O O . ASN A 1 201 ? -34.690 -14.686 65.541 1.00 92.56 201 ASN A O 1
ATOM 1565 N N . GLY A 1 202 ? -35.073 -12.570 66.174 1.00 93.25 202 GLY A N 1
ATOM 1566 C CA . GLY A 1 202 ? -34.080 -12.558 67.257 1.00 93.25 202 GLY A CA 1
ATOM 1567 C C . GLY A 1 202 ? -32.706 -12.025 66.832 1.00 93.25 202 GLY A C 1
ATOM 1568 O O . GLY A 1 202 ? -32.589 -11.325 65.827 1.00 93.25 202 GLY A O 1
ATOM 1569 N N . LYS A 1 203 ? -31.677 -12.305 67.639 1.00 91.06 203 LYS A N 1
ATOM 1570 C CA . LYS A 1 203 ? -30.332 -11.711 67.549 1.00 91.06 203 LYS A CA 1
ATOM 1571 C C . LYS A 1 203 ? -29.275 -12.736 67.996 1.00 91.06 203 LYS A C 1
ATOM 1573 O O . LYS A 1 203 ? -29.305 -13.122 69.165 1.00 91.06 203 LYS A O 1
ATOM 1578 N N . PRO A 1 204 ? -28.346 -13.179 67.122 1.00 93.31 204 PRO A N 1
ATOM 1579 C CA . PRO A 1 204 ? -27.345 -14.183 67.477 1.00 93.31 204 PRO A CA 1
ATOM 1580 C C . PRO A 1 204 ? -26.436 -13.747 68.637 1.00 93.31 204 PRO A C 1
ATOM 1582 O O . PRO A 1 204 ? -25.905 -12.636 68.622 1.00 93.31 204 PRO A O 1
ATOM 1585 N N . ILE A 1 205 ? -26.230 -14.614 69.632 1.00 90.62 205 ILE A N 1
ATOM 1586 C CA . ILE A 1 205 ? -25.490 -14.299 70.873 1.00 90.62 205 ILE A CA 1
ATOM 1587 C C . ILE A 1 205 ? -23.988 -14.612 70.750 1.00 90.62 205 ILE A C 1
ATOM 1589 O O . ILE A 1 205 ? -23.147 -13.878 71.274 1.00 90.62 205 ILE A O 1
ATOM 1593 N N . LYS A 1 206 ? -23.639 -15.687 70.038 1.00 88.12 206 LYS A N 1
ATOM 1594 C CA . LYS A 1 206 ? -22.279 -16.196 69.820 1.00 88.12 206 LYS A CA 1
ATOM 1595 C C . LYS A 1 206 ? -22.072 -16.491 68.332 1.00 88.12 206 LYS A C 1
ATOM 1597 O O . LYS A 1 206 ? -22.978 -16.998 67.679 1.00 88.12 206 LYS A O 1
ATOM 1602 N N . GLY A 1 207 ? -20.891 -16.186 67.797 1.00 84.06 207 GLY A N 1
ATOM 1603 C CA . GLY A 1 207 ? -20.477 -16.615 66.455 1.00 84.06 207 GLY A CA 1
ATOM 1604 C C . GLY A 1 207 ? -19.283 -17.568 66.493 1.00 84.06 207 GLY A C 1
ATOM 1605 O O . GLY A 1 207 ? -18.834 -17.945 67.576 1.00 84.06 207 GLY A O 1
ATOM 1606 N N . SER A 1 208 ? -18.783 -17.969 65.321 1.00 80.56 208 SER A N 1
ATOM 1607 C CA . SER A 1 208 ? -17.616 -18.853 65.188 1.00 80.56 208 SER A CA 1
ATOM 1608 C C . SER A 1 208 ? -16.446 -18.155 64.500 1.00 80.56 208 SER A C 1
ATOM 1610 O O . SER A 1 208 ? -16.595 -17.625 63.405 1.00 80.56 208 SER A O 1
ATOM 1612 N N . ASP A 1 209 ? -15.269 -18.206 65.119 1.00 70.31 209 ASP A N 1
ATOM 1613 C CA . ASP A 1 209 ? -14.067 -17.495 64.660 1.00 70.31 209 ASP A CA 1
ATOM 1614 C C . ASP A 1 209 ? -13.397 -18.107 63.417 1.00 70.31 209 ASP A C 1
ATOM 1616 O O . ASP A 1 209 ? -12.615 -17.452 62.736 1.00 70.31 209 ASP A O 1
ATOM 1620 N N . ASP A 1 210 ? -13.708 -19.366 63.102 1.00 71.62 210 ASP A N 1
ATOM 1621 C CA . ASP A 1 210 ? -13.026 -20.177 62.083 1.00 71.62 210 ASP A CA 1
ATOM 1622 C C . ASP A 1 210 ? -13.759 -20.272 60.734 1.00 71.62 210 ASP A C 1
ATOM 1624 O O . ASP A 1 210 ? -13.389 -21.076 59.880 1.00 71.62 210 ASP A O 1
ATOM 1628 N N . GLY A 1 211 ? -14.825 -19.492 60.531 1.00 68.38 211 GLY A N 1
ATOM 1629 C CA . GLY A 1 211 ? -15.614 -19.539 59.296 1.00 68.38 211 GLY A CA 1
ATOM 1630 C C . GLY A 1 211 ? -16.496 -20.785 59.132 1.00 68.38 211 GLY A C 1
ATOM 1631 O O . GLY A 1 211 ? -17.178 -20.905 58.113 1.00 68.38 211 GLY A O 1
ATOM 1632 N N . THR A 1 212 ? -16.504 -21.720 60.092 1.00 77.44 212 THR A N 1
ATOM 1633 C CA . THR A 1 212 ? -17.250 -22.982 59.967 1.00 77.44 212 THR A CA 1
ATOM 1634 C C . THR A 1 212 ? -18.677 -22.887 60.531 1.00 77.44 212 THR A C 1
ATOM 1636 O O . THR A 1 212 ? -18.877 -22.313 61.605 1.00 77.44 212 THR A O 1
ATOM 1639 N N . PRO A 1 213 ? -19.695 -23.475 59.866 1.00 83.62 213 PRO A N 1
ATOM 1640 C CA . PRO A 1 213 ? -21.044 -23.579 60.420 1.00 83.62 213 PRO A CA 1
ATOM 1641 C C . PRO A 1 213 ? -21.078 -24.430 61.703 1.00 83.62 213 PRO A C 1
ATOM 1643 O O . PRO A 1 213 ? -20.991 -25.664 61.655 1.00 83.62 213 PRO A O 1
ATOM 1646 N N . LYS A 1 214 ? -21.205 -23.767 62.859 1.00 87.69 214 LYS A N 1
ATOM 1647 C CA . LYS A 1 214 ? -21.295 -24.406 64.186 1.00 87.69 214 LYS A CA 1
ATOM 1648 C C . LYS A 1 214 ? -22.686 -24.373 64.801 1.00 87.69 214 LYS A C 1
ATOM 1650 O O . LYS A 1 214 ? -22.953 -25.191 65.677 1.00 87.69 214 LYS A O 1
ATOM 1655 N N . ASP A 1 215 ? -23.558 -23.483 64.342 1.00 93.56 215 ASP A N 1
ATOM 1656 C CA . ASP A 1 215 ? -24.920 -23.419 64.856 1.00 93.56 215 ASP A CA 1
ATOM 1657 C C . ASP A 1 215 ? -25.743 -24.580 64.304 1.00 93.56 215 ASP A C 1
ATOM 1659 O O . ASP A 1 215 ? -25.706 -24.850 63.105 1.00 93.56 215 ASP A O 1
ATOM 1663 N N . ILE A 1 216 ? -26.497 -25.250 65.171 1.00 95.06 216 ILE A N 1
ATOM 1664 C CA . ILE A 1 216 ? -27.408 -26.347 64.846 1.00 95.06 216 ILE A CA 1
ATOM 1665 C C . ILE A 1 216 ? -28.839 -25.826 64.968 1.00 95.06 216 ILE A C 1
ATOM 1667 O O . ILE A 1 216 ? -29.292 -25.452 66.050 1.00 95.06 216 ILE A O 1
ATOM 1671 N N . ILE A 1 217 ? -29.564 -25.838 63.854 1.00 97.00 217 ILE A N 1
ATOM 1672 C CA . ILE A 1 217 ? -30.978 -25.480 63.789 1.00 97.00 217 ILE A CA 1
ATOM 1673 C C . ILE A 1 217 ? -31.821 -26.740 64.013 1.00 97.00 217 ILE A C 1
ATOM 1675 O O . ILE A 1 217 ? -31.671 -27.721 63.281 1.00 97.00 217 ILE A O 1
ATOM 1679 N N . ARG A 1 218 ? -32.717 -26.711 65.006 1.00 96.62 218 ARG A N 1
ATOM 1680 C CA . ARG A 1 218 ? -33.652 -27.803 65.338 1.00 96.62 218 ARG A CA 1
ATOM 1681 C C . ARG A 1 218 ? -35.087 -27.410 65.028 1.00 96.62 218 ARG A C 1
ATOM 1683 O O . ARG A 1 218 ? -35.507 -26.326 65.419 1.00 96.62 218 ARG A O 1
ATOM 1690 N N . PHE A 1 219 ? -35.843 -28.299 64.390 1.00 96.81 219 PHE A N 1
ATOM 1691 C CA . PHE A 1 219 ? -37.211 -28.018 63.948 1.00 96.81 219 PHE A CA 1
ATOM 1692 C C . PHE A 1 219 ? -38.271 -28.627 64.876 1.00 96.81 219 PHE A C 1
ATOM 1694 O O . PHE A 1 219 ? -38.131 -29.756 65.347 1.00 96.81 219 PHE A O 1
ATOM 1701 N N . LEU A 1 220 ? -39.361 -27.888 65.086 1.00 95.81 220 LEU A N 1
ATOM 1702 C CA . LEU A 1 220 ? -40.580 -28.339 65.745 1.00 95.81 220 LEU A CA 1
ATOM 1703 C C . LEU A 1 220 ? -41.741 -28.221 64.752 1.00 95.81 220 LEU A C 1
ATOM 1705 O O . LEU A 1 220 ? -42.001 -27.133 64.238 1.00 95.81 220 LEU A O 1
ATOM 1709 N N . PHE A 1 221 ? -42.433 -29.326 64.483 1.00 95.06 221 PHE A N 1
ATOM 1710 C CA . PHE A 1 221 ? -43.629 -29.379 63.637 1.00 95.06 221 PHE A CA 1
ATOM 1711 C C . PHE A 1 221 ? -44.848 -29.559 64.544 1.00 95.06 221 PHE A C 1
ATOM 1713 O O . PHE A 1 221 ? -44.908 -30.518 65.308 1.00 95.06 221 PHE A O 1
ATOM 1720 N N . ASN A 1 222 ? -45.799 -28.624 64.504 1.00 91.25 222 ASN A N 1
ATOM 1721 C CA . ASN A 1 222 ? -46.956 -28.567 65.404 1.00 91.25 222 ASN A CA 1
ATOM 1722 C C . ASN A 1 222 ? -46.558 -28.747 66.887 1.00 91.25 222 ASN A C 1
ATOM 1724 O O . ASN A 1 222 ? -47.161 -29.528 67.615 1.00 91.25 222 ASN A O 1
ATOM 1728 N N . GLN A 1 223 ? -45.515 -28.023 67.319 1.00 90.56 223 GLN A N 1
ATOM 1729 C CA . GLN A 1 223 ? -44.897 -28.079 68.660 1.00 90.56 223 GLN A CA 1
ATOM 1730 C C . GLN A 1 223 ? -44.139 -29.383 69.001 1.00 90.56 223 GLN A C 1
ATOM 1732 O O . GLN A 1 223 ? -43.510 -29.459 70.054 1.00 90.56 223 GLN A O 1
ATOM 1737 N N . GLN A 1 224 ? -44.109 -30.383 68.114 1.00 91.81 224 GLN A N 1
ATOM 1738 C CA . GLN A 1 224 ? -43.348 -31.620 68.308 1.00 91.81 224 GLN A CA 1
ATOM 1739 C C . GLN A 1 224 ? -41.951 -31.522 67.674 1.00 91.81 224 GLN A C 1
ATOM 1741 O O . GLN A 1 224 ? -41.819 -31.277 66.476 1.00 91.81 224 GLN A O 1
ATOM 1746 N N . LEU A 1 225 ? -40.900 -31.739 68.471 1.00 93.62 225 LEU A N 1
ATOM 1747 C CA . LEU A 1 225 ? -39.511 -31.788 67.999 1.00 93.62 225 LEU A CA 1
ATOM 1748 C C . LEU A 1 225 ? -39.307 -32.947 67.006 1.00 93.62 225 LEU A C 1
ATOM 1750 O O . LEU A 1 225 ? -39.690 -34.082 67.296 1.00 93.62 225 LEU A O 1
ATOM 1754 N N . ILE A 1 226 ? -38.662 -32.672 65.869 1.00 94.75 226 ILE A N 1
ATOM 1755 C CA . ILE A 1 226 ? -38.311 -33.682 64.856 1.00 94.75 226 ILE A CA 1
ATOM 1756 C C . ILE A 1 226 ? -36.796 -33.923 64.779 1.00 94.75 226 ILE A C 1
ATOM 1758 O O . ILE A 1 226 ? -35.992 -33.133 65.268 1.00 94.75 226 ILE A O 1
ATOM 1762 N N . THR A 1 227 ? -36.395 -35.028 64.145 1.00 93.25 227 THR A N 1
ATOM 1763 C CA . THR A 1 227 ? -34.986 -35.440 63.990 1.00 93.25 227 THR A CA 1
ATOM 1764 C C . THR A 1 227 ? -34.200 -34.621 62.964 1.00 93.25 227 THR A C 1
ATOM 1766 O O . THR A 1 227 ? -32.969 -34.629 62.993 1.00 93.25 227 THR A O 1
ATOM 1769 N N . CYS A 1 228 ? -34.882 -33.924 62.051 1.00 93.75 228 CYS A N 1
ATOM 1770 C CA . CYS A 1 228 ? -34.226 -33.104 61.040 1.00 93.75 228 CYS A CA 1
ATOM 1771 C C . CYS A 1 228 ? -33.508 -31.904 61.679 1.00 93.75 228 CYS A C 1
ATOM 1773 O O . CYS A 1 228 ? -34.057 -31.228 62.550 1.00 93.75 228 CYS A O 1
ATOM 1775 N N . THR A 1 229 ? -32.286 -31.625 61.220 1.00 95.19 229 THR A N 1
ATOM 1776 C CA . THR A 1 229 ? -31.490 -30.458 61.623 1.00 95.19 229 THR A CA 1
ATOM 1777 C C . THR A 1 229 ? -30.686 -29.934 60.437 1.00 95.19 229 THR A C 1
ATOM 1779 O O . THR A 1 229 ? -30.320 -30.703 59.550 1.00 95.19 229 THR A O 1
ATOM 1782 N N . THR A 1 230 ? -30.387 -28.636 60.431 1.00 95.06 230 THR A N 1
ATOM 1783 C CA . THR A 1 230 ? -29.433 -28.026 59.487 1.00 95.06 230 THR A CA 1
ATOM 1784 C C . THR A 1 230 ? -28.404 -27.187 60.247 1.00 95.06 230 THR A C 1
ATOM 1786 O O . THR A 1 230 ? -28.564 -26.955 61.448 1.00 95.06 230 THR A O 1
ATOM 1789 N N . LYS A 1 231 ? -27.332 -26.757 59.576 1.00 93.38 231 LYS A N 1
ATOM 1790 C CA . LYS A 1 231 ? -26.271 -25.941 60.177 1.00 93.38 231 LYS A CA 1
ATOM 1791 C C . LYS A 1 231 ? -26.250 -24.521 59.627 1.00 93.38 231 LYS A C 1
ATOM 1793 O O . LYS A 1 231 ? -26.470 -24.320 58.438 1.00 93.38 231 LYS A O 1
ATOM 1798 N N . ASN A 1 232 ? -25.909 -23.561 60.481 1.00 93.62 232 ASN A N 1
ATOM 1799 C CA . ASN A 1 232 ? -25.736 -22.158 60.111 1.00 93.62 232 ASN A CA 1
ATOM 1800 C C . ASN A 1 232 ? -24.365 -21.614 60.556 1.00 93.62 232 ASN A C 1
ATOM 1802 O O . ASN A 1 232 ? -23.743 -22.138 61.486 1.00 93.62 232 ASN A O 1
ATOM 1806 N N . TYR A 1 233 ? -23.888 -20.560 59.892 1.00 89.25 233 TYR A N 1
ATOM 1807 C CA . TYR A 1 233 ? -22.675 -19.834 60.265 1.00 89.25 233 TYR A CA 1
ATOM 1808 C C . TYR A 1 233 ? -23.012 -18.419 60.740 1.00 89.25 233 TYR A C 1
ATOM 1810 O O . TYR A 1 233 ? -23.611 -17.637 60.006 1.00 89.25 233 TYR A O 1
ATOM 1818 N N . VAL A 1 234 ? -22.573 -18.086 61.955 1.00 88.25 234 VAL A N 1
ATOM 1819 C CA . VAL A 1 234 ? -22.710 -16.760 62.567 1.00 88.25 234 VAL A CA 1
ATOM 1820 C C . VAL A 1 234 ? -21.321 -16.129 62.692 1.00 88.25 234 VAL A C 1
ATOM 1822 O O . VAL A 1 234 ? -20.434 -16.715 63.315 1.00 88.25 234 VAL A O 1
ATOM 1825 N N . LYS A 1 235 ? -21.125 -14.928 62.132 1.00 82.38 235 LYS A N 1
ATOM 1826 C CA . LYS A 1 235 ? -19.859 -14.171 62.214 1.00 82.38 235 LYS A CA 1
ATOM 1827 C C . LYS A 1 235 ? -19.579 -13.723 63.675 1.00 82.38 235 LYS A C 1
ATOM 1829 O O . LYS A 1 235 ? -20.522 -13.298 64.348 1.00 82.38 235 LYS A O 1
ATOM 1834 N N . PRO A 1 236 ? -18.329 -13.821 64.179 1.00 69.44 236 PRO A N 1
ATOM 1835 C CA . PRO A 1 236 ? -17.996 -13.827 65.617 1.00 69.44 236 PRO A CA 1
ATOM 1836 C C . PRO A 1 236 ? -18.018 -12.470 66.328 1.00 69.44 236 PRO A C 1
ATOM 1838 O O . PRO A 1 236 ? -18.326 -12.438 67.512 1.00 69.44 236 PRO A O 1
ATOM 1841 N N . ASP A 1 237 ? -17.711 -11.372 65.642 1.00 64.31 237 ASP A N 1
ATOM 1842 C CA . ASP A 1 237 ? -18.053 -9.987 65.997 1.00 64.31 237 ASP A CA 1
ATOM 1843 C C . ASP A 1 237 ? -17.719 -9.088 64.792 1.00 64.31 237 ASP A C 1
ATOM 1845 O O . ASP A 1 237 ? -17.179 -9.566 63.789 1.00 64.31 237 ASP A O 1
ATOM 1849 N N . PHE A 1 238 ? -18.030 -7.794 64.871 1.00 61.44 238 PHE A N 1
ATOM 1850 C CA . PHE A 1 238 ? -17.619 -6.833 63.849 1.00 61.44 238 PHE A CA 1
ATOM 1851 C C . PHE A 1 238 ? -16.224 -6.266 64.159 1.00 61.44 238 PHE A C 1
ATOM 1853 O O . PHE A 1 238 ? -16.084 -5.388 65.009 1.00 61.44 238 PHE A O 1
ATOM 1860 N N . GLU A 1 239 ? -15.197 -6.725 63.439 1.00 61.34 239 GLU A N 1
ATOM 1861 C CA . GLU A 1 239 ? -13.952 -5.963 63.283 1.00 61.34 239 GLU A CA 1
ATOM 1862 C C . GLU A 1 239 ? -14.052 -5.040 62.053 1.00 61.34 239 GLU A C 1
ATOM 1864 O O . GLU A 1 239 ? -14.644 -5.435 61.046 1.00 61.34 239 GLU A O 1
ATOM 1869 N N . PRO A 1 240 ? -13.463 -3.828 62.076 1.00 71.56 240 PRO A N 1
ATOM 1870 C CA . PRO A 1 240 ? -13.482 -2.945 60.915 1.00 71.56 240 PRO A CA 1
ATOM 1871 C C . PRO A 1 240 ? -12.686 -3.556 59.756 1.00 71.56 240 PRO A C 1
ATOM 1873 O O . PRO A 1 240 ? -11.494 -3.847 59.906 1.00 71.56 240 PRO A O 1
ATOM 1876 N N . LEU A 1 241 ? -13.342 -3.690 58.593 1.00 84.62 241 LEU A N 1
ATOM 1877 C CA . LEU A 1 241 ? -12.763 -4.205 57.346 1.00 84.62 241 LEU A CA 1
ATOM 1878 C C . LEU A 1 241 ? -11.369 -3.613 57.116 1.00 84.62 241 LEU A C 1
ATOM 1880 O O . LEU A 1 241 ? -11.193 -2.393 57.154 1.00 84.62 241 LEU A O 1
ATOM 1884 N N . ASN A 1 242 ? -10.383 -4.472 56.856 1.00 85.25 242 ASN A N 1
ATOM 1885 C CA . ASN A 1 242 ? -9.024 -4.040 56.563 1.00 85.25 242 ASN A CA 1
ATOM 1886 C C . ASN A 1 242 ? -8.454 -4.840 55.390 1.00 85.25 242 ASN A C 1
ATOM 1888 O O . ASN A 1 242 ? -8.232 -6.051 55.487 1.00 85.25 242 ASN A O 1
ATOM 1892 N N . VAL A 1 243 ? -8.190 -4.148 54.285 1.00 88.88 243 VAL A N 1
ATOM 1893 C CA . VAL A 1 243 ? -7.601 -4.721 53.071 1.00 88.88 243 VAL A CA 1
ATOM 1894 C C . VAL A 1 243 ? -6.364 -3.935 52.663 1.00 88.88 243 VAL A C 1
ATOM 1896 O O . VAL A 1 243 ? -6.242 -2.747 52.952 1.00 88.88 243 VAL A O 1
ATOM 1899 N N . GLU A 1 244 ? -5.470 -4.616 51.967 1.00 89.75 244 GLU A N 1
ATOM 1900 C CA . GLU A 1 244 ? -4.307 -4.057 51.292 1.00 89.75 244 GLU A CA 1
ATOM 1901 C C . GLU A 1 244 ? -4.584 -4.120 49.781 1.00 89.75 244 GLU A C 1
ATOM 1903 O O . GLU A 1 244 ? -4.852 -5.201 49.245 1.00 89.75 244 GLU A O 1
ATOM 1908 N N . PHE A 1 245 ? -4.587 -2.967 49.103 1.00 92.69 245 PHE A N 1
ATOM 1909 C CA . PHE A 1 245 ? -4.631 -2.914 47.638 1.00 92.69 245 PHE A CA 1
ATOM 1910 C C . PHE A 1 245 ? -3.303 -3.454 47.099 1.00 92.69 245 PHE A C 1
ATOM 1912 O O . PHE A 1 245 ? -2.241 -2.973 47.497 1.00 92.69 245 PHE A O 1
ATOM 1919 N N . ILE A 1 246 ? -3.347 -4.422 46.183 1.00 91.38 246 ILE A N 1
ATOM 1920 C CA . ILE A 1 246 ? -2.132 -4.941 45.555 1.00 91.38 246 ILE A CA 1
ATOM 1921 C C . ILE A 1 246 ? -1.822 -4.069 44.338 1.00 91.38 246 ILE A C 1
ATOM 1923 O O . ILE A 1 246 ? -2.446 -4.175 43.285 1.00 91.38 246 ILE A O 1
ATOM 1927 N N . CYS A 1 247 ? -0.878 -3.153 44.526 1.00 87.06 247 CYS A N 1
ATOM 1928 C CA . CYS A 1 247 ? -0.528 -2.116 43.565 1.00 87.06 247 CYS A CA 1
ATOM 1929 C C . CYS A 1 247 ? 0.854 -2.387 42.969 1.00 87.06 247 CYS A C 1
ATOM 1931 O O . CYS A 1 247 ? 1.811 -2.594 43.711 1.00 87.06 247 CYS A O 1
ATOM 1933 N N . ASN A 1 248 ? 0.969 -2.314 41.640 1.00 79.44 248 ASN A N 1
ATOM 1934 C CA . ASN A 1 248 ? 2.226 -2.487 40.897 1.00 79.44 248 ASN A CA 1
ATOM 1935 C C . ASN A 1 248 ? 2.912 -3.860 41.092 1.00 79.44 248 ASN A C 1
ATOM 1937 O O . ASN A 1 248 ? 4.131 -3.970 40.966 1.00 79.44 248 ASN A O 1
ATOM 1941 N N . ASP A 1 249 ? 2.137 -4.911 41.373 1.00 87.25 249 ASP A N 1
ATOM 1942 C CA . ASP A 1 249 ? 2.613 -6.297 41.426 1.00 87.25 249 ASP A CA 1
ATOM 1943 C C . ASP A 1 249 ? 2.481 -6.955 40.038 1.00 87.25 249 ASP A C 1
ATOM 1945 O O . ASP A 1 249 ? 1.419 -6.915 39.417 1.00 87.25 249 ASP A O 1
ATOM 1949 N N . SER A 1 250 ? 3.557 -7.561 39.528 1.00 86.00 250 SER A N 1
ATOM 1950 C CA . SER A 1 250 ? 3.580 -8.190 38.197 1.00 86.00 250 SER A CA 1
ATOM 1951 C C . SER A 1 250 ? 2.911 -9.568 38.138 1.00 86.00 250 SER A C 1
ATOM 1953 O O . SER A 1 250 ? 2.592 -10.050 37.052 1.00 86.00 250 SER A O 1
ATOM 1955 N N . LYS A 1 251 ? 2.693 -10.211 39.288 1.00 88.50 251 LYS A N 1
ATOM 1956 C CA . LYS A 1 251 ? 1.981 -11.487 39.439 1.00 88.50 251 LYS A CA 1
ATOM 1957 C C . LYS A 1 251 ? 0.484 -11.274 39.675 1.00 88.50 251 LYS A C 1
ATOM 1959 O O . LYS A 1 251 ? -0.313 -12.127 39.290 1.00 88.50 251 LYS A O 1
ATOM 1964 N N . PHE A 1 252 ? 0.113 -10.152 40.287 1.00 90.12 252 PHE A N 1
ATOM 1965 C CA . PHE A 1 252 ? -1.270 -9.749 40.541 1.00 90.12 252 PHE A CA 1
ATOM 1966 C C . PHE A 1 252 ? -1.527 -8.320 40.017 1.00 90.12 252 PHE A C 1
ATOM 1968 O O . PHE A 1 252 ? -1.733 -7.404 40.816 1.00 90.12 252 PHE A O 1
ATOM 1975 N N . PRO A 1 253 ? -1.482 -8.097 38.689 1.00 92.31 253 PRO A N 1
ATOM 1976 C CA . PRO A 1 253 ? -1.672 -6.772 38.115 1.00 92.31 253 PRO A CA 1
ATOM 1977 C C . PRO A 1 253 ? -3.127 -6.303 38.224 1.00 92.31 253 PRO A C 1
ATOM 1979 O O . PRO A 1 253 ? -4.065 -7.099 38.175 1.00 92.31 253 PRO A O 1
ATOM 1982 N N . ILE A 1 254 ? -3.304 -4.983 38.296 1.00 94.38 254 ILE A N 1
ATOM 1983 C CA . ILE A 1 254 ? -4.578 -4.330 37.975 1.00 94.38 254 ILE A CA 1
ATOM 1984 C C . ILE A 1 254 ? -4.721 -4.334 36.450 1.00 94.38 254 ILE A C 1
ATOM 1986 O O . ILE A 1 254 ? -3.754 -4.046 35.739 1.00 94.38 254 ILE A O 1
ATOM 1990 N N . THR A 1 255 ? -5.911 -4.651 35.946 1.00 93.94 255 THR A N 1
ATOM 1991 C CA . THR A 1 255 ? -6.202 -4.676 34.506 1.00 93.94 255 THR A CA 1
ATOM 1992 C C . THR A 1 255 ? -7.485 -3.919 34.185 1.00 93.94 255 THR A C 1
ATOM 1994 O O . THR A 1 255 ? -8.411 -3.881 34.993 1.00 93.94 255 THR A O 1
ATOM 1997 N N . SER A 1 256 ? -7.567 -3.337 32.990 1.00 94.44 256 SER A N 1
ATOM 1998 C CA . SER A 1 256 ? -8.825 -2.887 32.390 1.00 94.44 256 SER A CA 1
ATOM 1999 C C . SER A 1 256 ? -9.310 -3.851 31.311 1.00 94.44 256 SER A C 1
ATOM 2001 O O . SER A 1 256 ? -8.518 -4.507 30.635 1.00 94.44 256 SER A O 1
ATOM 2003 N N . GLU A 1 257 ? -10.621 -3.893 31.123 1.00 95.38 257 GLU A N 1
ATOM 2004 C CA . GLU A 1 257 ? -11.316 -4.646 30.084 1.00 95.38 257 GLU A CA 1
ATOM 2005 C C . GLU A 1 257 ? -12.194 -3.699 29.257 1.00 95.38 257 GLU A C 1
ATOM 2007 O O . GLU A 1 257 ? -12.632 -2.663 29.750 1.00 95.38 257 GLU A O 1
ATOM 2012 N N . GLY A 1 258 ? -12.488 -4.076 28.010 1.00 91.75 258 GLY A N 1
ATOM 2013 C CA . GLY A 1 258 ? -13.269 -3.257 27.080 1.00 91.75 258 GLY A CA 1
ATOM 2014 C C . GLY A 1 258 ? -12.425 -2.242 26.302 1.00 91.75 258 GLY A C 1
ATOM 2015 O O . GLY A 1 258 ? -11.279 -1.956 26.641 1.00 91.75 258 GLY A O 1
ATOM 2016 N N . ASN A 1 259 ? -13.003 -1.710 25.223 1.00 91.06 259 ASN A N 1
ATOM 2017 C CA . ASN A 1 259 ? -12.349 -0.714 24.375 1.00 91.06 259 ASN A CA 1
ATOM 2018 C C . ASN A 1 259 ? -12.659 0.687 24.908 1.00 91.06 259 ASN A C 1
ATOM 2020 O O . ASN A 1 259 ? -13.828 1.023 25.103 1.00 91.06 259 ASN A O 1
ATOM 2024 N N . TYR A 1 260 ? -11.628 1.499 25.121 1.00 93.81 260 TYR A N 1
ATOM 2025 C CA . TYR A 1 260 ? -11.757 2.877 25.586 1.00 93.81 260 TYR A CA 1
ATOM 2026 C C . TYR A 1 260 ? -11.422 3.824 24.439 1.00 93.81 260 TYR A C 1
ATOM 2028 O O . TYR A 1 260 ? -10.318 3.767 23.902 1.00 93.81 260 TYR A O 1
ATOM 2036 N N . LYS A 1 261 ? -12.367 4.687 24.065 1.00 91.50 261 LYS A N 1
ATOM 2037 C CA . LYS A 1 261 ? -12.248 5.588 22.915 1.00 91.50 261 LYS A CA 1
ATOM 2038 C C . LYS A 1 261 ? -12.651 7.007 23.277 1.00 91.50 261 LYS A C 1
ATOM 2040 O O . LYS A 1 261 ? -13.593 7.224 24.038 1.00 91.50 261 LYS A O 1
ATOM 2045 N N . GLU A 1 262 ? -11.948 7.971 22.704 1.00 90.94 262 GLU A N 1
ATOM 2046 C CA . GLU A 1 262 ? -12.278 9.385 22.811 1.00 90.94 262 GLU A CA 1
ATOM 2047 C C . GLU A 1 262 ? -13.668 9.671 22.221 1.00 90.94 262 GLU A C 1
ATOM 2049 O O . GLU A 1 262 ? -13.978 9.327 21.083 1.00 90.94 262 GLU A O 1
ATOM 2054 N N . GLY A 1 263 ? -14.522 10.321 23.011 1.00 88.56 263 GLY A N 1
ATOM 2055 C CA . GLY A 1 263 ? -15.866 10.722 22.612 1.00 88.56 263 GLY A CA 1
ATOM 2056 C C . GLY A 1 263 ? -16.946 9.640 22.737 1.00 88.56 263 GLY A C 1
ATOM 2057 O O . GLY A 1 263 ? -18.125 9.997 22.636 1.00 88.56 263 GLY A O 1
ATOM 2058 N N . GLU A 1 264 ? -16.599 8.379 23.014 1.00 90.19 264 GLU A N 1
ATOM 2059 C CA . GLU A 1 264 ? -17.556 7.278 23.215 1.00 90.19 264 GLU A CA 1
ATOM 2060 C C . GLU A 1 264 ? -17.913 7.087 24.701 1.00 90.19 264 GLU A C 1
ATOM 2062 O O . GLU A 1 264 ? -17.046 7.071 25.573 1.00 90.19 264 GLU A O 1
ATOM 2067 N N . SER A 1 265 ? -19.205 6.929 25.006 1.00 90.25 265 SER A N 1
ATOM 2068 C CA . SER A 1 265 ? -19.678 6.673 26.374 1.00 90.25 265 SER A CA 1
ATOM 2069 C C . SER A 1 265 ? -19.273 5.281 26.862 1.00 90.25 265 SER A C 1
ATOM 2071 O O . SER A 1 265 ? -19.449 4.294 26.148 1.00 90.25 265 SER A O 1
ATOM 2073 N N . LEU A 1 266 ? -18.801 5.187 28.107 1.00 93.12 266 LEU A N 1
ATOM 2074 C CA . LEU A 1 266 ? -18.409 3.909 28.701 1.00 93.12 266 LEU A CA 1
ATOM 2075 C C . LEU A 1 266 ? -19.623 3.027 29.027 1.00 93.12 266 LEU A C 1
ATOM 2077 O O . LEU A 1 266 ? -20.692 3.508 29.406 1.00 93.12 266 LEU A O 1
ATOM 2081 N N . SER A 1 267 ? -19.431 1.716 28.909 1.00 91.81 267 SER A N 1
ATOM 2082 C CA . SER A 1 267 ? -20.447 0.685 29.136 1.00 91.81 267 SER A CA 1
ATOM 2083 C C . SER A 1 267 ? -20.074 -0.237 30.303 1.00 91.81 267 SER A C 1
ATOM 2085 O O . SER A 1 267 ? -18.952 -0.208 30.803 1.00 91.81 267 SER A O 1
ATOM 2087 N N . SER A 1 268 ? -20.972 -1.144 30.697 1.00 91.81 268 SER A N 1
ATOM 2088 C CA . SER A 1 268 ? -20.670 -2.189 31.691 1.00 91.81 268 SER A CA 1
ATOM 2089 C C . SER A 1 268 ? -19.565 -3.175 31.267 1.00 91.81 268 SER A C 1
ATOM 2091 O O . SER A 1 268 ? -19.096 -3.945 32.105 1.00 91.81 268 SER A O 1
ATOM 2093 N N . ALA A 1 269 ? -19.123 -3.149 30.001 1.00 92.81 269 ALA A N 1
ATOM 2094 C CA . ALA A 1 269 ? -17.964 -3.902 29.522 1.00 92.81 269 ALA A CA 1
ATOM 2095 C C . ALA A 1 269 ? -16.617 -3.211 29.819 1.00 92.81 269 ALA A C 1
ATOM 2097 O O . ALA A 1 269 ? -15.586 -3.878 29.800 1.00 92.81 269 ALA A O 1
ATOM 2098 N N . ASN A 1 270 ? -16.613 -1.905 30.109 1.00 95.44 270 ASN A N 1
ATOM 2099 C CA . ASN A 1 270 ? -15.412 -1.110 30.382 1.00 95.44 270 ASN A CA 1
ATOM 2100 C C . ASN A 1 270 ? -14.977 -1.245 31.852 1.00 95.44 270 ASN A C 1
ATOM 2102 O O . ASN A 1 270 ? -15.102 -0.300 32.630 1.00 95.44 270 ASN A O 1
ATOM 2106 N N . ARG A 1 271 ? -14.552 -2.441 32.271 1.00 96.31 271 ARG A N 1
ATOM 2107 C CA . ARG A 1 271 ? -14.334 -2.783 33.691 1.00 96.31 271 ARG A CA 1
ATOM 2108 C C . ARG A 1 271 ? -12.887 -2.577 34.127 1.00 96.31 271 ARG A C 1
ATOM 2110 O O . ARG A 1 271 ? -11.972 -2.772 33.338 1.00 96.31 271 ARG A O 1
ATOM 2117 N N . ILE A 1 272 ? -12.679 -2.265 35.405 1.00 95.81 272 ILE A N 1
ATOM 2118 C CA . ILE A 1 272 ? -11.348 -2.241 36.035 1.00 95.81 272 ILE A CA 1
ATOM 2119 C C . ILE A 1 272 ? -11.295 -3.349 37.084 1.00 95.81 272 ILE A C 1
ATOM 2121 O O . ILE A 1 272 ? -12.118 -3.376 37.997 1.00 95.81 272 ILE A O 1
ATOM 2125 N N . ILE A 1 273 ? -10.345 -4.270 36.954 1.00 95.38 273 ILE A N 1
ATOM 2126 C CA . ILE A 1 273 ? -10.199 -5.456 37.798 1.00 95.38 273 ILE A CA 1
ATOM 2127 C C . ILE A 1 273 ? -9.046 -5.227 38.778 1.00 95.38 273 ILE A C 1
ATOM 2129 O O . ILE A 1 273 ? -7.888 -5.114 38.378 1.00 95.38 273 ILE A O 1
ATOM 2133 N N . VAL A 1 274 ? -9.365 -5.146 40.071 1.00 95.31 274 VAL A N 1
ATOM 2134 C CA . VAL A 1 274 ? -8.430 -4.726 41.126 1.00 95.31 274 VAL A CA 1
ATOM 2135 C C . VAL A 1 274 ? -8.176 -5.876 42.112 1.00 95.31 274 VAL A C 1
ATOM 2137 O O . VAL A 1 274 ? -9.144 -6.409 42.665 1.00 95.31 274 VAL A O 1
ATOM 2140 N N . PRO A 1 275 ? -6.910 -6.268 42.363 1.00 94.38 275 PRO A N 1
ATOM 2141 C CA . PRO A 1 275 ? -6.559 -7.290 43.341 1.00 94.38 275 PRO A CA 1
ATOM 2142 C C . PRO A 1 275 ? -6.394 -6.734 44.765 1.00 94.38 275 PRO A C 1
ATOM 2144 O O . PRO A 1 275 ? -5.765 -5.701 45.003 1.00 94.38 275 PRO A O 1
ATOM 2147 N N . PHE A 1 276 ? -6.911 -7.486 45.735 1.00 91.50 276 PHE A N 1
ATOM 2148 C CA . PHE A 1 276 ? -6.896 -7.170 47.162 1.00 91.50 276 PHE A CA 1
ATOM 2149 C C . PHE A 1 276 ? -6.366 -8.331 47.995 1.00 91.50 276 PHE A C 1
ATOM 2151 O O . PHE A 1 276 ? -6.714 -9.493 47.770 1.00 91.50 276 PHE A O 1
ATOM 2158 N N . LYS A 1 277 ? -5.618 -7.999 49.047 1.00 89.19 277 LYS A N 1
ATOM 2159 C CA . LYS A 1 277 ? -5.264 -8.912 50.135 1.00 89.19 277 LYS A CA 1
ATOM 2160 C C . LYS A 1 277 ? -6.074 -8.546 51.377 1.00 89.19 277 LYS A C 1
ATOM 2162 O O . LYS A 1 277 ? -5.924 -7.464 51.944 1.00 89.19 277 LYS A O 1
ATOM 2167 N N . VAL A 1 278 ? -6.963 -9.444 51.794 1.00 86.25 278 VAL A N 1
ATOM 2168 C CA . VAL A 1 278 ? -7.837 -9.234 52.959 1.00 86.25 278 VAL A CA 1
ATOM 2169 C C . VAL A 1 278 ? -7.073 -9.581 54.234 1.00 86.25 278 VAL A C 1
ATOM 2171 O O . VAL A 1 278 ? -6.582 -10.697 54.379 1.00 86.25 278 VAL A O 1
ATOM 2174 N N . THR A 1 279 ? -6.969 -8.623 55.158 1.00 83.69 279 THR A N 1
ATOM 2175 C CA . THR A 1 279 ? -6.268 -8.796 56.449 1.00 83.69 279 THR A CA 1
ATOM 2176 C C . THR A 1 279 ? -7.226 -8.862 57.639 1.00 83.69 279 THR A C 1
ATOM 2178 O O . THR A 1 279 ? -6.916 -9.522 58.626 1.00 83.69 279 THR A O 1
ATOM 2181 N N . LYS A 1 280 ? -8.406 -8.238 57.526 1.00 82.19 280 LYS A N 1
ATOM 2182 C CA . LYS A 1 280 ? -9.571 -8.427 58.405 1.00 82.19 280 LYS A CA 1
ATOM 2183 C C . LYS A 1 280 ? -10.830 -8.492 57.529 1.00 82.19 280 LYS A C 1
ATOM 2185 O O . LYS A 1 280 ? -10.937 -7.652 56.632 1.00 82.19 280 LYS A O 1
ATOM 2190 N N . PRO A 1 281 ? -11.744 -9.458 57.733 1.00 80.44 281 PRO A N 1
ATOM 2191 C CA . PRO A 1 281 ? -12.950 -9.596 56.917 1.00 80.44 281 PRO A CA 1
ATOM 2192 C C . PRO A 1 281 ? -13.949 -8.458 57.176 1.00 80.44 281 PRO A C 1
ATOM 2194 O O . PRO A 1 281 ? -13.875 -7.778 58.196 1.00 80.44 281 PRO A O 1
ATOM 2197 N N . GLY A 1 282 ? -14.903 -8.251 56.268 1.00 82.38 282 GLY A N 1
ATOM 2198 C CA . GLY A 1 282 ? -15.921 -7.202 56.405 1.00 82.38 282 GLY A CA 1
ATOM 2199 C C . GLY A 1 282 ? -16.565 -6.805 55.076 1.00 82.38 282 GLY A C 1
ATOM 2200 O O . GLY A 1 282 ? -16.266 -7.397 54.042 1.00 82.38 282 GLY A O 1
ATOM 2201 N N . ARG A 1 283 ? -17.446 -5.797 55.093 1.00 86.75 283 ARG A N 1
ATOM 2202 C CA . ARG A 1 283 ? -18.125 -5.293 53.887 1.00 86.75 283 ARG A CA 1
ATOM 2203 C C . ARG A 1 283 ? -17.658 -3.909 53.466 1.00 86.75 283 ARG A C 1
ATOM 2205 O O . ARG A 1 283 ? -17.265 -3.113 54.313 1.00 86.75 283 ARG A O 1
ATOM 2212 N N . GLY A 1 284 ? -17.697 -3.643 52.164 1.00 90.56 284 GLY A N 1
ATOM 2213 C CA . GLY A 1 284 ? -17.403 -2.328 51.602 1.00 90.56 284 GLY A CA 1
ATOM 2214 C C . GLY A 1 284 ? -17.590 -2.264 50.087 1.00 90.56 284 GLY A C 1
ATOM 2215 O O . GLY A 1 284 ? -17.773 -3.289 49.426 1.00 90.56 284 GLY A O 1
ATOM 2216 N N . LYS A 1 285 ? -17.538 -1.047 49.543 1.00 94.81 285 LYS A N 1
ATOM 2217 C CA . LYS A 1 285 ? -17.523 -0.759 48.101 1.00 94.81 285 LYS A CA 1
ATOM 2218 C C . LYS A 1 285 ? -16.168 -0.198 47.685 1.00 94.81 285 LYS A C 1
ATOM 2220 O O . LYS A 1 285 ? -15.579 0.600 48.416 1.00 94.81 285 LYS A O 1
ATOM 2225 N N . VAL A 1 286 ? -15.702 -0.571 46.497 1.00 96.12 286 VAL A N 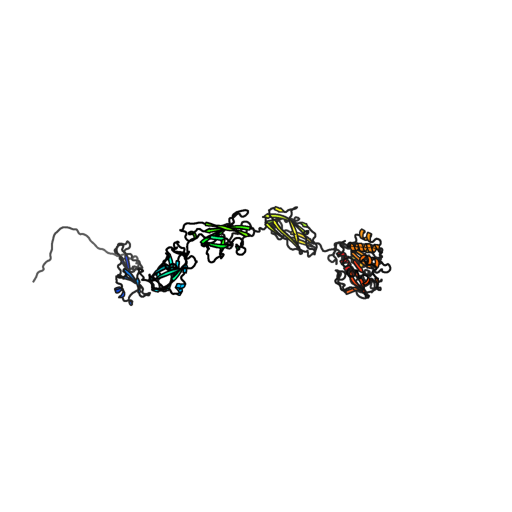1
ATOM 2226 C CA . VAL A 1 286 ? -14.540 0.045 45.847 1.00 96.12 286 VAL A CA 1
ATOM 2227 C C . VAL A 1 286 ? -15.034 1.107 44.869 1.00 96.12 286 VAL A C 1
ATOM 2229 O O . VAL A 1 286 ? -15.990 0.874 44.133 1.00 96.12 286 VAL A O 1
ATOM 2232 N N . PHE A 1 287 ? -14.372 2.257 44.855 1.00 96.94 287 PHE A N 1
ATOM 2233 C CA . PHE A 1 287 ? -14.636 3.371 43.953 1.00 96.94 287 PHE A CA 1
ATOM 2234 C C . PHE A 1 287 ? -13.372 3.718 43.170 1.00 96.94 287 PHE A C 1
ATOM 2236 O O . PHE A 1 287 ? -12.266 3.648 43.713 1.00 96.94 287 PHE A O 1
ATOM 2243 N N . GLY A 1 288 ? -13.546 4.116 41.914 1.00 96.44 288 GLY A N 1
ATOM 2244 C CA . GLY A 1 288 ? -12.503 4.644 41.039 1.00 96.44 288 GLY A CA 1
ATOM 2245 C C . GLY A 1 288 ? -12.952 5.962 40.414 1.00 96.44 288 GLY A C 1
ATOM 2246 O O . GLY A 1 288 ? -14.128 6.121 40.102 1.00 96.44 288 GLY A O 1
ATOM 2247 N N . GLU A 1 289 ? -12.041 6.911 40.221 1.00 96.12 289 GLU A N 1
ATOM 2248 C CA . GLU A 1 289 ? -12.361 8.223 39.649 1.00 96.12 289 GLU A CA 1
ATOM 2249 C C . GLU A 1 289 ? -11.281 8.697 38.672 1.00 96.12 289 GLU A C 1
ATOM 2251 O O . GLU A 1 289 ? -10.094 8.701 39.004 1.00 96.12 289 GLU A O 1
ATOM 2256 N N . ILE A 1 290 ? -11.707 9.147 37.488 1.00 94.94 290 ILE A N 1
ATOM 2257 C CA . ILE A 1 290 ? -10.902 9.957 36.568 1.00 94.94 290 ILE A CA 1
ATOM 2258 C C . ILE A 1 290 ? -11.446 11.382 36.666 1.00 94.94 290 ILE A C 1
ATOM 2260 O O . ILE A 1 290 ? -12.539 11.683 36.181 1.00 94.94 290 ILE A O 1
ATOM 2264 N N . ALA A 1 291 ? -10.695 12.241 37.349 1.00 91.19 291 ALA A N 1
ATOM 2265 C CA . ALA A 1 291 ? -11.080 13.624 37.596 1.00 91.19 291 ALA A CA 1
ATOM 2266 C C . ALA A 1 291 ? -10.937 14.504 36.341 1.00 91.19 291 ALA A C 1
ATOM 2268 O O . ALA A 1 291 ? -10.086 14.260 35.485 1.00 91.19 291 ALA A O 1
ATOM 2269 N N . ILE A 1 292 ? -11.722 15.583 36.286 1.00 89.69 292 ILE A N 1
ATOM 2270 C CA . ILE A 1 292 ? -11.589 16.646 35.280 1.00 89.69 292 ILE A CA 1
ATOM 2271 C C . ILE A 1 292 ? -10.205 17.299 35.421 1.00 89.69 292 ILE A C 1
ATOM 2273 O O . ILE A 1 292 ? -9.810 17.700 36.519 1.00 89.69 292 ILE A O 1
ATOM 2277 N N . GLY A 1 293 ? -9.468 17.428 34.316 1.00 83.69 293 GLY A N 1
ATOM 2278 C CA . GLY A 1 293 ? -8.117 17.987 34.323 1.00 83.69 293 GLY A CA 1
ATOM 2279 C C . GLY A 1 293 ? -7.418 17.943 32.963 1.00 83.69 293 GLY A C 1
ATOM 2280 O O . GLY A 1 293 ? -7.583 17.014 32.175 1.00 83.69 293 GLY A O 1
ATOM 2281 N N . GLY A 1 294 ? -6.601 18.960 32.676 1.00 83.94 294 GLY A N 1
ATOM 2282 C CA . GLY A 1 294 ? -5.910 19.078 31.389 1.00 83.94 294 GLY A CA 1
ATOM 2283 C C . GLY A 1 294 ? -6.902 19.212 30.228 1.00 83.94 294 GLY A C 1
ATOM 2284 O O . GLY A 1 294 ? -7.646 20.186 30.171 1.00 83.94 294 GLY A O 1
ATOM 2285 N N . LYS A 1 295 ? -6.901 18.236 29.310 1.00 82.81 295 LYS A N 1
ATOM 2286 C CA . LYS A 1 295 ? -7.860 18.138 28.193 1.00 82.81 295 LYS A CA 1
ATOM 2287 C C . LYS A 1 295 ? -9.083 17.252 28.501 1.00 82.81 295 LYS A C 1
ATOM 2289 O O . LYS A 1 295 ? -10.007 17.214 27.694 1.00 82.81 295 LYS A O 1
ATOM 2294 N N . GLN A 1 296 ? -9.108 16.555 29.642 1.00 90.31 296 GLN A N 1
ATOM 2295 C CA . GLN A 1 296 ? -10.272 15.778 30.077 1.00 90.31 296 GLN A CA 1
ATOM 2296 C C . GLN A 1 296 ? -11.298 16.727 30.715 1.00 90.31 296 GLN A C 1
ATOM 2298 O O . GLN A 1 296 ? -11.044 17.272 31.791 1.00 90.31 296 GLN A O 1
ATOM 2303 N N . SER A 1 297 ? -12.435 16.945 30.049 1.00 89.88 297 SER A N 1
ATOM 2304 C CA . SER A 1 297 ? -13.468 17.912 30.454 1.00 89.88 297 SER A CA 1
ATOM 2305 C C . SER A 1 297 ? -14.643 17.299 31.220 1.00 89.88 297 SER A C 1
ATOM 2307 O O . SER A 1 297 ? -15.446 18.040 31.784 1.00 89.88 297 SER A O 1
ATOM 2309 N N . GLU A 1 298 ? -14.745 15.970 31.274 1.00 92.88 298 GLU A N 1
ATOM 2310 C CA . GLU A 1 298 ? -15.829 15.250 31.951 1.00 92.88 298 GLU A CA 1
ATOM 2311 C C . GLU A 1 298 ? -15.314 14.366 33.103 1.00 92.88 298 GLU A C 1
ATOM 2313 O O . GLU A 1 298 ? -14.216 13.814 33.041 1.00 92.88 298 GLU A O 1
ATOM 2318 N N . LEU A 1 299 ? -16.113 14.223 34.165 1.00 94.12 299 LEU A N 1
ATOM 2319 C CA . LEU A 1 299 ? -15.825 13.341 35.301 1.00 94.12 299 LEU A CA 1
ATOM 2320 C C . LEU A 1 299 ? -16.289 11.914 34.986 1.00 94.12 299 LEU A C 1
ATOM 2322 O O . LEU A 1 299 ? -17.468 11.716 34.689 1.00 94.12 299 LEU A O 1
ATOM 2326 N N . ILE A 1 300 ? -15.405 10.927 35.127 1.00 95.75 300 ILE A N 1
ATOM 2327 C CA . ILE A 1 300 ? -15.741 9.502 34.977 1.00 95.75 300 ILE A CA 1
ATOM 2328 C C . ILE A 1 300 ? -15.589 8.835 36.342 1.00 95.75 300 ILE A C 1
ATOM 2330 O O . ILE A 1 300 ? -14.529 8.945 36.963 1.00 95.75 300 ILE A O 1
ATOM 2334 N N . GLN A 1 301 ? -16.616 8.121 36.807 1.00 96.44 301 GLN A N 1
ATOM 2335 C CA . GLN A 1 301 ? -16.540 7.365 38.060 1.00 96.44 301 GLN A CA 1
ATOM 2336 C C . GLN A 1 301 ? -16.843 5.890 37.823 1.00 96.44 301 GLN A C 1
ATOM 2338 O O . GLN A 1 301 ? -17.602 5.520 36.931 1.00 96.44 301 GLN A O 1
ATOM 2343 N N . TYR A 1 302 ? -16.249 5.053 38.660 1.00 97.12 302 TYR A N 1
ATOM 2344 C CA . TYR A 1 302 ? -16.411 3.611 38.684 1.00 97.12 302 TYR A CA 1
ATOM 2345 C C . TYR A 1 302 ? -16.806 3.186 40.096 1.00 97.12 302 TYR A C 1
ATOM 2347 O O . TYR A 1 302 ? -16.269 3.714 41.072 1.00 97.12 302 TYR A O 1
ATOM 2355 N N . GLU A 1 303 ? -17.682 2.195 40.218 1.00 96.50 303 GLU A N 1
ATOM 2356 C CA . GLU A 1 303 ? -17.989 1.561 41.500 1.00 96.50 303 GLU A CA 1
ATOM 2357 C C . GLU A 1 303 ? -18.064 0.037 41.381 1.00 96.50 303 GLU A C 1
ATOM 2359 O O . GLU A 1 303 ? -18.333 -0.508 40.309 1.00 96.50 303 GLU A O 1
ATOM 2364 N N . SER A 1 304 ? -17.837 -0.656 42.496 1.00 95.75 304 SER A N 1
ATOM 2365 C CA . SER A 1 304 ? -18.206 -2.061 42.661 1.00 95.75 304 SER A CA 1
ATOM 2366 C C . SER A 1 304 ? -19.605 -2.199 43.273 1.00 95.75 304 SER A C 1
ATOM 2368 O O . SER A 1 304 ? -20.126 -1.289 43.927 1.00 95.75 304 SER A O 1
ATOM 2370 N N . GLU A 1 305 ? -20.178 -3.400 43.183 1.00 92.06 305 GLU A N 1
ATOM 2371 C CA . GLU A 1 305 ? -21.231 -3.819 44.115 1.00 92.06 305 GLU A CA 1
ATOM 2372 C C . GLU A 1 305 ? -20.717 -3.827 45.572 1.00 92.06 305 GLU A C 1
ATOM 2374 O O . GLU A 1 305 ? -19.522 -3.658 45.834 1.00 92.06 305 GLU A O 1
ATOM 2379 N N . LEU A 1 306 ? -21.616 -4.005 46.546 1.00 89.06 306 LEU A N 1
ATOM 2380 C CA . LEU A 1 306 ? -21.231 -4.151 47.953 1.00 89.06 306 LEU A CA 1
ATOM 2381 C C . LEU A 1 306 ? -20.624 -5.545 48.186 1.00 89.06 306 LEU A C 1
ATOM 2383 O O . LEU A 1 306 ? -21.331 -6.550 48.140 1.00 89.06 306 LEU A O 1
ATOM 2387 N N . ILE A 1 307 ? -19.321 -5.603 48.456 1.00 88.50 307 ILE A N 1
ATOM 2388 C CA . ILE A 1 307 ? -18.550 -6.849 48.541 1.00 88.50 307 ILE A CA 1
ATOM 2389 C C . ILE A 1 307 ? -18.430 -7.319 49.996 1.00 88.50 307 ILE A C 1
ATOM 2391 O O . ILE A 1 307 ? -18.137 -6.515 50.877 1.00 88.50 307 ILE A O 1
ATOM 2395 N N . ASP A 1 308 ? -18.596 -8.625 50.247 1.00 84.06 308 ASP A N 1
ATOM 2396 C CA . ASP A 1 308 ? -18.239 -9.294 51.513 1.00 84.06 308 ASP A CA 1
ATOM 2397 C C . ASP A 1 308 ? -16.830 -9.901 51.405 1.00 84.06 308 ASP A C 1
ATOM 2399 O O . ASP A 1 308 ? -16.655 -10.996 50.865 1.00 84.06 308 ASP A O 1
ATOM 2403 N N . PHE A 1 309 ? -15.825 -9.177 51.897 1.00 83.62 309 PHE A N 1
ATOM 2404 C CA . PHE A 1 309 ? -14.420 -9.581 51.885 1.00 83.62 309 PHE A CA 1
ATOM 2405 C C . PHE A 1 309 ? -14.170 -10.653 52.951 1.00 83.62 309 PHE A C 1
ATOM 2407 O O . PHE A 1 309 ? -14.337 -10.410 54.150 1.00 83.62 309 PHE A O 1
ATOM 2414 N N . LYS A 1 310 ? -13.745 -11.845 52.520 1.00 77.00 310 LYS A N 1
ATOM 2415 C CA . LYS A 1 310 ? -13.585 -13.031 53.384 1.00 77.00 310 LYS A CA 1
ATOM 2416 C C . LYS A 1 310 ? -12.117 -13.409 53.575 1.00 77.00 310 LYS A C 1
ATOM 2418 O O . LYS A 1 310 ? -11.292 -13.173 52.698 1.00 77.00 310 LYS A O 1
ATOM 2423 N N . THR A 1 311 ? -11.802 -14.051 54.696 1.00 68.62 311 THR A N 1
ATOM 2424 C CA . THR A 1 311 ? -10.480 -14.625 54.999 1.00 68.62 311 THR A CA 1
ATOM 2425 C C . THR A 1 311 ? -10.535 -16.149 54.879 1.00 68.62 311 THR A C 1
ATOM 2427 O O . THR A 1 311 ? -10.689 -16.851 55.873 1.00 68.62 311 THR A O 1
ATOM 2430 N N . THR A 1 312 ? -10.464 -16.673 53.654 1.00 58.34 312 THR A N 1
ATOM 2431 C CA . THR A 1 312 ? -10.570 -18.121 53.377 1.00 58.34 312 THR A CA 1
ATOM 2432 C C . THR A 1 312 ? -9.249 -18.884 53.514 1.00 58.34 312 THR A C 1
ATOM 2434 O O . THR A 1 312 ? -9.271 -20.088 53.747 1.00 58.34 312 THR A O 1
ATOM 2437 N N . ALA A 1 313 ? -8.107 -18.198 53.411 1.00 59.97 313 ALA A N 1
ATOM 2438 C CA . ALA A 1 313 ? -6.773 -18.706 53.737 1.00 59.97 313 ALA A CA 1
ATOM 2439 C C . ALA A 1 313 ? -5.784 -17.538 53.910 1.00 59.97 313 ALA A C 1
ATOM 2441 O O . ALA A 1 313 ? -6.029 -16.428 53.429 1.00 59.97 313 ALA A O 1
ATOM 2442 N N . VAL A 1 314 ? -4.634 -17.790 54.543 1.00 53.66 314 VAL A N 1
ATOM 2443 C CA . VAL A 1 314 ? -3.515 -16.833 54.559 1.00 53.66 314 VAL A CA 1
ATOM 2444 C C . VAL A 1 314 ? -2.991 -16.651 53.124 1.00 53.66 314 VAL A C 1
ATOM 2446 O O . VAL A 1 314 ? -2.711 -17.633 52.443 1.00 53.66 314 VAL A O 1
ATOM 2449 N N . ASN A 1 315 ? -2.834 -15.399 52.679 1.00 54.41 315 ASN A N 1
ATOM 2450 C CA . ASN A 1 315 ? -2.329 -14.990 51.353 1.00 54.41 315 ASN A CA 1
ATOM 2451 C C . ASN A 1 315 ? -3.224 -15.271 50.121 1.00 54.41 315 ASN A C 1
ATOM 2453 O O . ASN A 1 315 ? -2.724 -15.220 48.997 1.00 54.41 315 ASN A O 1
ATOM 2457 N N . GLN A 1 316 ? -4.533 -15.507 50.274 1.00 74.62 316 GLN A N 1
ATOM 2458 C CA . GLN A 1 316 ? -5.433 -15.561 49.112 1.00 74.62 316 GLN A CA 1
ATOM 2459 C C . GLN A 1 316 ? -5.807 -14.148 48.618 1.00 74.62 316 GLN A C 1
ATOM 2461 O O . GLN A 1 316 ? -6.379 -13.353 49.364 1.00 74.62 316 GLN A O 1
ATOM 2466 N N . VAL A 1 317 ? -5.515 -13.860 47.346 1.00 84.62 317 VAL A N 1
ATOM 2467 C CA . VAL A 1 317 ? -5.895 -12.611 46.658 1.00 84.62 317 VAL A CA 1
ATOM 2468 C C . VAL A 1 317 ? -7.340 -12.698 46.157 1.00 84.62 317 VAL A C 1
ATOM 2470 O O . VAL A 1 317 ? -7.749 -13.726 45.617 1.00 84.62 317 VAL A O 1
ATOM 2473 N N . GLN A 1 318 ? -8.108 -11.620 46.321 1.00 88.69 318 GLN A N 1
ATOM 2474 C CA . GLN A 1 318 ? -9.458 -11.451 45.770 1.00 88.69 318 GLN A CA 1
ATOM 2475 C C . GLN A 1 318 ? -9.451 -10.360 44.698 1.00 88.69 318 GLN A C 1
ATOM 2477 O O . GLN A 1 318 ? -8.885 -9.294 44.919 1.00 88.69 318 GLN A O 1
ATOM 2482 N N . TYR A 1 319 ? -10.089 -10.618 43.557 1.00 91.12 319 TYR A N 1
ATOM 2483 C CA . TYR A 1 319 ? -10.226 -9.657 42.462 1.00 91.12 319 TYR A CA 1
ATOM 2484 C C . TYR A 1 319 ? -11.636 -9.075 42.452 1.00 91.12 319 TYR A C 1
ATOM 2486 O O . TYR A 1 319 ? -12.606 -9.831 42.415 1.00 91.12 319 TYR A O 1
ATOM 2494 N N . ILE A 1 320 ? -11.744 -7.747 42.460 1.00 93.81 320 ILE A N 1
ATOM 2495 C CA . ILE A 1 320 ? -13.019 -7.025 42.390 1.00 93.81 320 ILE A CA 1
ATOM 2496 C C . ILE A 1 320 ? -13.069 -6.244 41.081 1.00 93.81 320 ILE A C 1
ATOM 2498 O O . ILE A 1 320 ? -12.141 -5.500 40.768 1.00 93.81 320 ILE A O 1
ATOM 2502 N N . ALA A 1 321 ? -14.160 -6.404 40.333 1.00 94.88 321 ALA A N 1
ATOM 2503 C CA . ALA A 1 321 ? -14.451 -5.581 39.169 1.00 94.88 321 ALA A CA 1
ATOM 2504 C C . ALA A 1 321 ? -15.164 -4.294 39.601 1.00 94.88 321 ALA A C 1
ATOM 2506 O O . ALA A 1 321 ? -16.157 -4.345 40.330 1.00 94.88 321 ALA A O 1
ATOM 2507 N N . LEU A 1 322 ? -14.678 -3.152 39.124 1.00 96.44 322 LEU A N 1
ATOM 2508 C CA . LEU A 1 322 ? -15.388 -1.883 39.161 1.00 96.44 322 LEU A CA 1
ATOM 2509 C C . LEU A 1 322 ? -15.986 -1.625 37.773 1.00 96.44 322 LEU A C 1
ATOM 2511 O O . LEU A 1 322 ? -15.299 -1.760 36.757 1.00 96.44 322 LEU A O 1
ATOM 2515 N N . THR A 1 323 ? -17.253 -1.230 37.734 1.00 96.06 323 THR A N 1
ATOM 2516 C CA . THR A 1 323 ? -17.987 -0.852 36.517 1.00 96.06 323 THR A CA 1
ATOM 2517 C C . THR A 1 323 ? -18.190 0.662 36.456 1.00 96.06 323 THR A C 1
ATOM 2519 O O . THR A 1 323 ? -18.355 1.270 37.516 1.00 96.06 323 THR A O 1
ATOM 2522 N N . PRO A 1 324 ? -18.224 1.288 35.263 1.00 96.00 324 PRO A N 1
ATOM 2523 C CA . PRO A 1 324 ? -18.523 2.712 35.139 1.00 96.00 324 PRO A CA 1
ATOM 2524 C C . PRO A 1 324 ? -19.912 3.038 35.694 1.00 96.00 324 PRO A C 1
ATOM 2526 O O . PRO A 1 324 ? -20.882 2.323 35.432 1.00 96.00 324 PRO A O 1
ATOM 2529 N N . VAL A 1 325 ? -20.016 4.134 36.440 1.00 95.50 325 VAL A N 1
ATOM 2530 C CA . VAL A 1 325 ? -21.285 4.627 36.980 1.00 95.50 325 VAL A CA 1
ATOM 2531 C C . VAL A 1 325 ? -22.093 5.254 35.844 1.00 95.50 325 VAL A C 1
ATOM 2533 O O . VAL A 1 325 ? -21.637 6.183 35.173 1.00 95.50 325 VAL A O 1
ATOM 2536 N N . SER A 1 326 ? -23.315 4.765 35.632 1.00 88.88 326 SER A N 1
ATOM 2537 C CA . SER A 1 326 ? -24.230 5.285 34.609 1.00 88.88 326 SER A CA 1
ATOM 2538 C C . SER A 1 326 ? -24.489 6.784 34.785 1.00 88.88 326 SER A C 1
ATOM 2540 O O . SER A 1 326 ? -24.791 7.228 35.893 1.00 88.88 326 SER A O 1
ATOM 2542 N N . ASN A 1 327 ? -24.451 7.538 33.684 1.00 83.88 327 ASN A N 1
ATOM 2543 C CA . ASN A 1 327 ? -24.547 9.005 33.643 1.00 83.88 327 ASN A CA 1
ATOM 2544 C C . ASN A 1 327 ? -23.359 9.762 34.265 1.00 83.88 327 ASN A C 1
ATOM 2546 O O . ASN A 1 327 ? -23.438 10.982 34.409 1.00 83.88 327 ASN A O 1
ATOM 2550 N N . THR A 1 328 ? -22.249 9.086 34.581 1.00 84.31 328 THR A N 1
ATOM 2551 C CA . THR A 1 328 ? -20.948 9.771 34.578 1.00 84.31 328 THR A CA 1
ATOM 2552 C C . THR A 1 328 ? -20.455 9.922 33.141 1.00 84.31 328 THR A C 1
ATOM 2554 O O . THR A 1 328 ? -20.990 9.292 32.224 1.00 84.31 328 THR A O 1
ATOM 2557 N N . GLY A 1 329 ? -19.528 10.851 32.932 1.00 88.38 329 GLY A N 1
ATOM 2558 C CA . GLY A 1 329 ? -19.109 11.266 31.602 1.00 88.38 329 GLY A CA 1
ATOM 2559 C C . GLY A 1 329 ? -18.211 10.259 30.892 1.00 88.38 329 GLY A C 1
ATOM 2560 O O . GLY A 1 329 ? -18.083 9.096 31.280 1.00 88.38 329 GLY A O 1
ATOM 2561 N N . LYS A 1 330 ? -17.567 10.727 29.828 1.00 92.31 330 LYS A N 1
ATOM 2562 C CA . LYS A 1 330 ? -16.753 9.904 28.926 1.00 92.31 330 LYS A CA 1
ATOM 2563 C C . LYS A 1 330 ? -15.324 10.431 28.761 1.00 92.31 330 LYS A C 1
ATOM 2565 O O . LYS A 1 330 ? -15.056 11.584 29.104 1.00 92.31 330 LYS A O 1
ATOM 2570 N N . PRO A 1 331 ? -14.392 9.635 28.209 1.00 92.62 331 PRO A N 1
ATOM 2571 C CA . PRO A 1 331 ? -13.093 10.152 27.797 1.00 92.62 331 PRO A CA 1
ATOM 2572 C C . PRO A 1 331 ? -13.284 11.223 26.716 1.00 92.62 331 PRO A C 1
ATOM 2574 O O . PRO A 1 331 ? -13.861 10.949 25.666 1.00 92.62 331 PRO A O 1
ATOM 2577 N N . THR A 1 332 ? -12.824 12.449 26.957 1.00 91.19 332 THR A N 1
ATOM 2578 C CA . THR A 1 332 ? -12.947 13.579 26.012 1.00 91.19 332 THR A CA 1
ATOM 2579 C C . THR A 1 332 ? -11.639 13.897 25.291 1.00 91.19 332 THR A C 1
ATOM 2581 O O . THR A 1 332 ? -11.552 14.906 24.599 1.00 91.19 332 THR A O 1
ATOM 2584 N N . VAL A 1 333 ? -10.614 13.069 25.500 1.00 89.69 333 VAL A N 1
ATOM 2585 C CA . VAL A 1 333 ? -9.303 13.140 24.854 1.00 89.69 333 VAL A CA 1
ATOM 2586 C C . VAL A 1 333 ? -8.660 11.748 24.870 1.00 89.69 333 VAL A C 1
ATOM 2588 O O . VAL A 1 333 ? -8.761 11.041 25.876 1.00 89.69 333 VAL A O 1
ATOM 2591 N N . GLY A 1 334 ? -7.999 11.339 23.787 1.00 89.75 334 GLY A N 1
ATOM 2592 C CA . GLY A 1 334 ? -7.185 10.119 23.766 1.00 89.75 334 GLY A CA 1
ATOM 2593 C C . GLY A 1 334 ? -5.916 10.195 24.631 1.00 89.75 334 GLY A C 1
ATOM 2594 O O . GLY A 1 334 ? -5.514 11.259 25.107 1.00 89.75 334 GLY A O 1
ATOM 2595 N N . GLY A 1 335 ? -5.252 9.054 24.810 1.00 90.31 335 GLY A N 1
ATOM 2596 C CA . GLY A 1 335 ? -4.044 8.898 25.623 1.00 90.31 335 GLY A CA 1
ATOM 2597 C C . GLY A 1 335 ? -4.308 8.282 27.000 1.00 90.31 335 GLY A C 1
ATOM 2598 O O . GLY A 1 335 ? -5.300 7.588 27.206 1.00 90.31 335 GLY A O 1
ATOM 2599 N N . LYS A 1 336 ? -3.391 8.507 27.945 1.00 91.81 336 LYS A N 1
ATOM 2600 C CA . LYS A 1 336 ? -3.408 7.882 29.276 1.00 91.81 336 LYS A CA 1
ATOM 2601 C C . LYS A 1 336 ? -4.261 8.645 30.282 1.00 91.81 336 LYS A C 1
ATOM 2603 O O . LYS A 1 336 ? -4.037 9.834 30.503 1.00 91.81 336 LYS A O 1
ATOM 2608 N N . HIS A 1 337 ? -5.169 7.940 30.957 1.00 93.19 337 HIS A N 1
ATOM 2609 C CA . HIS A 1 337 ? -6.027 8.494 32.010 1.00 93.19 337 HIS A CA 1
ATOM 2610 C C . HIS A 1 337 ? -5.809 7.784 33.344 1.00 93.19 337 HIS A C 1
ATOM 2612 O O . HIS A 1 337 ? -5.881 6.562 33.437 1.00 93.19 337 HIS A O 1
ATOM 2618 N N . SER A 1 338 ? -5.563 8.567 34.394 1.00 93.56 338 SER A N 1
ATOM 2619 C CA . SER A 1 338 ? -5.304 8.080 35.753 1.00 93.56 338 SER A CA 1
ATOM 2620 C C . SER A 1 338 ? -6.596 7.887 36.554 1.00 93.56 338 SER A C 1
ATOM 2622 O O . SER A 1 338 ? -7.216 8.861 36.980 1.00 93.56 338 SER A O 1
ATOM 2624 N N . VAL A 1 339 ? -6.955 6.632 36.825 1.00 95.31 339 VAL A N 1
ATOM 2625 C CA . VAL A 1 339 ? -8.053 6.231 37.713 1.00 95.31 339 VAL A CA 1
ATOM 2626 C C . VAL A 1 339 ? -7.544 6.166 39.152 1.00 95.31 339 VAL A C 1
ATOM 2628 O O . VAL A 1 339 ? -6.771 5.274 39.499 1.00 95.31 339 VAL A O 1
ATOM 2631 N N . LYS A 1 340 ? -7.983 7.084 40.016 1.00 95.38 340 LYS A N 1
ATOM 2632 C CA . LYS A 1 340 ? -7.677 7.074 41.457 1.00 95.38 340 LYS A CA 1
ATOM 2633 C C . LYS A 1 340 ? -8.676 6.198 42.200 1.00 95.38 340 LYS A C 1
ATOM 2635 O O . LYS A 1 340 ? -9.876 6.408 42.051 1.00 95.38 340 LYS A O 1
ATOM 2640 N N . MET A 1 341 ? -8.204 5.252 43.012 1.00 95.62 341 MET A N 1
ATOM 2641 C CA . MET A 1 341 ? -9.075 4.284 43.686 1.00 95.62 341 MET A CA 1
ATOM 2642 C C . MET A 1 341 ? -9.110 4.448 45.208 1.00 95.62 341 MET A C 1
ATOM 2644 O O . MET A 1 341 ? -8.112 4.794 45.842 1.00 95.62 341 MET A O 1
ATOM 2648 N N . LYS A 1 342 ? -10.262 4.135 45.807 1.00 95.44 342 LYS A N 1
ATOM 2649 C CA . LYS A 1 342 ? -10.444 4.000 47.260 1.00 95.44 342 LYS A CA 1
ATOM 2650 C C . LYS A 1 342 ? -11.479 2.930 47.590 1.00 95.44 342 LYS A C 1
ATOM 2652 O O . LYS A 1 342 ? -12.373 2.663 46.793 1.00 95.44 342 LYS A O 1
ATOM 2657 N N . LEU A 1 343 ? -11.385 2.339 48.775 1.00 95.50 343 LEU A N 1
ATOM 2658 C CA . LEU A 1 343 ? -12.442 1.503 49.345 1.00 95.50 343 LEU A CA 1
ATOM 2659 C C . LEU A 1 343 ? -13.146 2.275 50.460 1.00 95.50 343 LEU A C 1
ATOM 2661 O O . LEU A 1 343 ? -12.490 2.946 51.254 1.00 95.50 343 LEU A O 1
ATOM 2665 N N . VAL A 1 344 ? -14.470 2.153 50.548 1.00 94.12 344 VAL A N 1
ATOM 2666 C CA . VAL A 1 344 ? -15.273 2.698 51.649 1.00 94.12 344 VAL A CA 1
ATOM 2667 C C . VAL A 1 344 ? -16.055 1.570 52.318 1.00 94.12 344 VAL A C 1
ATOM 2669 O O . VAL A 1 344 ? -16.706 0.770 51.646 1.00 94.12 344 VAL A O 1
ATOM 2672 N N . THR A 1 345 ? -15.994 1.522 53.645 1.00 91.44 345 THR A N 1
ATOM 2673 C CA . THR A 1 345 ? -16.805 0.656 54.515 1.00 91.44 345 THR A CA 1
ATOM 2674 C C . THR A 1 345 ? -17.581 1.527 55.498 1.00 91.44 345 THR A C 1
ATOM 2676 O O . THR A 1 345 ? -17.091 2.586 55.889 1.00 91.44 345 THR A O 1
ATOM 2679 N N . ASN A 1 346 ? -18.784 1.111 55.888 1.00 89.38 346 ASN A N 1
ATOM 2680 C CA . ASN A 1 346 ? -19.667 1.850 56.796 1.00 89.38 346 ASN A CA 1
ATOM 2681 C C . ASN A 1 346 ? -19.862 1.161 58.156 1.00 89.38 346 ASN A C 1
ATOM 2683 O O . ASN A 1 346 ? -20.800 1.485 58.889 1.00 89.38 346 ASN A O 1
ATOM 2687 N N . GLY A 1 347 ? -19.006 0.200 58.501 1.00 84.00 347 GLY A N 1
ATOM 2688 C CA . GLY A 1 347 ? -19.125 -0.517 59.765 1.00 84.00 347 GLY A CA 1
ATOM 2689 C C . GLY A 1 347 ? -20.255 -1.552 59.735 1.00 84.00 347 GLY A C 1
ATOM 2690 O O . GLY A 1 347 ? -20.514 -2.197 58.713 1.00 84.00 347 GLY A O 1
ATOM 2691 N N . ARG A 1 348 ? -20.975 -1.677 60.856 1.00 77.69 348 ARG A N 1
ATOM 2692 C CA . ARG A 1 348 ? -22.171 -2.535 60.970 1.00 77.69 348 ARG A CA 1
ATOM 2693 C C . ARG A 1 348 ? -23.289 -2.131 59.991 1.00 77.69 348 ARG A C 1
ATOM 2695 O O . ARG A 1 348 ? -24.057 -2.995 59.577 1.00 77.69 348 ARG A O 1
ATOM 2702 N N . TYR A 1 349 ? -23.315 -0.873 59.539 1.00 83.69 349 TYR A N 1
ATOM 2703 C CA . TYR A 1 349 ? -24.298 -0.345 58.583 1.00 83.69 349 TYR A CA 1
ATOM 2704 C C . TYR A 1 349 ? -24.335 -1.084 57.232 1.00 83.69 349 TYR A C 1
ATOM 2706 O O . TYR A 1 349 ? -25.396 -1.218 56.627 1.00 83.69 349 TYR A O 1
ATOM 2714 N N . ASP A 1 350 ? -23.200 -1.624 56.763 1.00 83.88 350 ASP A N 1
ATOM 2715 C CA . ASP A 1 350 ? -23.147 -2.420 55.519 1.00 83.88 350 ASP A CA 1
ATOM 2716 C C . ASP A 1 350 ? -23.795 -3.819 55.665 1.00 83.88 350 ASP A C 1
ATOM 2718 O O . ASP A 1 350 ? -23.940 -4.565 54.690 1.00 83.88 350 ASP A O 1
ATOM 2722 N N . TYR A 1 351 ? -24.183 -4.195 56.887 1.00 76.94 351 TYR A N 1
ATOM 2723 C CA . TYR A 1 351 ? -24.940 -5.406 57.204 1.00 76.94 351 TYR A CA 1
ATOM 2724 C C . TYR A 1 351 ? -26.388 -5.088 57.596 1.00 76.94 351 TYR A C 1
ATOM 2726 O O . TYR A 1 351 ? -27.302 -5.762 57.117 1.00 76.94 351 TYR A O 1
ATOM 2734 N N . ASP A 1 352 ? -26.594 -4.051 58.412 1.00 74.50 352 ASP A N 1
ATOM 2735 C CA . ASP A 1 352 ? -27.904 -3.603 58.886 1.00 74.50 352 ASP A CA 1
ATOM 2736 C C . ASP A 1 352 ? -28.030 -2.065 58.802 1.00 74.50 352 ASP A C 1
ATOM 2738 O O . ASP A 1 352 ? -27.345 -1.363 59.546 1.00 74.50 352 ASP A O 1
ATOM 2742 N N . PRO A 1 353 ? -28.917 -1.510 57.949 1.00 78.38 353 PRO A N 1
ATOM 2743 C CA . PRO A 1 353 ? -29.080 -0.063 57.791 1.00 78.38 353 PRO A CA 1
ATOM 2744 C C . PRO A 1 353 ? -29.695 0.649 59.013 1.00 78.38 353 PRO A C 1
ATOM 2746 O O . PRO A 1 353 ? -29.865 1.869 58.963 1.00 78.38 353 PRO A O 1
ATOM 2749 N N . PHE A 1 354 ? -30.061 -0.073 60.079 1.00 77.44 354 PHE A N 1
ATOM 2750 C CA . PHE A 1 354 ? -30.513 0.506 61.350 1.00 77.44 354 PHE A CA 1
ATOM 2751 C C . PHE A 1 354 ? -29.384 0.709 62.379 1.00 77.44 354 PHE A C 1
ATOM 2753 O O . PHE A 1 354 ? -29.595 1.401 63.376 1.00 77.44 354 PHE A O 1
ATOM 2760 N N . GLU A 1 355 ? -28.195 0.146 62.152 1.00 81.31 355 GLU A N 1
ATOM 2761 C CA . GLU A 1 355 ? -27.010 0.375 62.993 1.00 81.31 355 GLU A CA 1
ATOM 2762 C C . GLU A 1 355 ? -26.381 1.765 62.726 1.00 81.31 355 GLU A C 1
ATOM 2764 O O . GLU A 1 355 ? -26.618 2.369 61.676 1.00 81.31 355 GLU A O 1
ATOM 2769 N N . PRO A 1 356 ? -25.553 2.315 63.636 1.00 82.31 356 PRO A N 1
ATOM 2770 C CA . PRO A 1 356 ? -24.815 3.550 63.379 1.00 82.31 356 PRO A CA 1
ATOM 2771 C C . PRO A 1 356 ? -23.870 3.431 62.171 1.00 82.31 356 PRO A C 1
ATOM 2773 O O . PRO A 1 356 ? -23.168 2.434 61.994 1.00 82.31 356 PRO A O 1
ATOM 2776 N N . LYS A 1 357 ? -23.819 4.481 61.341 1.00 86.38 357 LYS A N 1
ATOM 2777 C CA . LYS A 1 357 ? -22.970 4.526 60.143 1.00 86.38 357 LYS A CA 1
ATOM 2778 C C . LYS A 1 357 ? -21.532 4.935 60.486 1.00 86.38 357 LYS A C 1
ATOM 2780 O O . LYS A 1 357 ? -21.228 6.120 60.598 1.00 86.38 357 LYS A O 1
ATOM 2785 N N . GLU A 1 358 ? -20.631 3.963 60.575 1.00 86.56 358 GLU A N 1
ATOM 2786 C CA . GLU A 1 358 ? -19.207 4.166 60.880 1.00 86.56 358 GLU A CA 1
ATOM 2787 C C . GLU A 1 358 ? -18.377 4.184 59.587 1.00 86.56 358 GLU A C 1
ATOM 2789 O O . GLU A 1 358 ? -17.790 3.183 59.179 1.00 86.56 358 GLU A O 1
ATOM 2794 N N . THR A 1 359 ? -18.366 5.322 58.884 1.00 90.25 359 THR A N 1
ATOM 2795 C CA . THR A 1 359 ? -17.678 5.427 57.583 1.00 90.25 359 THR A CA 1
ATOM 2796 C C . THR A 1 359 ? -16.157 5.488 57.745 1.00 90.25 359 THR A C 1
ATOM 2798 O O . THR A 1 359 ? -15.631 6.414 58.360 1.00 90.25 359 THR A O 1
ATOM 2801 N N . ARG A 1 360 ? -15.443 4.539 57.130 1.00 91.00 360 ARG A N 1
ATOM 2802 C CA . ARG A 1 360 ? -13.979 4.512 57.012 1.00 91.00 360 ARG A CA 1
ATOM 2803 C C . ARG A 1 360 ? -13.584 4.385 55.544 1.00 91.00 360 ARG A C 1
ATOM 2805 O O . ARG A 1 360 ? -14.040 3.477 54.850 1.00 91.00 360 ARG A O 1
ATOM 2812 N N . GLU A 1 361 ? -12.685 5.258 55.098 1.00 93.25 361 GLU A N 1
ATOM 2813 C CA . GLU A 1 361 ? -12.044 5.148 53.786 1.00 93.25 361 GLU A CA 1
ATOM 2814 C C . GLU A 1 361 ? -10.672 4.467 53.908 1.00 93.25 361 GLU A C 1
ATOM 2816 O O . GLU A 1 361 ? -9.920 4.705 54.856 1.00 93.25 361 GLU A O 1
ATOM 2821 N N . ILE A 1 362 ? -10.345 3.616 52.938 1.00 92.88 362 ILE A N 1
ATOM 2822 C CA . ILE A 1 362 ? -9.031 3.001 52.752 1.00 92.88 362 ILE A CA 1
ATOM 2823 C C . ILE A 1 362 ? -8.520 3.471 51.390 1.00 92.88 362 ILE A C 1
ATOM 2825 O O . ILE A 1 362 ? -9.114 3.158 50.356 1.00 92.88 362 ILE A O 1
ATOM 2829 N N . ALA A 1 363 ? -7.439 4.250 51.392 1.00 92.75 363 ALA A N 1
ATOM 2830 C CA . ALA A 1 363 ? -6.827 4.753 50.168 1.00 92.75 363 ALA A CA 1
ATOM 2831 C C . ALA A 1 363 ? -6.249 3.598 49.333 1.00 92.75 363 ALA A C 1
ATOM 2833 O O . ALA A 1 363 ? -5.559 2.728 49.866 1.00 92.75 363 ALA A O 1
ATOM 2834 N N . GLY A 1 364 ? -6.534 3.605 48.031 1.00 91.62 364 GLY A N 1
ATOM 2835 C CA . GLY A 1 364 ? -5.908 2.726 47.050 1.00 91.62 364 GLY A CA 1
ATOM 2836 C C . GLY A 1 364 ? -4.824 3.445 46.249 1.00 91.62 364 GLY A C 1
ATOM 2837 O O . GLY A 1 364 ? -4.422 4.568 46.557 1.00 91.62 364 GLY A O 1
ATOM 2838 N N . CYS A 1 365 ? -4.352 2.785 45.196 1.00 91.69 365 CYS A N 1
ATOM 2839 C CA . CYS A 1 365 ? -3.431 3.363 44.221 1.00 91.69 365 CYS A CA 1
ATOM 2840 C C . CYS A 1 365 ? -4.159 4.014 43.033 1.00 91.69 365 CYS A C 1
ATOM 2842 O O . CYS A 1 365 ? -5.388 4.072 42.963 1.00 91.69 365 CYS A O 1
ATOM 2844 N N . THR A 1 366 ? -3.362 4.532 42.099 1.00 93.50 366 THR A N 1
ATOM 2845 C CA . THR A 1 366 ? -3.815 4.992 40.783 1.00 93.50 366 THR A CA 1
ATOM 2846 C C . THR A 1 366 ? -3.495 3.928 39.734 1.00 93.50 366 THR A C 1
ATOM 2848 O O . THR A 1 366 ? -2.448 3.290 39.825 1.00 93.50 366 THR A O 1
ATOM 2851 N N . TYR A 1 367 ? -4.376 3.749 38.752 1.00 94.44 367 TYR A N 1
ATOM 2852 C CA . TYR A 1 367 ? -4.175 2.884 37.586 1.00 94.44 367 TYR A CA 1
ATOM 2853 C C . TYR A 1 367 ? -4.333 3.699 36.297 1.00 94.44 367 TYR A C 1
ATOM 2855 O O . TYR A 1 367 ? -5.198 4.569 36.238 1.00 94.44 367 TYR A O 1
ATOM 2863 N N . GLU A 1 368 ? -3.507 3.449 35.281 1.00 94.31 368 GLU A N 1
ATOM 2864 C CA . GLU A 1 368 ? -3.633 4.111 33.977 1.00 94.31 368 GLU A CA 1
ATOM 2865 C C . GLU A 1 368 ? -4.453 3.248 33.014 1.00 94.31 368 GLU A C 1
ATOM 2867 O O . GLU A 1 368 ? -4.114 2.087 32.796 1.00 94.31 368 GLU A O 1
ATOM 2872 N N . ILE A 1 369 ? -5.489 3.833 32.408 1.00 94.19 369 ILE A N 1
ATOM 2873 C CA . ILE A 1 369 ? -6.151 3.278 31.220 1.00 94.19 369 ILE A CA 1
ATOM 2874 C C . ILE A 1 369 ? -5.658 4.009 29.968 1.00 94.19 369 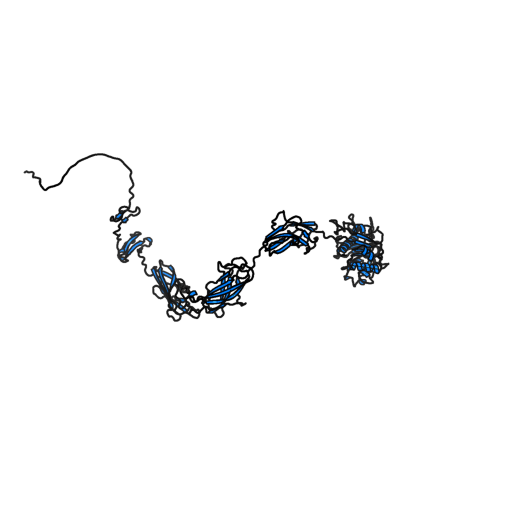ILE A C 1
ATOM 2876 O O . ILE A 1 369 ? -5.495 5.233 29.987 1.00 94.19 369 ILE A O 1
ATOM 2880 N N . ASP A 1 370 ? -5.443 3.270 28.883 1.00 93.44 370 ASP A N 1
ATOM 2881 C CA . ASP A 1 370 ? -5.131 3.827 27.565 1.00 93.44 370 ASP A CA 1
ATOM 2882 C C . ASP A 1 370 ? -6.432 4.036 26.770 1.00 93.44 370 ASP A C 1
ATOM 2884 O O . ASP A 1 370 ? -7.207 3.101 26.568 1.00 93.44 370 ASP A O 1
ATOM 2888 N N . VAL A 1 371 ? -6.676 5.271 26.327 1.00 93.31 371 VAL A N 1
ATOM 2889 C CA . VAL A 1 371 ? -7.832 5.675 25.514 1.00 93.31 371 VAL A CA 1
ATOM 2890 C C . VAL A 1 371 ? -7.378 5.913 24.075 1.00 93.31 371 VAL A C 1
ATOM 2892 O O . VAL A 1 371 ? -6.485 6.722 23.821 1.00 93.31 371 VAL A O 1
ATOM 2895 N N . GLU A 1 372 ? -8.013 5.246 23.118 1.00 88.81 372 GLU A N 1
ATOM 2896 C CA . GLU A 1 372 ? -7.775 5.448 21.688 1.00 88.81 372 GLU A CA 1
ATOM 2897 C C . GLU A 1 372 ? -8.289 6.843 21.252 1.00 88.81 372 GLU A C 1
ATOM 2899 O O . GLU A 1 372 ? -9.445 7.178 21.537 1.00 88.81 372 GLU A O 1
ATOM 2904 N N . PRO A 1 373 ? -7.457 7.684 20.603 1.00 83.25 373 PRO A N 1
ATOM 2905 C CA . PRO A 1 373 ? -7.853 9.023 20.166 1.00 83.25 373 PRO A CA 1
ATOM 2906 C C . PRO A 1 373 ? -8.836 8.989 18.990 1.00 83.25 373 PRO A C 1
ATOM 2908 O O . PRO A 1 373 ? -8.815 8.075 18.163 1.00 83.25 373 PRO A O 1
ATOM 2911 N N . LEU A 1 374 ? -9.670 10.024 18.874 1.00 78.31 374 LEU A N 1
ATOM 2912 C CA . LEU A 1 374 ? -10.648 10.128 17.790 1.00 78.31 374 LEU A CA 1
ATOM 2913 C C . LEU A 1 374 ? -9.989 10.650 16.504 1.00 78.31 374 LEU A C 1
ATOM 2915 O O . LEU A 1 374 ? -9.650 11.829 16.401 1.00 78.31 374 LEU A O 1
ATOM 2919 N N . ILE A 1 375 ? -9.879 9.793 15.488 1.00 67.75 375 ILE A N 1
ATOM 2920 C CA . ILE A 1 375 ? -9.401 10.192 14.157 1.00 67.75 375 ILE A CA 1
ATOM 2921 C C . ILE A 1 375 ? -10.513 10.959 13.424 1.00 67.75 375 ILE A C 1
ATOM 2923 O O . ILE A 1 375 ? -11.544 10.389 13.060 1.00 67.75 375 ILE A O 1
ATOM 2927 N N . LYS A 1 376 ? -10.298 12.256 13.179 1.00 73.31 376 LYS A N 1
ATOM 2928 C CA . LYS A 1 376 ? -11.116 13.069 12.266 1.00 73.31 376 LYS A CA 1
ATOM 2929 C C . LYS A 1 376 ? -10.482 13.095 10.880 1.00 73.31 376 LYS A C 1
ATOM 2931 O O . LYS A 1 376 ? -9.287 13.339 10.775 1.00 73.31 376 LYS A O 1
ATOM 2936 N N . ASN A 1 377 ? -11.288 12.943 9.831 1.00 80.62 377 ASN A N 1
ATOM 2937 C CA . ASN A 1 377 ? -10.866 13.266 8.465 1.00 80.62 377 ASN A CA 1
ATOM 2938 C C . ASN A 1 377 ? -11.046 14.770 8.206 1.00 80.62 377 ASN A C 1
ATOM 2940 O O . ASN A 1 377 ? -12.029 15.349 8.668 1.00 80.62 377 ASN A O 1
ATOM 2944 N N . ALA A 1 378 ? -10.141 15.381 7.444 1.00 83.69 378 ALA A N 1
ATOM 2945 C CA . ALA A 1 378 ? -10.261 16.773 7.022 1.00 83.69 378 ALA A CA 1
ATOM 2946 C C . ALA A 1 378 ? -11.366 16.962 5.971 1.00 83.69 378 ALA A C 1
ATOM 2948 O O . ALA A 1 378 ? -11.477 16.183 5.020 1.00 83.69 378 ALA A O 1
ATOM 2949 N N . GLU A 1 379 ? -12.124 18.053 6.083 1.00 85.12 379 GLU A N 1
ATOM 2950 C CA . GLU A 1 379 ? -13.004 18.522 5.008 1.00 85.12 379 GLU A CA 1
ATOM 2951 C C . GLU A 1 379 ? -12.227 19.495 4.113 1.00 85.12 379 GLU A C 1
ATOM 2953 O O . GLU A 1 379 ? -11.581 20.421 4.609 1.00 85.12 379 GLU A O 1
ATOM 2958 N N . MET A 1 380 ? -12.266 19.301 2.791 1.00 84.62 380 MET A N 1
ATOM 2959 C CA . MET A 1 380 ? -11.454 20.082 1.853 1.00 84.62 380 MET A CA 1
ATOM 2960 C C . MET A 1 380 ? -12.156 20.374 0.524 1.00 84.62 380 MET A C 1
ATOM 2962 O O . MET A 1 380 ? -12.972 19.593 0.040 1.00 84.62 380 MET A O 1
ATOM 2966 N N . VAL A 1 381 ? -11.776 21.490 -0.094 1.00 84.00 381 VAL A N 1
ATOM 2967 C CA . VAL A 1 381 ? -12.262 21.969 -1.393 1.00 84.00 381 VAL A CA 1
ATOM 2968 C C . VAL A 1 381 ? -11.072 22.098 -2.342 1.00 84.00 381 VAL A C 1
ATOM 2970 O O . VAL A 1 381 ? -10.159 22.873 -2.074 1.00 84.00 381 VAL A O 1
ATOM 2973 N N . VAL A 1 382 ? -11.066 21.371 -3.462 1.00 83.50 382 VAL A N 1
ATOM 2974 C CA . VAL A 1 382 ? -10.011 21.473 -4.493 1.00 83.50 382 VAL A CA 1
ATOM 2975 C C . VAL A 1 382 ? -10.455 22.424 -5.610 1.00 83.50 382 VAL A C 1
ATOM 2977 O O . VAL A 1 382 ? -11.566 22.303 -6.125 1.00 83.50 382 VAL A O 1
ATOM 2980 N N . TYR A 1 383 ? -9.590 23.363 -6.005 1.00 82.56 383 TYR A N 1
ATOM 2981 C CA . TYR A 1 383 ? -9.895 24.400 -6.998 1.00 82.56 383 TYR A CA 1
ATOM 2982 C C . TYR A 1 383 ? -9.456 24.000 -8.414 1.00 82.56 383 TYR A C 1
ATOM 2984 O O . TYR A 1 383 ? -8.294 24.150 -8.813 1.00 82.56 383 TYR A O 1
ATOM 2992 N N . CYS A 1 384 ? -10.419 23.513 -9.191 1.00 76.25 384 CYS A N 1
ATOM 2993 C CA . CYS A 1 384 ? -10.205 22.816 -10.458 1.00 76.25 384 CYS A CA 1
ATOM 2994 C C . CYS A 1 384 ? -10.465 23.715 -11.675 1.00 76.25 384 CYS A C 1
ATOM 2996 O O . CYS A 1 384 ? -11.485 23.599 -12.351 1.00 76.25 384 CYS A O 1
ATOM 2998 N N . PHE A 1 385 ? -9.526 24.624 -11.943 1.00 73.75 385 PHE A N 1
ATOM 2999 C CA . PHE A 1 385 ? -9.541 25.517 -13.104 1.00 73.75 385 PHE A CA 1
ATOM 3000 C C . PHE A 1 385 ? -8.393 25.163 -14.060 1.00 73.75 385 PHE A C 1
ATOM 3002 O O . PHE A 1 385 ? -7.303 24.816 -13.606 1.00 73.75 385 PHE A O 1
ATOM 3009 N N . ASN A 1 386 ? -8.607 25.287 -15.376 1.00 66.88 386 ASN A N 1
ATOM 3010 C CA . ASN A 1 386 ? -7.574 25.009 -16.382 1.00 66.88 386 ASN A CA 1
ATOM 3011 C C . ASN A 1 386 ? -6.283 25.798 -16.092 1.00 66.88 386 ASN A C 1
ATOM 3013 O O . ASN A 1 386 ? -6.291 27.027 -16.085 1.00 66.88 386 ASN A O 1
ATOM 3017 N N . GLY A 1 387 ? -5.177 25.077 -15.878 1.00 66.38 387 GLY A N 1
ATOM 3018 C CA . GLY A 1 387 ? -3.861 25.646 -15.561 1.00 66.38 387 GLY A CA 1
ATOM 3019 C C . GLY A 1 387 ? -3.520 25.757 -14.066 1.00 66.38 387 GLY A C 1
ATOM 3020 O O . GLY A 1 387 ? -2.388 26.123 -13.748 1.00 66.38 387 GLY A O 1
ATOM 3021 N N . ASN A 1 388 ? -4.435 25.417 -13.147 1.00 75.56 388 ASN A N 1
ATOM 3022 C CA . ASN A 1 388 ? -4.126 25.374 -11.710 1.00 75.56 388 ASN A CA 1
ATOM 3023 C C . ASN A 1 388 ? -3.234 24.186 -11.339 1.00 75.56 388 ASN A C 1
ATOM 3025 O O . ASN A 1 388 ? -2.320 24.334 -10.531 1.00 75.56 388 ASN A O 1
ATOM 3029 N N . GLN A 1 389 ? -3.508 23.016 -11.912 1.00 85.69 389 GLN A N 1
ATOM 3030 C CA . GLN A 1 389 ? -2.723 21.808 -11.704 1.00 85.69 389 GLN A CA 1
ATOM 3031 C C . GLN A 1 389 ? -1.499 21.846 -12.622 1.00 85.69 389 GLN A C 1
ATOM 3033 O O . GLN A 1 389 ? -1.626 21.736 -13.842 1.00 85.69 389 GLN A O 1
ATOM 3038 N N . LYS A 1 390 ? -0.306 22.011 -12.043 1.00 89.00 390 LYS A N 1
ATOM 3039 C CA . LYS A 1 390 ? 0.961 22.022 -12.789 1.00 89.00 390 LYS A CA 1
ATOM 3040 C C . LYS A 1 390 ? 1.732 20.742 -12.518 1.00 89.00 390 LYS A C 1
ATOM 3042 O O . LYS A 1 390 ? 1.933 20.384 -11.361 1.00 89.00 390 LYS A O 1
ATOM 3047 N N . VAL A 1 391 ? 2.190 20.087 -13.580 1.00 93.56 391 VAL A N 1
ATOM 3048 C CA . VAL A 1 391 ? 3.003 18.867 -13.512 1.00 93.56 391 VAL A CA 1
ATOM 3049 C C . VAL A 1 391 ? 4.485 19.224 -13.590 1.00 93.56 391 VAL A C 1
ATOM 3051 O O . VAL A 1 391 ? 4.899 20.030 -14.420 1.00 93.56 391 VAL A O 1
ATOM 3054 N N . PHE A 1 392 ? 5.283 18.591 -12.735 1.00 94.50 392 PHE A N 1
ATOM 3055 C CA . PHE A 1 392 ? 6.728 18.751 -12.639 1.00 94.50 392 PHE A CA 1
ATOM 3056 C C . PHE A 1 392 ? 7.436 17.391 -12.721 1.00 94.50 392 PHE A C 1
ATOM 3058 O O . PHE A 1 392 ? 6.880 16.354 -12.344 1.00 94.50 392 PHE A O 1
ATOM 3065 N N . GLY A 1 393 ? 8.681 17.420 -13.203 1.00 92.94 393 GLY A N 1
ATOM 3066 C CA . GLY A 1 393 ? 9.517 16.241 -13.439 1.00 92.94 393 GLY A CA 1
ATOM 3067 C C . GLY A 1 393 ? 9.446 15.717 -14.876 1.00 92.94 393 GLY A C 1
ATOM 3068 O O . GLY A 1 393 ? 8.544 16.059 -15.638 1.00 92.94 393 GLY A O 1
ATOM 3069 N N . THR A 1 394 ? 10.411 14.876 -15.246 1.00 90.06 394 THR A N 1
ATOM 3070 C CA . THR A 1 394 ? 10.432 14.162 -16.533 1.00 90.06 394 THR A CA 1
ATOM 3071 C C . THR A 1 394 ? 9.899 12.749 -16.331 1.00 90.06 394 THR A C 1
ATOM 3073 O O . THR A 1 394 ? 10.338 12.044 -15.421 1.00 90.06 394 THR A O 1
ATOM 3076 N N . TYR A 1 395 ? 8.967 12.322 -17.179 1.00 93.44 395 TYR A N 1
ATOM 3077 C CA . TYR A 1 395 ? 8.311 11.019 -17.095 1.00 93.44 395 TYR A CA 1
ATOM 3078 C C . TYR A 1 395 ? 8.745 10.191 -18.305 1.00 93.44 395 TYR A C 1
ATOM 3080 O O . TYR A 1 395 ? 8.531 10.620 -19.433 1.00 93.44 395 TYR A O 1
ATOM 3088 N N . LYS A 1 396 ? 9.372 9.028 -18.092 1.00 89.75 396 LYS A N 1
ATOM 3089 C CA . LYS A 1 396 ? 9.916 8.184 -19.171 1.00 89.75 396 LYS A CA 1
ATOM 3090 C C . LYS A 1 396 ? 9.437 6.749 -19.046 1.00 89.75 396 LYS A C 1
ATOM 3092 O O . LYS A 1 396 ? 9.540 6.167 -17.966 1.00 89.75 396 LYS A O 1
ATOM 3097 N N . LYS A 1 397 ? 8.955 6.170 -20.148 1.00 89.00 397 LYS A N 1
ATOM 3098 C CA . LYS A 1 397 ? 8.521 4.766 -20.207 1.00 89.00 397 LYS A CA 1
ATOM 3099 C C . LYS A 1 397 ? 9.571 3.836 -19.579 1.00 89.00 397 LYS A C 1
ATOM 3101 O O . LYS A 1 397 ? 10.734 3.885 -19.956 1.00 89.00 397 LYS A O 1
ATOM 3106 N N . GLY A 1 398 ? 9.150 2.977 -18.651 1.00 84.31 398 GLY A N 1
ATOM 3107 C CA . GLY A 1 398 ? 10.011 1.997 -17.978 1.00 84.31 398 GLY A CA 1
ATOM 3108 C C . GLY A 1 398 ? 10.811 2.515 -16.775 1.00 84.31 398 GLY A C 1
ATOM 3109 O O . GLY A 1 398 ? 11.374 1.699 -16.049 1.00 84.31 398 GLY A O 1
ATOM 3110 N N . PHE A 1 399 ? 10.831 3.825 -16.501 1.00 86.44 399 PHE A N 1
ATOM 3111 C CA . PHE A 1 399 ? 11.552 4.397 -15.357 1.00 86.44 399 PHE A CA 1
ATOM 3112 C C . PHE A 1 399 ? 10.623 4.646 -14.165 1.00 86.44 399 PHE A C 1
ATOM 3114 O O . PHE A 1 399 ? 9.551 5.230 -14.308 1.00 86.44 399 PHE A O 1
ATOM 3121 N N . ALA A 1 400 ? 11.040 4.222 -12.970 1.00 93.69 400 ALA A N 1
ATOM 3122 C CA . ALA A 1 400 ? 10.275 4.440 -11.746 1.00 93.69 400 ALA A CA 1
ATOM 3123 C C . ALA A 1 400 ? 10.187 5.926 -11.370 1.00 93.69 400 ALA A C 1
ATOM 3125 O O . ALA A 1 400 ? 11.150 6.680 -11.516 1.00 93.69 400 ALA A O 1
ATOM 3126 N N . MET A 1 401 ? 9.025 6.332 -10.860 1.00 95.38 401 MET A N 1
ATOM 3127 C CA . MET A 1 401 ? 8.788 7.692 -10.380 1.00 95.38 401 MET A CA 1
ATOM 3128 C C . MET A 1 401 ? 9.567 7.999 -9.102 1.00 95.38 401 MET A C 1
ATOM 3130 O O . MET A 1 401 ? 9.785 7.136 -8.251 1.00 95.38 401 MET A O 1
ATOM 3134 N N . THR A 1 402 ? 9.978 9.258 -8.976 1.00 93.81 402 THR A N 1
ATOM 3135 C CA . THR A 1 402 ? 10.786 9.774 -7.865 1.00 93.81 402 THR A CA 1
ATOM 3136 C C . THR A 1 402 ? 10.117 10.994 -7.233 1.00 93.81 402 THR A C 1
ATOM 3138 O O . THR A 1 402 ? 9.134 11.515 -7.752 1.00 93.81 402 THR A O 1
ATOM 3141 N N . THR A 1 403 ? 10.684 11.535 -6.153 1.00 93.12 403 THR A N 1
ATOM 3142 C CA . THR A 1 403 ? 10.216 12.798 -5.549 1.00 93.12 403 THR A CA 1
ATOM 3143 C C . THR A 1 403 ? 10.349 14.021 -6.471 1.00 93.12 403 THR A C 1
ATOM 3145 O O . THR A 1 403 ? 9.756 15.059 -6.184 1.00 93.12 403 THR A O 1
ATOM 3148 N N . ALA A 1 404 ? 11.075 13.917 -7.593 1.00 95.12 404 ALA A N 1
ATOM 3149 C CA . ALA A 1 404 ? 11.096 14.941 -8.638 1.00 95.12 404 ALA A CA 1
ATOM 3150 C C . ALA A 1 404 ? 9.837 14.925 -9.531 1.00 95.12 404 ALA A C 1
ATOM 3152 O O . ALA A 1 404 ? 9.584 15.901 -10.234 1.00 95.12 404 ALA A O 1
ATOM 3153 N N . ASN A 1 405 ? 9.050 13.844 -9.498 1.00 97.44 405 ASN A N 1
ATOM 3154 C CA . ASN A 1 405 ? 7.813 13.665 -10.252 1.00 97.44 405 ASN A CA 1
ATOM 3155 C C . ASN A 1 405 ? 6.615 14.000 -9.351 1.00 97.44 405 ASN A C 1
ATOM 3157 O O . ASN A 1 405 ? 6.218 13.204 -8.498 1.00 97.44 405 ASN A O 1
ATOM 3161 N N . TYR A 1 406 ? 6.052 15.197 -9.504 1.00 96.56 406 TYR A N 1
ATOM 3162 C CA . TYR A 1 406 ? 4.925 15.660 -8.690 1.00 96.56 406 TYR A CA 1
ATOM 3163 C C . TYR A 1 406 ? 4.013 16.607 -9.469 1.00 96.56 406 TYR A C 1
ATOM 3165 O O . TYR A 1 406 ? 4.411 17.166 -10.490 1.00 96.56 406 TYR A O 1
ATOM 3173 N N . ALA A 1 407 ? 2.800 16.814 -8.965 1.00 93.75 407 ALA A N 1
ATOM 3174 C CA . ALA A 1 407 ? 1.915 17.886 -9.404 1.00 93.75 407 ALA A CA 1
ATOM 3175 C C . ALA A 1 407 ? 1.602 18.831 -8.233 1.00 93.75 407 ALA A C 1
ATOM 3177 O O . ALA A 1 407 ? 1.625 18.407 -7.074 1.00 93.75 407 ALA A O 1
ATOM 3178 N N . THR A 1 408 ? 1.327 20.107 -8.511 1.00 92.00 408 THR A N 1
ATOM 3179 C CA . THR A 1 408 ? 0.786 21.042 -7.508 1.00 92.00 408 THR A CA 1
ATOM 3180 C C . THR A 1 408 ? -0.734 21.125 -7.593 1.00 92.00 408 THR A C 1
ATOM 3182 O O . THR A 1 408 ? -1.309 21.058 -8.679 1.00 92.00 408 THR A O 1
ATOM 3185 N N . ILE A 1 409 ? -1.391 21.277 -6.441 1.00 88.75 409 ILE A N 1
ATOM 3186 C CA . ILE A 1 409 ? -2.836 21.493 -6.336 1.00 88.75 409 ILE A CA 1
ATOM 3187 C C . ILE A 1 409 ? -3.149 22.733 -5.498 1.00 88.75 409 ILE A C 1
ATOM 3189 O O . ILE A 1 409 ? -2.546 22.966 -4.450 1.00 88.75 409 ILE A O 1
ATOM 3193 N N . ASN A 1 410 ? -4.129 23.503 -5.969 1.00 88.38 410 ASN A N 1
ATOM 3194 C CA . ASN A 1 410 ? -4.723 24.613 -5.234 1.00 88.38 410 ASN A CA 1
ATOM 3195 C C . ASN A 1 410 ? -5.972 24.107 -4.497 1.00 88.38 410 ASN A C 1
ATOM 3197 O O . ASN A 1 410 ? -6.854 23.519 -5.129 1.00 88.38 410 ASN A O 1
ATOM 3201 N N . MET A 1 411 ? -6.064 24.329 -3.187 1.00 88.00 411 MET A N 1
ATOM 3202 C CA . MET A 1 411 ? -7.172 23.841 -2.355 1.00 88.00 411 MET A CA 1
ATOM 3203 C C . MET A 1 411 ? -7.396 24.690 -1.095 1.00 88.00 411 MET A C 1
ATOM 3205 O O . MET A 1 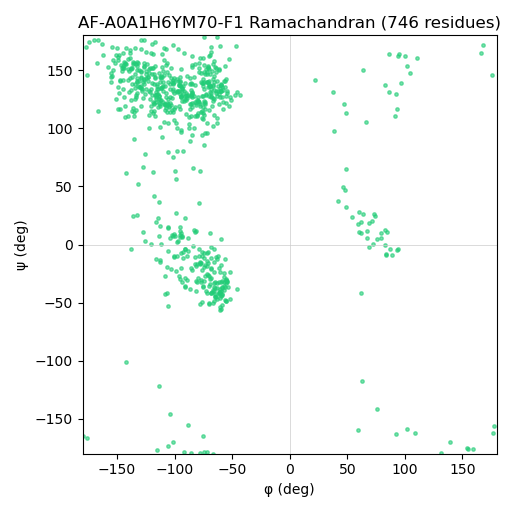411 ? -6.569 25.523 -0.737 1.00 88.00 411 MET A O 1
ATOM 3209 N N . GLU A 1 412 ? -8.503 24.451 -0.401 1.00 89.75 412 GLU A N 1
ATOM 3210 C CA . GLU A 1 412 ? -8.831 25.016 0.909 1.00 89.75 412 GLU A CA 1
ATOM 3211 C C . GLU A 1 412 ? -9.240 23.895 1.874 1.00 89.75 412 GLU A C 1
ATOM 3213 O O . GLU A 1 412 ? -10.004 23.005 1.504 1.00 89.75 412 GLU A O 1
ATOM 3218 N N . VAL A 1 413 ? -8.750 23.946 3.112 1.00 89.62 413 VAL A N 1
ATOM 3219 C CA . VAL A 1 413 ? -9.149 23.058 4.212 1.00 89.62 413 VAL A CA 1
ATOM 3220 C C . VAL A 1 413 ? -10.232 23.756 5.029 1.00 89.62 413 VAL A C 1
ATOM 3222 O O . VAL A 1 413 ? -9.980 24.811 5.618 1.00 89.62 413 VAL A O 1
ATOM 3225 N N . LYS A 1 414 ? -11.429 23.163 5.044 1.00 88.69 414 LYS A N 1
ATOM 3226 C CA . LYS A 1 414 ? -12.623 23.642 5.755 1.00 88.69 414 LYS A CA 1
ATOM 3227 C C . LYS A 1 414 ? -12.672 23.157 7.198 1.00 88.69 414 LYS A C 1
ATOM 3229 O O . LYS A 1 414 ? -13.018 23.947 8.064 1.00 88.69 414 LYS A O 1
ATOM 3234 N N . GLU A 1 415 ? -12.254 21.918 7.451 1.00 87.88 415 GLU A N 1
ATOM 3235 C CA . GLU A 1 415 ? -12.147 21.340 8.796 1.00 87.88 415 GLU A CA 1
ATOM 3236 C C . GLU A 1 415 ? -10.799 20.612 8.959 1.00 87.88 415 GLU A C 1
ATOM 3238 O O . GLU A 1 415 ? -10.414 19.870 8.049 1.00 87.88 415 GLU A O 1
ATOM 3243 N N . PRO A 1 416 ? -10.076 20.796 10.084 1.00 86.50 416 PRO A N 1
ATOM 3244 C CA . PRO A 1 416 ? -8.840 20.069 10.394 1.00 86.50 416 PRO A CA 1
ATOM 3245 C C . PRO A 1 416 ? -9.046 18.549 10.519 1.00 86.50 416 PRO A C 1
ATOM 3247 O O . PRO A 1 416 ? -10.095 18.089 10.974 1.00 86.50 416 PRO A O 1
ATOM 3250 N N . GLY A 1 417 ? -8.016 17.770 10.184 1.00 86.56 417 GLY A N 1
ATOM 3251 C CA . GLY A 1 417 ? -8.028 16.308 10.277 1.00 86.56 417 GLY A CA 1
ATOM 3252 C C . GLY A 1 417 ? -7.057 15.612 9.321 1.00 86.56 417 GLY A C 1
ATOM 3253 O O . GLY A 1 417 ? -6.290 16.254 8.599 1.00 86.56 417 GLY A O 1
ATOM 3254 N N . ASP A 1 418 ? -7.106 14.285 9.311 1.00 86.44 418 ASP A N 1
ATOM 3255 C CA . ASP A 1 418 ? -6.331 13.426 8.417 1.00 86.44 418 ASP A CA 1
ATOM 3256 C C . ASP A 1 418 ? -6.878 13.460 6.985 1.00 86.44 418 ASP A C 1
ATOM 3258 O O . ASP A 1 418 ? -8.081 13.588 6.751 1.00 86.44 418 ASP A O 1
ATOM 3262 N N . TYR A 1 419 ? -5.992 13.337 6.000 1.00 87.62 419 TYR A N 1
ATOM 3263 C CA . TYR A 1 419 ? -6.349 13.382 4.589 1.00 87.62 419 TYR A CA 1
ATOM 3264 C C . TYR A 1 419 ? -5.582 12.367 3.743 1.00 87.62 419 TYR A C 1
ATOM 3266 O O . TYR A 1 419 ? -4.426 12.026 4.005 1.00 87.62 419 TYR A O 1
ATOM 3274 N N . ILE A 1 420 ? -6.232 11.935 2.661 1.00 87.94 420 ILE A N 1
ATOM 3275 C CA . ILE A 1 420 ? -5.660 11.104 1.602 1.00 87.94 420 ILE A CA 1
ATOM 3276 C C . ILE A 1 420 ? -6.112 11.695 0.266 1.00 87.94 420 ILE A C 1
ATOM 3278 O O . ILE A 1 420 ? -7.285 11.611 -0.081 1.00 87.94 420 ILE A O 1
ATOM 3282 N N . ILE A 1 421 ? -5.181 12.272 -0.493 1.00 88.19 421 ILE A N 1
ATOM 3283 C CA . ILE A 1 421 ? -5.426 12.807 -1.836 1.00 88.19 421 ILE A CA 1
ATOM 3284 C C . ILE A 1 421 ? -4.845 11.827 -2.846 1.00 88.19 421 ILE A C 1
ATOM 3286 O O . ILE A 1 421 ? -3.648 11.535 -2.805 1.00 88.19 421 ILE A O 1
ATOM 3290 N N . LYS A 1 422 ? -5.686 11.321 -3.750 1.00 91.19 422 LYS A N 1
ATOM 3291 C CA . LYS A 1 422 ? -5.322 10.326 -4.769 1.00 91.19 422 LYS A CA 1
ATOM 3292 C C . LYS A 1 422 ? -5.853 10.702 -6.143 1.00 91.19 422 LYS A C 1
ATOM 3294 O O . LYS A 1 422 ? -6.857 11.403 -6.255 1.00 91.19 422 LYS A O 1
ATOM 3299 N N . THR A 1 423 ? -5.191 10.198 -7.178 1.00 92.69 423 THR A N 1
ATOM 3300 C CA . THR A 1 423 ? -5.748 10.117 -8.534 1.00 92.69 423 THR A CA 1
ATOM 3301 C C . THR A 1 423 ? -6.088 8.675 -8.896 1.00 92.69 423 THR A C 1
ATOM 3303 O O . THR A 1 423 ? -5.619 7.734 -8.251 1.00 92.69 423 THR A O 1
ATOM 3306 N N . ASN A 1 424 ? -6.817 8.490 -9.996 1.00 93.31 424 ASN A N 1
ATOM 3307 C CA . ASN A 1 424 ? -6.839 7.213 -10.708 1.00 93.31 424 ASN A CA 1
ATOM 3308 C C . ASN A 1 424 ? -5.414 6.726 -11.050 1.00 93.31 424 ASN A C 1
ATOM 3310 O O . ASN A 1 424 ? -4.459 7.510 -11.130 1.00 93.31 424 ASN A O 1
ATOM 3314 N N . ASN A 1 425 ? -5.295 5.421 -11.304 1.00 95.50 425 ASN A N 1
ATOM 3315 C CA . ASN A 1 425 ? -4.113 4.847 -11.935 1.00 95.50 425 ASN A CA 1
ATOM 3316 C C . ASN A 1 425 ? -4.250 4.965 -13.460 1.00 95.50 425 ASN A C 1
ATOM 3318 O O . ASN A 1 425 ? -5.211 4.452 -14.038 1.00 95.50 425 ASN A O 1
ATOM 3322 N N . ALA A 1 426 ? -3.296 5.634 -14.100 1.00 95.94 426 ALA A N 1
ATOM 3323 C CA . ALA A 1 426 ? -3.188 5.748 -15.546 1.00 95.94 426 ALA A CA 1
ATOM 3324 C C . ALA A 1 426 ? -1.762 5.385 -15.971 1.00 95.94 426 ALA A C 1
ATOM 3326 O O . ALA A 1 426 ? -0.786 5.796 -15.351 1.00 95.94 426 ALA A O 1
ATOM 3327 N N . ASN A 1 427 ? -1.629 4.585 -17.033 1.00 96.19 427 ASN A N 1
ATOM 3328 C CA . ASN A 1 427 ? -0.336 4.158 -17.580 1.00 96.19 427 ASN A CA 1
ATOM 3329 C C . ASN A 1 427 ? 0.635 3.494 -16.569 1.00 96.19 427 ASN A C 1
ATOM 3331 O O . ASN A 1 427 ? 1.840 3.503 -16.795 1.00 96.19 427 ASN A O 1
ATOM 3335 N N . GLY A 1 428 ? 0.146 2.919 -15.463 1.00 95.69 428 GLY A N 1
ATOM 3336 C CA . GLY A 1 428 ? 0.995 2.326 -14.418 1.00 95.69 428 GLY A CA 1
ATOM 3337 C C . GLY A 1 428 ? 1.526 3.320 -13.378 1.00 95.69 428 GLY A C 1
ATOM 3338 O O . GLY A 1 428 ? 2.392 2.955 -12.579 1.00 95.69 428 GLY A O 1
ATOM 3339 N N . ILE A 1 429 ? 1.007 4.552 -13.367 1.00 97.56 429 ILE A N 1
ATOM 3340 C CA . ILE A 1 429 ? 1.280 5.584 -12.363 1.00 97.56 429 ILE A CA 1
ATOM 3341 C C . ILE A 1 429 ? -0.020 6.031 -11.694 1.00 97.56 429 ILE A C 1
ATOM 3343 O O . ILE A 1 429 ? -1.085 6.033 -12.305 1.00 97.56 429 ILE A O 1
ATOM 3347 N N . HIS A 1 430 ? 0.077 6.474 -10.444 1.00 96.69 430 HIS A N 1
ATOM 3348 C CA . HIS A 1 430 ? -0.926 7.315 -9.787 1.00 96.69 430 HIS A CA 1
ATOM 3349 C C . HIS A 1 430 ? -0.229 8.406 -8.966 1.00 96.69 430 HIS A C 1
ATOM 3351 O O . HIS A 1 430 ? 0.949 8.273 -8.630 1.00 96.69 430 HIS A O 1
ATOM 3357 N N . PHE A 1 431 ? -0.942 9.478 -8.624 1.00 96.25 431 PHE A N 1
ATOM 3358 C CA . PHE A 1 431 ? -0.456 10.493 -7.689 1.00 96.25 431 PHE A CA 1
ATOM 3359 C C . PHE A 1 431 ? -1.105 10.293 -6.322 1.00 96.25 431 PHE A C 1
ATOM 3361 O O . PHE A 1 431 ? -2.289 9.964 -6.229 1.00 96.25 431 PHE A O 1
ATOM 3368 N N . GLU A 1 432 ? -0.326 10.472 -5.256 1.00 94.38 432 GLU A N 1
ATOM 3369 C CA . GLU A 1 432 ? -0.787 10.258 -3.884 1.00 94.38 432 GLU A CA 1
ATOM 3370 C C . GLU A 1 432 ? -0.099 11.206 -2.895 1.00 94.38 432 GLU A C 1
ATOM 3372 O O . GLU A 1 432 ? 1.107 11.453 -2.978 1.00 94.38 432 GLU A O 1
ATOM 3377 N N . LEU A 1 433 ? -0.871 11.688 -1.922 1.00 93.12 433 LEU A N 1
ATOM 3378 C CA . LEU A 1 433 ? -0.389 12.389 -0.737 1.00 93.12 433 LEU A CA 1
ATOM 3379 C C . LEU A 1 433 ? -1.274 12.042 0.465 1.00 93.12 433 LEU A C 1
ATOM 3381 O O . LEU A 1 433 ? -2.492 11.946 0.333 1.00 93.12 433 LEU A O 1
ATOM 3385 N N . THR A 1 434 ? -0.662 11.886 1.634 1.00 91.12 434 THR A N 1
ATOM 3386 C CA . THR A 1 434 ? -1.348 11.612 2.902 1.00 91.12 434 THR A CA 1
ATOM 3387 C C . THR A 1 434 ? -0.742 12.454 4.016 1.00 91.12 434 THR A C 1
ATOM 3389 O O . THR A 1 434 ? 0.478 12.633 4.033 1.00 91.12 434 THR A O 1
ATOM 3392 N N . GLY A 1 435 ? -1.551 12.915 4.963 1.00 90.81 435 GLY A N 1
ATOM 3393 C CA . GLY A 1 435 ? -1.076 13.667 6.124 1.00 90.81 435 GLY A CA 1
ATOM 3394 C C . GLY A 1 435 ? -2.222 14.139 7.011 1.00 90.81 435 GLY A C 1
ATOM 3395 O O . GLY A 1 435 ? -3.342 13.657 6.875 1.00 90.81 435 GLY A O 1
ATOM 3396 N N . THR A 1 436 ? -1.935 15.114 7.869 1.00 89.38 436 THR A N 1
ATOM 3397 C CA . THR A 1 436 ? -2.897 15.745 8.782 1.00 89.38 436 THR A CA 1
ATOM 3398 C C . THR A 1 436 ? -2.847 17.259 8.591 1.00 89.38 436 THR A C 1
ATOM 3400 O O . THR A 1 436 ? -1.772 17.825 8.377 1.00 89.38 436 THR A O 1
ATOM 3403 N N . PHE A 1 437 ? -3.999 17.922 8.650 1.00 89.44 437 PHE A N 1
ATOM 3404 C CA . PHE A 1 437 ? -4.107 19.373 8.763 1.00 89.44 437 PHE A CA 1
ATOM 3405 C C . PHE A 1 437 ? -4.513 19.733 10.193 1.00 89.44 437 PHE A C 1
ATOM 3407 O O . PHE A 1 437 ? -5.596 19.350 10.626 1.00 89.44 437 PHE A O 1
ATOM 3414 N N . ASP A 1 438 ? -3.680 20.496 10.904 1.00 86.38 438 ASP A N 1
ATOM 3415 C CA . ASP A 1 438 ? -3.962 20.953 12.278 1.00 86.38 438 ASP A CA 1
ATOM 3416 C C . ASP A 1 438 ? -4.866 22.202 12.328 1.00 86.38 438 ASP A C 1
ATOM 3418 O O . ASP A 1 438 ? -5.426 22.542 13.372 1.00 86.38 438 ASP A O 1
ATOM 3422 N N . THR A 1 439 ? -5.008 22.910 11.202 1.00 88.06 439 THR A N 1
ATOM 3423 C CA . THR A 1 439 ? -5.758 24.169 11.073 1.00 88.06 439 THR A CA 1
ATOM 3424 C C . THR A 1 439 ? -6.468 24.266 9.723 1.00 88.06 439 THR A C 1
ATOM 3426 O O . THR A 1 439 ? -6.037 23.667 8.738 1.00 88.06 439 THR A O 1
ATOM 3429 N N . THR A 1 440 ? -7.517 25.085 9.652 1.00 90.81 440 THR A N 1
ATOM 3430 C CA . THR A 1 440 ? -8.143 25.506 8.388 1.00 90.81 440 THR A CA 1
ATOM 3431 C C . THR A 1 440 ? -7.237 26.470 7.612 1.00 90.81 440 THR A C 1
ATOM 3433 O O . THR A 1 440 ? -6.413 27.171 8.206 1.00 90.81 440 THR A O 1
ATOM 3436 N N . GLY A 1 441 ? -7.369 26.533 6.282 1.00 91.00 441 GLY A N 1
ATOM 3437 C CA . GLY A 1 441 ? -6.567 27.461 5.471 1.00 91.00 441 GLY A CA 1
ATOM 3438 C C . GLY A 1 441 ? -6.583 27.204 3.963 1.00 91.00 441 GLY A C 1
ATOM 3439 O O . GLY A 1 441 ? -6.977 26.133 3.505 1.00 91.00 441 GLY A O 1
ATOM 3440 N N . MET A 1 442 ? -6.128 28.193 3.184 1.00 91.06 442 MET A N 1
ATOM 3441 C CA . MET A 1 442 ? -5.921 28.059 1.736 1.00 91.06 442 MET A CA 1
ATOM 3442 C C . MET A 1 442 ? -4.482 27.658 1.400 1.00 91.06 442 MET A C 1
ATOM 3444 O O . MET A 1 442 ? -3.525 28.299 1.832 1.00 91.06 442 MET A O 1
ATOM 3448 N N . TYR A 1 443 ? -4.358 26.659 0.533 1.00 90.50 443 TYR A N 1
ATOM 3449 C CA . TYR A 1 443 ? -3.120 26.160 -0.051 1.00 90.50 443 TYR A CA 1
ATOM 3450 C C . TYR A 1 443 ? -3.120 26.525 -1.532 1.00 90.50 443 TYR A C 1
ATOM 3452 O O . TYR A 1 443 ? -3.686 25.816 -2.362 1.00 90.50 443 TYR A O 1
ATOM 3460 N N . ILE A 1 444 ? -2.528 27.675 -1.850 1.00 88.75 444 ILE A N 1
ATOM 3461 C CA . ILE A 1 444 ? -2.385 28.208 -3.210 1.00 88.75 444 ILE A CA 1
ATOM 3462 C C . ILE A 1 444 ? -0.943 28.663 -3.436 1.00 88.75 444 ILE A C 1
ATOM 3464 O O . ILE A 1 444 ? -0.230 28.952 -2.476 1.00 88.75 444 ILE A O 1
ATOM 3468 N N . GLU A 1 445 ? -0.512 28.731 -4.697 1.00 83.69 445 GLU A N 1
ATOM 3469 C CA . GLU A 1 445 ? 0.832 29.186 -5.094 1.00 83.69 445 GLU A CA 1
ATOM 3470 C C . GLU A 1 445 ? 1.253 30.487 -4.369 1.00 83.69 445 GLU A C 1
ATOM 3472 O O . GLU A 1 445 ? 0.476 31.446 -4.358 1.00 83.69 445 GLU A O 1
ATOM 3477 N N . PRO A 1 446 ? 2.463 30.564 -3.772 1.00 84.94 446 PRO A N 1
ATOM 3478 C CA . PRO A 1 446 ? 3.576 29.605 -3.855 1.00 84.94 446 PRO A CA 1
ATOM 3479 C C . PRO A 1 446 ? 3.494 28.413 -2.877 1.00 84.94 446 PRO A C 1
ATOM 3481 O O . PRO A 1 446 ? 4.362 27.545 -2.898 1.00 84.94 446 PRO A O 1
ATOM 3484 N N . ASN A 1 447 ? 2.463 28.352 -2.031 1.00 87.88 447 ASN A N 1
ATOM 3485 C CA . ASN A 1 447 ? 2.251 27.318 -1.009 1.00 87.88 447 ASN A CA 1
ATOM 3486 C C . ASN A 1 447 ? 1.264 26.223 -1.472 1.00 87.88 447 ASN A C 1
ATOM 3488 O O . ASN A 1 447 ? 0.576 25.611 -0.653 1.00 87.88 447 ASN A O 1
ATOM 3492 N N . ALA A 1 448 ? 1.158 25.995 -2.786 1.00 89.81 448 ALA A N 1
ATOM 3493 C CA . ALA A 1 448 ? 0.315 24.945 -3.351 1.00 89.81 448 ALA A CA 1
ATOM 3494 C C . ALA A 1 448 ? 0.805 23.557 -2.907 1.00 89.81 448 ALA A C 1
ATOM 3496 O O . ALA A 1 448 ? 2.010 23.292 -2.839 1.00 89.81 448 ALA A O 1
ATOM 3497 N N . LEU A 1 449 ? -0.131 22.656 -2.610 1.00 91.31 449 LEU A N 1
ATOM 3498 C CA . LEU A 1 449 ? 0.196 21.349 -2.046 1.00 91.31 449 LEU A CA 1
ATOM 3499 C C . LEU A 1 449 ? 0.773 20.427 -3.135 1.00 91.31 449 LEU A C 1
ATOM 3501 O O . LEU A 1 449 ? 0.291 20.428 -4.267 1.00 91.31 449 LEU A O 1
ATOM 3505 N N . LYS A 1 450 ? 1.817 19.652 -2.815 1.00 93.94 450 LYS A N 1
ATOM 3506 C CA . LYS A 1 450 ? 2.506 18.769 -3.776 1.00 93.94 450 LYS A CA 1
ATOM 3507 C C . LYS A 1 450 ? 2.050 17.323 -3.624 1.00 93.94 450 LYS A C 1
ATOM 3509 O O . LYS A 1 450 ? 2.325 16.708 -2.598 1.00 93.94 450 LYS A O 1
ATOM 3514 N N . ILE A 1 451 ? 1.423 16.774 -4.659 1.00 93.81 451 ILE A N 1
ATOM 3515 C CA . ILE A 1 451 ? 1.087 15.346 -4.752 1.00 93.81 451 ILE A CA 1
ATOM 3516 C C . ILE A 1 451 ? 2.157 14.628 -5.576 1.00 93.81 451 ILE A C 1
ATOM 3518 O O . ILE A 1 451 ? 2.540 15.110 -6.641 1.00 93.81 451 ILE A O 1
ATOM 3522 N N . TYR A 1 452 ? 2.666 13.494 -5.096 1.00 96.75 452 TYR A N 1
ATOM 3523 C CA . TYR A 1 452 ? 3.817 12.823 -5.710 1.00 96.75 452 TYR A CA 1
ATOM 3524 C C . TYR A 1 452 ? 3.380 11.640 -6.568 1.00 96.75 452 TYR A C 1
ATOM 3526 O O . TYR A 1 452 ? 2.506 10.869 -6.168 1.00 96.75 452 TYR A O 1
ATOM 3534 N N . ALA A 1 453 ? 4.005 11.488 -7.736 1.00 97.25 453 ALA A N 1
ATOM 3535 C CA . ALA A 1 453 ? 3.782 10.352 -8.617 1.00 97.25 453 ALA A CA 1
ATOM 3536 C C . ALA A 1 453 ? 4.416 9.082 -8.032 1.00 97.25 453 ALA A C 1
ATOM 3538 O O . ALA A 1 453 ? 5.539 9.102 -7.523 1.00 97.25 453 ALA A O 1
ATOM 3539 N N . LYS A 1 454 ? 3.721 7.954 -8.159 1.00 97.12 454 LYS A N 1
ATOM 3540 C CA . LYS A 1 454 ? 4.197 6.615 -7.792 1.00 97.12 454 LYS A CA 1
ATOM 3541 C C . LYS A 1 454 ? 3.973 5.661 -8.959 1.00 97.12 454 LYS A C 1
ATOM 3543 O O . LYS A 1 454 ? 2.994 5.808 -9.679 1.00 97.12 454 LYS A O 1
ATOM 3548 N N . GLY A 1 455 ? 4.848 4.667 -9.115 1.00 96.69 455 GLY A N 1
ATOM 3549 C CA . GLY A 1 455 ? 4.741 3.640 -10.158 1.00 96.69 455 GLY A CA 1
ATOM 3550 C C . GLY A 1 455 ? 5.793 3.763 -11.264 1.00 96.69 455 GLY A C 1
ATOM 3551 O O . GLY A 1 455 ? 6.831 4.401 -11.078 1.00 96.69 455 GLY A O 1
ATOM 3552 N N . VAL A 1 456 ? 5.530 3.112 -12.399 1.00 95.06 456 VAL A N 1
ATOM 3553 C CA . VAL A 1 456 ? 6.417 3.032 -13.574 1.00 95.06 456 VAL A CA 1
ATOM 3554 C C . VAL A 1 456 ? 5.551 3.210 -14.829 1.00 95.06 456 VAL A C 1
ATOM 3556 O O . VAL A 1 456 ? 4.610 2.432 -14.993 1.00 95.06 456 VAL A O 1
ATOM 3559 N N . PRO A 1 457 ? 5.834 4.169 -15.735 1.00 95.62 457 PRO A N 1
ATOM 3560 C CA . PRO A 1 457 ? 5.027 4.350 -16.932 1.00 95.62 457 PRO A CA 1
ATOM 3561 C C . PRO A 1 457 ? 5.199 3.178 -17.904 1.00 95.62 457 PRO A C 1
ATOM 3563 O O . PRO A 1 457 ? 6.326 2.808 -18.244 1.00 95.62 457 PRO A O 1
ATOM 3566 N N . LEU A 1 458 ? 4.093 2.627 -18.400 1.00 92.69 458 LEU A N 1
ATOM 3567 C CA . LEU A 1 458 ? 4.086 1.435 -19.257 1.00 92.69 458 LEU A CA 1
ATOM 3568 C C . LEU A 1 458 ? 4.211 1.760 -20.758 1.00 92.69 458 LEU A C 1
ATOM 3570 O O . LEU A 1 458 ? 4.788 0.981 -21.520 1.00 92.69 458 LEU A O 1
ATOM 3574 N N . ALA A 1 459 ? 3.710 2.917 -21.188 1.00 90.38 459 ALA A N 1
ATOM 3575 C CA . ALA A 1 459 ? 3.703 3.385 -22.572 1.00 90.38 459 ALA A CA 1
ATOM 3576 C C . ALA A 1 459 ? 4.131 4.860 -22.696 1.00 90.38 459 ALA A C 1
ATOM 3578 O O . ALA A 1 459 ? 4.013 5.637 -21.752 1.00 90.38 459 ALA A O 1
ATOM 3579 N N . GLU A 1 460 ? 4.623 5.233 -23.877 1.00 87.69 460 GLU A N 1
ATOM 3580 C CA . GLU A 1 460 ? 4.848 6.628 -24.282 1.00 87.69 460 GLU A CA 1
ATOM 3581 C C . GLU A 1 460 ? 3.517 7.280 -24.708 1.00 87.69 460 GLU A C 1
ATOM 3583 O O . GLU A 1 460 ? 2.635 6.590 -25.222 1.00 87.69 460 GLU A O 1
ATOM 3588 N N . GLY A 1 461 ? 3.362 8.590 -24.495 1.00 89.56 461 GLY A N 1
ATOM 3589 C CA . GLY A 1 461 ? 2.133 9.338 -24.800 1.00 89.56 461 GLY A CA 1
ATOM 3590 C C . GLY A 1 461 ? 1.655 10.227 -23.648 1.00 89.56 461 GLY A C 1
ATOM 3591 O O . GLY A 1 461 ? 2.291 10.291 -22.598 1.00 89.56 461 GLY A O 1
ATOM 3592 N N . THR A 1 462 ? 0.535 10.922 -23.837 1.00 94.50 462 THR A N 1
ATOM 3593 C CA . THR A 1 462 ? -0.073 11.794 -22.817 1.00 94.50 462 THR A CA 1
ATOM 3594 C C . THR A 1 462 ? -1.249 11.091 -22.147 1.00 94.50 462 THR A C 1
ATOM 3596 O O . THR A 1 462 ? -2.097 10.517 -22.829 1.00 94.50 462 THR A O 1
ATOM 3599 N N . PHE A 1 463 ? -1.290 11.127 -20.814 1.00 95.50 463 PHE A N 1
ATOM 3600 C CA . PHE A 1 463 ? -2.279 10.421 -19.999 1.00 95.50 463 PHE A CA 1
ATOM 3601 C C . PHE A 1 463 ? -2.906 11.360 -18.969 1.00 95.50 463 PHE A C 1
ATOM 3603 O O . PHE A 1 463 ? -2.190 12.101 -18.296 1.00 95.50 463 PHE A O 1
ATOM 3610 N N . THR A 1 464 ? -4.228 11.291 -18.834 1.00 93.19 464 THR A N 1
ATOM 3611 C CA . THR A 1 464 ? -5.017 12.140 -17.934 1.00 93.19 464 THR A CA 1
ATOM 3612 C C . THR A 1 464 ? -5.206 11.487 -16.566 1.00 93.19 464 THR A C 1
ATOM 3614 O O . THR A 1 464 ? -5.603 10.322 -16.467 1.00 93.19 464 THR A O 1
ATOM 3617 N N . TYR A 1 465 ? -4.963 12.262 -15.511 1.00 92.38 465 TYR A N 1
ATOM 3618 C CA . TYR A 1 465 ? -5.103 11.861 -14.115 1.00 92.38 465 TYR A CA 1
ATOM 3619 C C . TYR A 1 465 ? -6.230 12.663 -13.467 1.00 92.38 465 TYR A C 1
ATOM 3621 O O . TYR A 1 465 ? -6.165 13.889 -13.404 1.00 92.38 465 TYR A O 1
ATOM 3629 N N . THR A 1 466 ? -7.265 11.973 -12.998 1.00 89.88 466 THR A N 1
ATOM 3630 C CA . THR A 1 466 ? -8.458 12.513 -12.331 1.00 89.88 466 THR A CA 1
ATOM 3631 C C . THR A 1 466 ? -8.381 12.271 -10.828 1.00 89.88 466 THR A C 1
ATOM 3633 O O . THR A 1 466 ? -8.033 11.163 -10.416 1.00 89.88 466 THR A O 1
ATOM 3636 N N . PHE A 1 467 ? -8.756 13.253 -10.008 1.00 87.06 467 PHE A N 1
ATOM 3637 C CA . PHE A 1 467 ? -8.796 13.094 -8.547 1.00 87.06 467 PHE A CA 1
ATOM 3638 C C . PHE A 1 467 ? -9.918 12.158 -8.076 1.00 87.06 467 PHE A C 1
ATOM 3640 O O . PHE A 1 467 ? -11.050 12.256 -8.541 1.00 87.06 467 PHE A O 1
ATOM 3647 N N . ASP A 1 468 ? -9.600 11.303 -7.103 1.00 78.94 468 ASP A N 1
ATOM 3648 C CA . ASP A 1 468 ? -10.512 10.349 -6.459 1.00 78.94 468 ASP A CA 1
ATOM 3649 C C . ASP A 1 468 ? -11.025 10.909 -5.117 1.00 78.94 468 ASP A C 1
ATOM 3651 O O . ASP A 1 468 ? -10.795 10.357 -4.044 1.00 78.94 468 ASP A O 1
ATOM 3655 N N . MET A 1 469 ? -11.633 12.101 -5.168 1.00 70.62 469 MET A N 1
ATOM 3656 C CA . MET A 1 469 ? -12.197 12.806 -4.009 1.00 70.62 469 MET A CA 1
ATOM 3657 C C . MET A 1 469 ? -13.456 13.595 -4.404 1.00 70.62 469 MET A C 1
ATOM 3659 O O . MET A 1 469 ? -13.550 14.048 -5.548 1.00 70.62 469 MET A O 1
ATOM 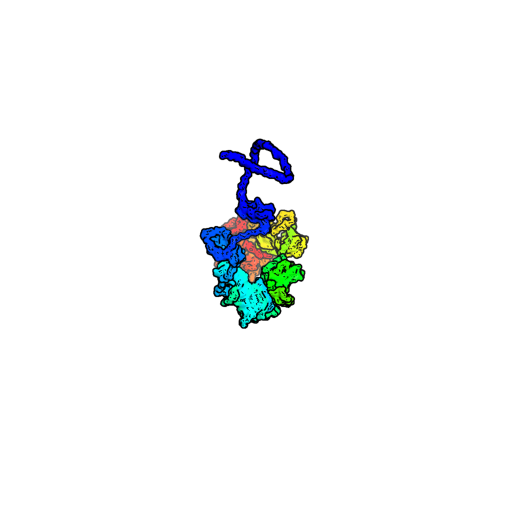3663 N N . PRO A 1 470 ? -14.411 13.830 -3.483 1.00 57.25 470 PRO A N 1
ATOM 3664 C CA . PRO A 1 470 ? -15.580 14.667 -3.752 1.00 57.25 470 PRO A CA 1
ATOM 3665 C C . PRO A 1 470 ? -15.178 16.140 -3.959 1.00 57.25 470 PRO A C 1
ATOM 3667 O O . PRO A 1 470 ? -14.918 16.874 -3.010 1.00 57.25 470 PRO A O 1
ATOM 3670 N N . THR A 1 471 ? -15.132 16.593 -5.214 1.00 57.34 471 THR A N 1
ATOM 3671 C CA . THR A 1 471 ? -14.753 17.971 -5.571 1.00 57.34 471 THR A CA 1
ATOM 3672 C C . THR A 1 471 ? -15.939 18.931 -5.506 1.00 57.34 471 THR A C 1
ATOM 3674 O O . THR A 1 471 ? -16.883 18.804 -6.287 1.00 57.34 471 THR A O 1
ATOM 3677 N N . SER A 1 472 ? -15.867 19.936 -4.633 1.00 55.12 472 SER A N 1
ATOM 3678 C CA . SER A 1 472 ? -16.982 20.836 -4.314 1.00 55.12 472 SER A CA 1
ATOM 3679 C C . SER A 1 472 ? -16.803 22.308 -4.737 1.00 55.12 472 SER A C 1
ATOM 3681 O O . SER A 1 472 ? -17.331 23.176 -4.056 1.00 55.12 472 SER A O 1
ATOM 3683 N N . VAL A 1 473 ? -16.173 22.616 -5.888 1.00 48.38 473 VAL A N 1
ATOM 3684 C CA . VAL A 1 473 ? -16.488 23.838 -6.683 1.00 48.38 473 VAL A CA 1
ATOM 3685 C C . VAL A 1 473 ? -16.257 23.631 -8.197 1.00 48.38 473 VAL A C 1
ATOM 3687 O O . VAL A 1 473 ? -15.124 23.532 -8.657 1.00 48.38 473 VAL A O 1
ATOM 3690 N N . GLY A 1 474 ? -17.331 23.726 -8.991 1.00 47.31 474 GLY A N 1
ATOM 3691 C CA . GLY A 1 474 ? -17.331 24.571 -10.201 1.00 47.31 474 GLY A CA 1
ATOM 3692 C C . GLY A 1 474 ? -16.970 24.007 -11.585 1.00 47.31 474 GLY A C 1
ATOM 3693 O O . GLY A 1 474 ? -17.116 24.758 -12.546 1.00 47.31 474 GLY A O 1
ATOM 3694 N N . GLY A 1 475 ? -16.551 22.747 -11.749 1.00 48.41 475 GLY A N 1
ATOM 3695 C CA . GLY A 1 475 ? -16.200 22.217 -13.079 1.00 48.41 475 GLY A CA 1
ATOM 3696 C C . GLY A 1 475 ? -16.262 20.693 -13.199 1.00 48.41 475 GLY A C 1
ATOM 3697 O O . GLY A 1 475 ? -16.093 19.977 -12.215 1.00 48.41 475 GLY A O 1
ATOM 3698 N N . THR A 1 476 ? -16.512 20.190 -14.413 1.00 51.06 476 THR A N 1
ATOM 3699 C CA . THR A 1 476 ? -16.467 18.754 -14.743 1.00 51.06 476 THR A CA 1
ATOM 3700 C C . THR A 1 476 ? -15.097 18.155 -14.430 1.00 51.06 476 THR A C 1
ATOM 3702 O O . THR A 1 476 ? -14.111 18.614 -14.994 1.00 51.06 476 THR A O 1
ATOM 3705 N N . SER A 1 477 ? -15.078 17.122 -13.575 1.00 63.44 477 SER A N 1
ATOM 3706 C CA . SER A 1 477 ? -13.953 16.212 -13.276 1.00 63.44 477 SER A CA 1
ATOM 3707 C C . SER A 1 477 ? -12.564 16.862 -13.212 1.00 63.44 477 SER A C 1
ATOM 3709 O O . SER A 1 477 ? -11.882 17.008 -14.222 1.00 63.44 477 SER A O 1
ATOM 3711 N N . CYS A 1 478 ? -12.106 17.175 -12.001 1.00 78.31 478 CYS A N 1
ATOM 3712 C CA . CYS A 1 478 ? -10.772 17.723 -11.763 1.00 78.31 478 CYS A CA 1
ATOM 3713 C C . CYS A 1 478 ? -9.666 16.791 -12.284 1.00 78.31 478 CYS A C 1
ATOM 3715 O O . CYS A 1 478 ? -9.514 15.677 -11.772 1.00 78.31 478 CYS A O 1
ATOM 3717 N N . SER A 1 479 ? -8.890 17.243 -13.272 1.00 86.56 479 SER A N 1
ATOM 3718 C CA . SER A 1 479 ? -7.836 16.436 -13.888 1.00 86.56 479 SER A CA 1
ATOM 3719 C C . SER A 1 479 ? -6.644 17.238 -14.396 1.00 86.56 479 SER A C 1
ATOM 3721 O O . SER A 1 479 ? -6.745 18.439 -14.640 1.00 86.56 479 SER A O 1
ATOM 3723 N N . PHE A 1 480 ? -5.524 16.550 -14.609 1.00 89.50 480 PHE A N 1
ATOM 3724 C CA . PHE A 1 480 ? -4.336 17.077 -15.278 1.00 89.50 480 PHE A CA 1
ATOM 3725 C C . PHE A 1 480 ? -3.673 16.007 -16.150 1.00 89.50 480 PHE A C 1
ATOM 3727 O O . PHE A 1 480 ? -3.809 14.811 -15.892 1.00 89.50 480 PHE A O 1
ATOM 3734 N N . ASP A 1 481 ? -2.933 16.443 -17.164 1.00 92.44 481 ASP A N 1
ATOM 3735 C CA . ASP A 1 481 ? -2.260 15.557 -18.112 1.00 92.44 481 ASP A CA 1
ATOM 3736 C C . ASP A 1 481 ? -0.766 15.422 -17.806 1.00 92.44 481 ASP A C 1
ATOM 3738 O O . ASP A 1 481 ? -0.078 16.406 -17.532 1.00 92.44 481 ASP A O 1
ATOM 3742 N N . VAL A 1 482 ? -0.244 14.200 -17.921 1.00 94.75 482 VAL A N 1
ATOM 3743 C CA . VAL A 1 482 ? 1.192 13.903 -17.859 1.00 94.75 482 VAL A CA 1
ATOM 3744 C C . VAL A 1 482 ? 1.633 13.302 -19.187 1.00 94.75 482 VAL A C 1
ATOM 3746 O O . VAL A 1 482 ? 1.142 12.250 -19.601 1.00 94.75 482 VAL A O 1
ATOM 3749 N N . THR A 1 483 ? 2.595 13.950 -19.840 1.00 94.69 483 THR A N 1
ATOM 3750 C CA . THR A 1 483 ? 3.257 13.422 -21.038 1.00 94.69 483 THR A CA 1
ATOM 3751 C C . THR A 1 483 ? 4.430 12.538 -20.635 1.00 94.69 483 THR A C 1
ATOM 3753 O O . THR A 1 483 ? 5.361 12.986 -19.968 1.00 94.69 483 THR A O 1
ATOM 3756 N N . VAL A 1 484 ? 4.380 11.279 -21.061 1.00 92.50 484 VAL A N 1
ATOM 3757 C CA . VAL A 1 484 ? 5.421 10.273 -20.873 1.00 92.50 484 VAL A CA 1
ATOM 3758 C C . VAL A 1 484 ? 6.239 10.149 -22.153 1.00 92.50 484 VAL A C 1
ATOM 3760 O O . VAL A 1 484 ? 5.732 9.764 -23.208 1.00 92.50 484 VAL A O 1
ATOM 3763 N N . GLU A 1 485 ? 7.525 10.455 -22.042 1.00 85.88 485 GLU A N 1
ATOM 3764 C CA . GLU A 1 485 ? 8.506 10.347 -23.114 1.00 85.88 485 GLU A CA 1
ATOM 3765 C C . GLU A 1 485 ? 8.864 8.875 -23.417 1.00 85.88 485 GLU A C 1
ATOM 3767 O O . GLU A 1 485 ? 8.843 8.021 -22.517 1.00 85.88 485 GLU A O 1
ATOM 3772 N N . PRO A 1 486 ? 9.236 8.560 -24.672 1.00 75.75 486 PRO A N 1
ATOM 3773 C CA . PRO A 1 486 ? 9.813 7.266 -25.018 1.00 75.75 486 PRO A CA 1
ATOM 3774 C C . PRO A 1 486 ? 11.166 7.053 -24.328 1.00 75.75 486 PRO A C 1
ATOM 3776 O O . PRO A 1 486 ? 11.927 7.997 -24.103 1.00 75.75 486 PRO A O 1
ATOM 3779 N N . ASP A 1 487 ? 11.511 5.788 -24.084 1.00 76.38 487 ASP A N 1
ATOM 3780 C CA . ASP A 1 487 ? 12.892 5.394 -23.801 1.00 76.38 487 ASP A CA 1
ATOM 3781 C C . ASP A 1 487 ? 13.698 5.438 -25.111 1.00 76.38 487 ASP A C 1
ATOM 3783 O O . ASP A 1 487 ? 13.755 4.474 -25.877 1.00 76.38 487 ASP A O 1
ATOM 3787 N N . ALA A 1 488 ? 14.200 6.629 -25.434 1.00 83.06 488 ALA A N 1
ATOM 3788 C CA . ALA A 1 488 ? 14.933 6.929 -26.657 1.00 83.06 488 ALA A CA 1
ATOM 3789 C C . ALA A 1 488 ? 16.294 7.547 -26.320 1.00 83.06 488 ALA A C 1
ATOM 3791 O O . ALA A 1 488 ? 16.388 8.469 -25.504 1.00 83.06 488 ALA A O 1
ATOM 3792 N N . LEU A 1 489 ? 17.350 7.069 -26.981 1.00 87.06 489 LEU A N 1
ATOM 3793 C CA . LEU A 1 489 ? 18.704 7.584 -26.780 1.00 87.06 489 LEU A CA 1
ATOM 3794 C C . LEU A 1 489 ? 18.828 9.024 -27.297 1.00 87.06 489 LEU A C 1
ATOM 3796 O O . LEU A 1 489 ? 18.189 9.411 -28.278 1.00 87.06 489 LEU A O 1
ATOM 3800 N N . THR A 1 490 ? 19.699 9.822 -26.682 1.00 88.69 490 THR A N 1
ATOM 3801 C CA . THR A 1 490 ? 20.098 11.110 -27.265 1.00 88.69 490 THR A CA 1
ATOM 3802 C C . THR A 1 490 ? 20.851 10.894 -28.588 1.00 88.69 490 THR A C 1
ATOM 3804 O O . THR A 1 490 ? 21.479 9.842 -28.753 1.00 88.69 490 THR A O 1
ATOM 3807 N N . PRO A 1 491 ? 20.820 11.852 -29.539 1.00 91.00 491 PRO A N 1
ATOM 3808 C CA . PRO A 1 491 ? 21.570 11.746 -30.791 1.00 91.00 491 PRO A CA 1
ATOM 3809 C C . PRO A 1 491 ? 23.061 11.537 -30.506 1.00 91.00 491 PRO A C 1
ATOM 3811 O O . PRO A 1 491 ? 23.608 12.148 -29.585 1.00 91.00 491 PRO A O 1
ATOM 3814 N N . LYS A 1 492 ? 23.726 10.679 -31.286 1.00 92.88 492 LYS A N 1
ATOM 3815 C CA . LYS A 1 492 ? 25.145 10.343 -31.089 1.00 92.88 492 LYS A CA 1
ATOM 3816 C C . LYS A 1 492 ? 25.976 10.802 -32.285 1.00 92.88 492 LYS A C 1
ATOM 3818 O O . LYS A 1 492 ? 25.643 10.495 -33.429 1.00 92.88 492 LYS A O 1
ATOM 3823 N N . THR A 1 493 ? 27.084 11.491 -32.022 1.00 96.69 493 THR A N 1
ATOM 3824 C CA . THR A 1 493 ? 28.140 11.742 -33.005 1.00 96.69 493 THR A CA 1
ATOM 3825 C C . THR A 1 493 ? 29.025 10.507 -33.133 1.00 96.69 493 THR A C 1
ATOM 3827 O O . THR A 1 493 ? 29.618 10.040 -32.153 1.00 96.69 493 THR A O 1
ATOM 3830 N N . PHE A 1 494 ? 29.127 10.009 -34.363 1.00 97.25 494 PHE A N 1
ATOM 3831 C CA . PHE A 1 494 ? 29.906 8.844 -34.756 1.00 97.25 494 PHE A CA 1
ATOM 3832 C C . PHE A 1 494 ? 31.071 9.295 -35.642 1.00 97.25 494 PHE A C 1
ATOM 3834 O O . PHE A 1 494 ? 30.897 9.602 -36.822 1.00 97.25 494 PHE A O 1
ATOM 3841 N N . LEU A 1 495 ? 32.262 9.380 -35.054 1.00 97.12 495 LEU A N 1
ATOM 3842 C CA . LEU A 1 495 ? 33.492 9.769 -35.745 1.00 97.12 495 LEU A CA 1
ATOM 3843 C C . LEU A 1 495 ? 34.152 8.522 -36.341 1.00 97.12 495 LEU A C 1
ATOM 3845 O O . LEU A 1 495 ? 34.363 7.548 -35.632 1.00 97.12 495 LEU A O 1
ATOM 3849 N N . THR A 1 496 ? 34.503 8.526 -37.622 1.00 95.19 496 THR A N 1
ATOM 3850 C CA . THR A 1 496 ? 35.038 7.336 -38.299 1.00 95.19 496 THR A CA 1
ATOM 3851 C C . THR A 1 496 ? 36.343 7.602 -39.040 1.00 95.19 496 THR A C 1
ATOM 3853 O O . THR A 1 496 ? 36.458 8.577 -39.786 1.00 95.19 496 THR A O 1
ATOM 3856 N N . TYR A 1 497 ? 37.316 6.709 -38.854 1.00 93.75 497 TYR A N 1
ATOM 3857 C CA . TYR A 1 497 ? 38.570 6.662 -39.604 1.00 93.75 497 TYR A CA 1
ATOM 3858 C C . TYR A 1 497 ? 38.543 5.473 -40.558 1.00 93.75 497 TYR A C 1
ATOM 3860 O O . TYR A 1 497 ? 38.277 4.340 -40.154 1.00 93.75 497 TYR A O 1
ATOM 3868 N N . SER A 1 498 ? 38.805 5.730 -41.836 1.00 91.25 498 SER A N 1
ATOM 3869 C CA . SER A 1 498 ? 38.935 4.696 -42.865 1.00 91.25 498 SER A CA 1
ATOM 3870 C C . SER A 1 498 ? 39.633 5.249 -44.104 1.00 91.25 498 SER A C 1
ATOM 3872 O O . SER A 1 498 ? 39.906 6.446 -44.222 1.00 91.25 498 SER A O 1
ATOM 3874 N N . SER A 1 499 ? 39.944 4.367 -45.051 1.00 84.75 499 SER A N 1
ATOM 3875 C CA . SER A 1 499 ? 40.326 4.780 -46.397 1.00 84.75 499 SER A CA 1
ATOM 3876 C C . SER A 1 499 ? 39.208 5.635 -46.998 1.00 84.75 499 SER A C 1
ATOM 3878 O O . SER A 1 499 ? 38.026 5.329 -46.853 1.00 84.75 499 SER A O 1
ATOM 3880 N N . GLN A 1 500 ? 39.563 6.695 -47.726 1.00 79.44 500 GLN A N 1
ATOM 3881 C CA . GLN A 1 500 ? 38.581 7.582 -48.371 1.00 79.44 500 GLN A CA 1
ATOM 3882 C C . GLN A 1 500 ? 37.824 6.913 -49.540 1.00 79.44 500 GLN A C 1
ATOM 3884 O O . GLN A 1 500 ? 37.099 7.577 -50.275 1.00 79.44 500 GLN A O 1
ATOM 3889 N N . ASN A 1 501 ? 37.969 5.595 -49.714 1.00 79.88 501 ASN A N 1
ATOM 3890 C CA . ASN A 1 501 ? 37.224 4.809 -50.680 1.00 79.88 501 ASN A CA 1
ATOM 3891 C C . ASN A 1 501 ? 35.784 4.573 -50.187 1.00 79.88 501 ASN A C 1
ATOM 3893 O O . ASN A 1 501 ? 35.491 3.622 -49.460 1.00 79.88 501 ASN A O 1
ATOM 3897 N N . THR A 1 502 ? 34.878 5.440 -50.630 1.00 84.00 502 THR A N 1
ATOM 3898 C CA . THR A 1 502 ? 33.445 5.375 -50.323 1.00 84.00 502 THR A CA 1
ATOM 3899 C C . THR A 1 502 ? 32.703 4.269 -51.081 1.00 84.00 502 THR A C 1
ATOM 3901 O O . THR A 1 502 ? 31.568 3.961 -50.721 1.00 84.00 502 THR A O 1
ATOM 3904 N N . THR A 1 503 ? 33.316 3.633 -52.093 1.00 87.38 503 THR A N 1
ATOM 3905 C CA . THR A 1 503 ? 32.693 2.543 -52.870 1.00 87.38 503 THR A CA 1
ATOM 3906 C C . THR A 1 503 ? 32.350 1.349 -51.991 1.00 87.38 503 THR A C 1
ATOM 3908 O O . THR A 1 503 ? 31.278 0.771 -52.151 1.00 87.38 503 THR A O 1
ATOM 3911 N N . TYR A 1 504 ? 33.251 1.005 -51.066 1.00 90.50 504 TYR A N 1
ATOM 3912 C CA . TYR A 1 504 ? 33.109 -0.175 -50.214 1.00 90.50 504 TYR A CA 1
ATOM 3913 C C . TYR A 1 504 ? 32.558 0.134 -48.817 1.00 90.50 504 TYR A C 1
ATOM 3915 O O . TYR A 1 504 ? 31.967 -0.737 -48.182 1.00 90.50 504 TYR A O 1
ATOM 3923 N N . GLY A 1 505 ? 32.704 1.376 -48.340 1.00 90.56 505 GLY A N 1
ATOM 3924 C CA . GLY A 1 505 ? 32.128 1.808 -47.063 1.00 90.56 505 GLY A CA 1
ATOM 3925 C C . GLY A 1 505 ? 32.829 1.259 -45.817 1.00 90.56 505 GLY A C 1
ATOM 3926 O O . GLY A 1 505 ? 32.189 1.154 -44.774 1.00 90.56 505 GLY A O 1
ATOM 3927 N N . TYR A 1 506 ? 34.121 0.920 -45.911 1.00 90.81 506 TYR A N 1
ATOM 3928 C CA . TYR A 1 506 ? 34.919 0.271 -44.856 1.00 90.81 506 TYR A CA 1
ATOM 3929 C C . TYR A 1 506 ? 34.757 0.872 -43.451 1.00 90.81 506 TYR A C 1
ATOM 3931 O O . TYR A 1 506 ? 34.732 0.142 -42.463 1.00 90.81 506 TYR A O 1
ATOM 3939 N N . GLY A 1 507 ? 34.643 2.200 -43.360 1.00 90.56 507 GLY A N 1
ATOM 3940 C CA . GLY A 1 507 ? 34.354 2.923 -42.123 1.00 90.56 507 GLY A CA 1
ATOM 3941 C C . GLY A 1 507 ? 33.042 3.691 -42.190 1.00 90.56 507 GLY A C 1
ATOM 3942 O O . GLY A 1 507 ? 33.009 4.834 -41.756 1.00 90.56 507 GLY A O 1
ATOM 3943 N N . PHE A 1 508 ? 31.972 3.125 -42.754 1.00 94.62 508 PHE A N 1
ATOM 3944 C CA . PHE A 1 508 ? 30.644 3.759 -42.866 1.00 94.62 508 PHE A CA 1
ATOM 3945 C C . PHE A 1 508 ? 30.620 5.082 -43.662 1.00 94.62 508 PHE A C 1
ATOM 3947 O O . PHE A 1 508 ? 29.612 5.785 -43.687 1.00 94.62 508 PHE A O 1
ATOM 3954 N N . ASN A 1 509 ? 31.711 5.417 -44.352 1.00 91.25 509 ASN A N 1
ATOM 3955 C CA . ASN A 1 509 ? 31.892 6.619 -45.169 1.00 91.25 509 ASN A CA 1
ATOM 3956 C C . ASN A 1 509 ? 31.217 6.539 -46.554 1.00 91.25 509 ASN A C 1
ATOM 3958 O O . ASN A 1 509 ? 31.239 7.505 -47.311 1.00 91.25 509 ASN A O 1
ATOM 3962 N N . GLY A 1 510 ? 30.625 5.393 -46.887 1.00 92.00 510 GLY A N 1
ATOM 3963 C CA . GLY A 1 510 ? 29.846 5.155 -48.099 1.00 92.00 510 GLY A CA 1
ATOM 3964 C C . GLY A 1 510 ? 29.233 3.751 -48.101 1.00 92.00 510 GLY A C 1
ATOM 3965 O O . GLY A 1 510 ? 29.205 3.081 -47.064 1.00 92.00 510 GLY A O 1
ATOM 3966 N N . GLY A 1 511 ? 28.739 3.306 -49.257 1.00 91.44 511 GLY A N 1
ATOM 3967 C CA . GLY A 1 511 ? 28.151 1.974 -49.431 1.00 91.44 511 GLY A CA 1
ATOM 3968 C C . GLY A 1 511 ? 26.944 1.677 -48.526 1.00 91.44 511 GLY A C 1
ATOM 3969 O O . GLY A 1 511 ? 26.299 2.575 -47.981 1.00 91.44 511 GLY A O 1
ATOM 3970 N N . GLN A 1 512 ? 26.649 0.388 -48.347 1.00 94.88 512 GLN A N 1
ATOM 3971 C CA . GLN A 1 512 ? 25.519 -0.074 -47.529 1.00 94.88 512 GLN A CA 1
ATOM 3972 C C . GLN A 1 512 ? 25.756 0.140 -46.029 1.00 94.88 512 GLN A C 1
ATOM 3974 O O . GLN A 1 512 ? 24.798 0.325 -45.282 1.00 94.88 512 GLN A O 1
ATOM 3979 N N . ALA A 1 513 ? 27.015 0.178 -45.583 1.00 94.69 513 ALA A N 1
ATOM 3980 C CA . ALA A 1 513 ? 27.364 0.526 -44.207 1.00 94.69 513 ALA A CA 1
ATOM 3981 C C . ALA A 1 513 ? 26.922 1.960 -43.852 1.00 94.69 513 ALA A C 1
ATOM 3983 O O . ALA A 1 513 ? 26.331 2.179 -42.794 1.00 94.69 513 ALA A O 1
ATOM 3984 N N . ASN A 1 514 ? 27.123 2.928 -44.756 1.00 95.38 514 ASN A N 1
ATOM 3985 C CA . ASN A 1 514 ? 26.620 4.292 -44.581 1.00 95.38 514 ASN A CA 1
ATOM 3986 C C . ASN A 1 514 ? 25.085 4.347 -44.534 1.00 95.38 514 ASN A C 1
ATOM 3988 O O . ASN A 1 514 ? 24.515 4.957 -43.629 1.00 95.38 514 ASN A O 1
ATOM 3992 N N . GLN A 1 515 ? 24.424 3.665 -45.475 1.00 95.75 515 GLN A N 1
ATOM 3993 C CA . GLN A 1 515 ? 22.960 3.592 -45.536 1.00 95.75 515 GLN A CA 1
ATOM 3994 C C . GLN A 1 515 ? 22.371 2.962 -44.267 1.00 95.75 515 GLN A C 1
ATOM 3996 O O . GLN A 1 515 ? 21.362 3.433 -43.755 1.00 95.75 515 GLN A O 1
ATOM 4001 N N . PHE A 1 516 ? 23.029 1.939 -43.714 1.00 97.19 516 PHE A N 1
ATOM 4002 C CA . PHE A 1 516 ? 22.655 1.332 -42.442 1.00 97.19 516 PHE A CA 1
ATOM 4003 C C . PHE A 1 516 ? 22.710 2.340 -41.280 1.00 97.19 516 PHE A C 1
ATOM 4005 O O . PHE A 1 516 ? 21.702 2.531 -40.597 1.00 97.19 516 PHE A O 1
ATOM 4012 N N . ILE A 1 517 ? 23.862 2.986 -41.051 1.00 96.50 517 ILE A N 1
ATOM 4013 C CA . ILE A 1 517 ? 24.081 3.807 -39.846 1.00 96.50 517 ILE A CA 1
ATOM 4014 C C . ILE A 1 517 ? 23.325 5.143 -39.871 1.00 96.50 517 ILE A C 1
ATOM 4016 O O . ILE A 1 517 ? 22.980 5.667 -38.817 1.00 96.50 517 ILE A O 1
ATOM 4020 N N . THR A 1 518 ? 23.046 5.679 -41.063 1.00 95.19 518 THR A N 1
ATOM 4021 C CA . THR A 1 518 ? 22.301 6.940 -41.251 1.00 95.19 518 THR A CA 1
ATOM 4022 C C . THR A 1 518 ? 20.791 6.746 -41.428 1.00 95.19 518 THR A C 1
ATOM 4024 O O . THR A 1 518 ? 20.050 7.726 -41.464 1.00 95.19 518 THR A O 1
ATOM 4027 N N . SER A 1 519 ? 20.304 5.504 -41.531 1.00 96.19 519 SER A N 1
ATOM 4028 C CA . SER A 1 519 ? 18.873 5.230 -41.686 1.00 96.19 519 SER A CA 1
ATOM 4029 C C . SER A 1 519 ? 18.121 5.346 -40.361 1.00 96.19 519 SER A C 1
ATOM 4031 O O . SER A 1 519 ? 18.315 4.547 -39.440 1.00 96.19 519 SER A O 1
ATOM 4033 N N . ASP A 1 520 ? 17.139 6.249 -40.333 1.00 94.62 520 ASP A N 1
ATOM 4034 C CA . ASP A 1 520 ? 16.127 6.346 -39.274 1.00 94.62 520 ASP A CA 1
ATOM 4035 C C . ASP A 1 520 ? 15.418 5.013 -38.982 1.00 94.62 520 ASP A C 1
ATOM 4037 O O . ASP A 1 520 ? 14.863 4.838 -37.903 1.00 94.62 520 ASP A O 1
ATOM 4041 N N . ASN A 1 521 ? 15.382 4.062 -39.923 1.00 96.00 521 ASN A N 1
ATOM 4042 C CA . ASN A 1 521 ? 14.761 2.753 -39.690 1.00 96.00 521 ASN A CA 1
ATOM 4043 C C . ASN A 1 521 ? 15.565 1.911 -38.675 1.00 96.00 521 ASN A C 1
ATOM 4045 O O . ASN A 1 521 ? 15.018 0.986 -38.071 1.00 96.00 521 ASN A O 1
ATOM 4049 N N . ASN A 1 522 ? 16.844 2.244 -38.475 1.00 97.00 522 ASN A N 1
ATOM 4050 C CA . ASN A 1 522 ? 17.761 1.581 -37.554 1.00 97.00 522 ASN A CA 1
ATOM 4051 C C . ASN A 1 522 ? 18.013 2.431 -36.303 1.00 97.00 522 ASN A C 1
ATOM 4053 O O . ASN A 1 522 ? 17.809 1.930 -35.200 1.00 97.00 522 ASN A O 1
ATOM 4057 N N . PHE A 1 523 ? 18.407 3.697 -36.481 1.00 95.81 523 PHE A N 1
ATOM 4058 C CA . PHE A 1 523 ? 18.821 4.617 -35.414 1.00 95.81 523 PHE A CA 1
ATOM 4059 C C . PHE A 1 523 ? 18.168 5.991 -35.619 1.00 95.81 523 PHE A C 1
ATOM 4061 O O . PHE A 1 523 ? 18.704 6.836 -36.334 1.00 95.81 523 PHE A O 1
ATOM 4068 N N . GLY A 1 524 ? 16.988 6.216 -35.037 1.00 92.56 524 GLY A N 1
ATOM 4069 C CA . GLY A 1 524 ? 16.248 7.456 -35.286 1.00 92.56 524 GLY A CA 1
ATOM 4070 C C . GLY A 1 524 ? 14.915 7.575 -34.553 1.00 92.56 524 GLY A C 1
ATOM 4071 O O . GLY A 1 524 ? 14.632 6.845 -33.603 1.00 92.56 524 GLY A O 1
ATOM 4072 N N . THR A 1 525 ? 14.102 8.530 -35.002 1.00 89.50 525 THR A N 1
ATOM 4073 C CA . THR A 1 525 ? 12.875 8.997 -34.326 1.00 89.50 525 THR A CA 1
ATOM 4074 C C . THR A 1 525 ? 11.598 8.264 -34.745 1.00 89.50 525 THR A C 1
ATOM 4076 O O . THR A 1 525 ? 10.522 8.550 -34.215 1.00 89.50 525 THR A O 1
ATOM 4079 N N . LYS A 1 526 ? 11.664 7.338 -35.709 1.00 88.19 526 LYS A N 1
ATOM 4080 C CA . LYS A 1 526 ? 10.472 6.654 -36.229 1.00 88.19 526 LYS A CA 1
ATOM 4081 C C . LYS A 1 526 ? 9.929 5.672 -35.194 1.00 88.19 526 LYS A C 1
ATOM 4083 O O . LYS A 1 526 ? 10.665 5.011 -34.468 1.00 88.19 526 LYS A O 1
ATOM 4088 N N . MET A 1 527 ? 8.610 5.484 -35.199 1.00 80.94 527 MET A N 1
ATOM 4089 C CA . MET A 1 527 ? 7.933 4.521 -34.318 1.00 80.94 527 MET A CA 1
ATOM 4090 C C . MET A 1 527 ? 8.494 3.089 -34.450 1.00 80.94 527 MET A C 1
ATOM 4092 O O . MET A 1 527 ? 8.502 2.346 -33.472 1.00 80.94 527 MET A O 1
ATOM 4096 N N . PHE A 1 528 ? 8.986 2.732 -35.643 1.00 84.56 528 PHE A N 1
ATOM 4097 C CA . PHE A 1 528 ? 9.577 1.435 -35.992 1.00 84.56 528 PHE A CA 1
ATOM 4098 C C . PHE A 1 528 ? 11.115 1.455 -36.140 1.00 84.56 528 PHE A C 1
ATOM 4100 O O . PHE A 1 528 ? 11.686 0.517 -36.709 1.00 84.56 528 PHE A O 1
ATOM 4107 N N . SER A 1 529 ? 11.792 2.506 -35.658 1.00 92.44 529 SER A N 1
ATOM 4108 C CA . SER A 1 529 ? 13.253 2.511 -35.503 1.00 92.44 529 SER A CA 1
ATOM 4109 C C . SER A 1 529 ? 13.671 1.375 -34.570 1.00 92.44 529 SER A C 1
ATOM 4111 O O . SER A 1 529 ? 13.150 1.275 -33.460 1.00 92.44 529 SER A O 1
ATOM 4113 N N . THR A 1 530 ? 14.602 0.520 -35.003 1.00 94.62 530 THR A N 1
ATOM 4114 C CA . THR A 1 530 ? 15.077 -0.617 -34.188 1.00 94.62 530 THR A CA 1
ATOM 4115 C C . THR A 1 530 ? 15.684 -0.161 -32.860 1.00 94.62 530 THR A C 1
ATOM 4117 O O . THR A 1 530 ? 15.447 -0.770 -31.820 1.00 94.62 530 THR A O 1
ATOM 4120 N N . VAL A 1 531 ? 16.436 0.940 -32.892 1.00 93.56 531 VAL A N 1
ATOM 4121 C CA . VAL A 1 531 ? 16.897 1.685 -31.722 1.00 93.56 531 VAL A CA 1
ATOM 4122 C C . VAL A 1 531 ? 16.276 3.076 -31.810 1.00 93.56 531 VAL A C 1
ATOM 4124 O O . VAL A 1 531 ? 16.614 3.863 -32.699 1.00 93.56 531 VAL A O 1
ATOM 4127 N N . LYS A 1 532 ? 15.336 3.374 -30.905 1.00 90.75 532 LYS A N 1
ATOM 4128 C CA . LYS A 1 532 ? 14.718 4.701 -30.820 1.00 90.75 532 LYS A CA 1
ATOM 4129 C C . LYS A 1 532 ? 15.735 5.726 -30.329 1.00 90.75 532 LYS A C 1
ATOM 4131 O O . LYS A 1 532 ? 16.434 5.511 -29.338 1.00 90.75 532 LYS A O 1
ATOM 4136 N N . MET A 1 533 ? 15.775 6.863 -31.006 1.00 90.00 533 MET A N 1
ATOM 4137 C CA . MET A 1 533 ? 16.632 7.994 -30.681 1.00 90.00 533 MET A CA 1
ATOM 4138 C C . MET A 1 533 ? 15.850 9.303 -30.838 1.00 90.00 533 MET A C 1
ATOM 4140 O O . MET A 1 533 ? 14.936 9.395 -31.652 1.00 90.00 533 MET A O 1
ATOM 4144 N N . GLN A 1 534 ? 16.220 10.335 -30.081 1.00 87.88 534 GLN A N 1
ATOM 4145 C CA . GLN A 1 534 ? 15.624 11.679 -30.166 1.00 87.88 534 GLN A CA 1
ATOM 4146 C C . GLN A 1 534 ? 16.015 12.432 -31.462 1.00 87.88 534 GLN A C 1
ATOM 4148 O O . GLN A 1 534 ? 15.501 13.511 -31.741 1.00 87.88 534 GLN A O 1
ATOM 4153 N N . GLY A 1 535 ? 16.922 11.856 -32.254 1.00 88.94 535 GLY A N 1
ATOM 4154 C CA . GLY A 1 535 ? 17.414 12.311 -33.555 1.00 88.94 535 GLY A CA 1
ATOM 4155 C C . GLY A 1 535 ? 18.341 11.242 -34.149 1.00 88.94 535 GLY A C 1
ATOM 4156 O O . GLY A 1 535 ? 18.625 10.250 -33.480 1.00 88.94 535 GLY A O 1
ATOM 4157 N N . GLY A 1 536 ? 18.802 11.415 -35.388 1.00 90.19 536 GLY A N 1
ATOM 4158 C CA . GLY A 1 536 ? 19.670 10.434 -36.057 1.00 90.19 536 GLY A CA 1
ATOM 4159 C C . GLY A 1 536 ? 21.125 10.407 -35.556 1.00 90.19 536 GLY A C 1
ATOM 4160 O O . GLY A 1 536 ? 21.527 11.170 -34.673 1.00 90.19 536 GLY A O 1
ATOM 4161 N N . VAL A 1 537 ? 21.940 9.541 -36.164 1.00 95.81 537 VAL A N 1
ATOM 4162 C CA . VAL A 1 537 ? 23.395 9.485 -35.936 1.00 95.81 537 VAL A CA 1
ATOM 4163 C C . VAL A 1 537 ? 24.106 10.571 -36.750 1.00 95.81 537 VAL A C 1
ATOM 4165 O O . VAL A 1 537 ? 24.002 10.615 -37.975 1.00 95.81 537 VAL A O 1
ATOM 4168 N N . ASN A 1 538 ? 24.883 11.422 -36.079 1.00 95.44 538 ASN A N 1
ATOM 4169 C CA . ASN A 1 538 ? 25.715 12.439 -36.721 1.00 95.44 538 ASN A CA 1
ATOM 4170 C C . ASN A 1 538 ? 27.063 11.829 -37.145 1.00 95.44 538 ASN A C 1
ATOM 4172 O O . ASN A 1 538 ? 27.993 11.722 -36.343 1.00 95.44 538 ASN A O 1
ATOM 4176 N N . LEU A 1 539 ? 27.160 11.386 -38.398 1.00 95.88 539 LEU A N 1
ATOM 4177 C CA . LEU A 1 539 ? 28.358 10.755 -38.953 1.00 95.88 539 LEU A CA 1
ATOM 4178 C C . LEU A 1 539 ? 29.419 11.794 -39.357 1.00 95.88 539 LEU A C 1
ATOM 4180 O O . LEU A 1 539 ? 29.175 12.631 -40.223 1.00 95.88 539 LEU A O 1
ATOM 4184 N N . VAL A 1 540 ? 30.635 11.672 -38.817 1.00 96.06 540 VAL A N 1
ATOM 4185 C CA . VAL A 1 540 ? 31.795 12.489 -39.211 1.00 96.06 540 VAL A CA 1
ATOM 4186 C C . VAL A 1 540 ? 32.920 11.590 -39.719 1.00 96.06 540 VAL A C 1
ATOM 4188 O O . VAL A 1 540 ? 33.502 10.833 -38.949 1.00 96.06 540 VAL A O 1
ATOM 4191 N N . SER A 1 541 ? 33.271 11.691 -41.004 1.00 94.44 541 SER A N 1
ATOM 4192 C CA . SER A 1 541 ? 34.355 10.898 -41.606 1.00 94.44 541 SER A CA 1
ATOM 4193 C C . SER A 1 541 ? 35.689 11.643 -41.629 1.00 94.44 541 SER A C 1
ATOM 4195 O O . SER A 1 541 ? 35.756 12.826 -41.966 1.00 94.44 541 SER A O 1
ATOM 4197 N N . LYS A 1 542 ? 36.771 10.918 -41.340 1.00 94.06 542 LYS A N 1
ATOM 4198 C CA . LYS A 1 542 ? 38.168 11.349 -41.489 1.00 94.06 542 LYS A CA 1
ATOM 4199 C C . LYS A 1 542 ? 38.902 10.428 -42.471 1.00 94.06 542 LYS A C 1
ATOM 4201 O O . LYS A 1 542 ? 38.341 9.442 -42.947 1.00 94.06 542 LYS A O 1
ATOM 4206 N N . SER A 1 543 ? 40.136 10.788 -42.829 1.00 90.94 543 SER A N 1
ATOM 4207 C CA . SER A 1 543 ? 41.027 9.912 -43.601 1.00 90.94 543 SER A CA 1
ATOM 4208 C C . SER A 1 543 ? 41.539 8.753 -42.738 1.00 90.94 543 SER A C 1
ATOM 4210 O O . SER A 1 543 ? 41.223 8.649 -41.556 1.00 90.94 543 SER A O 1
ATOM 4212 N N . ASN A 1 544 ? 42.378 7.891 -43.305 1.00 88.94 544 ASN A N 1
ATOM 4213 C CA . ASN A 1 544 ? 42.948 6.740 -42.609 1.00 88.94 544 ASN A CA 1
ATOM 4214 C C . ASN A 1 544 ? 44.167 7.081 -41.724 1.00 88.94 544 ASN A C 1
ATOM 4216 O O . ASN A 1 544 ? 44.877 6.178 -41.285 1.00 88.94 544 ASN A O 1
ATOM 4220 N N . ASN A 1 545 ? 44.429 8.370 -41.480 1.00 88.44 545 ASN A N 1
ATOM 4221 C CA . ASN A 1 545 ? 45.522 8.861 -40.642 1.00 88.44 545 ASN A CA 1
ATOM 4222 C C . ASN A 1 545 ? 44.988 9.350 -39.284 1.00 88.44 545 ASN A C 1
ATOM 4224 O O . ASN A 1 545 ? 44.227 10.314 -39.217 1.00 88.44 545 ASN A O 1
ATOM 4228 N N . THR A 1 546 ? 45.436 8.716 -38.199 1.00 91.44 546 THR A N 1
ATOM 4229 C CA . THR A 1 546 ? 44.967 8.961 -36.822 1.00 91.44 546 THR A CA 1
ATOM 4230 C C . THR A 1 546 ? 45.803 9.973 -36.030 1.00 91.44 546 THR A C 1
ATOM 4232 O O . THR A 1 546 ? 45.558 10.178 -34.842 1.00 91.44 546 THR A O 1
ATOM 4235 N N . SER A 1 547 ? 46.764 10.659 -36.658 1.00 89.75 547 SER A N 1
ATOM 4236 C CA . SER A 1 547 ? 47.671 11.606 -35.976 1.00 89.75 547 SER A CA 1
ATOM 4237 C C . SER A 1 547 ? 46.950 12.743 -35.229 1.00 89.75 547 SER A C 1
ATOM 4239 O O . SER A 1 547 ? 47.488 13.268 -34.260 1.00 89.75 547 SER A O 1
ATOM 4241 N N . ASN A 1 548 ? 45.725 13.091 -35.643 1.00 92.62 548 ASN A N 1
ATOM 4242 C CA . ASN A 1 548 ? 44.888 14.133 -35.035 1.00 92.62 548 ASN A CA 1
ATOM 4243 C C . ASN A 1 548 ? 43.719 13.576 -34.195 1.00 92.62 548 ASN A C 1
ATOM 4245 O O . ASN A 1 548 ? 42.808 14.321 -33.843 1.00 92.62 548 ASN A O 1
ATOM 4249 N N . ILE A 1 549 ? 43.713 12.281 -33.850 1.00 95.31 549 ILE A N 1
ATOM 4250 C CA . ILE A 1 549 ? 42.537 11.623 -33.251 1.00 95.31 549 ILE A CA 1
ATOM 4251 C C . ILE A 1 549 ? 42.035 12.296 -31.963 1.00 95.31 549 ILE A C 1
ATOM 4253 O O . ILE A 1 549 ? 40.831 12.427 -31.762 1.00 95.31 549 ILE A O 1
ATOM 4257 N N . SER A 1 550 ? 42.941 12.814 -31.129 1.00 95.31 550 SER A N 1
ATOM 4258 C CA . SER A 1 550 ? 42.592 13.546 -29.904 1.00 95.31 550 SER A CA 1
ATOM 4259 C C . SER A 1 550 ? 41.835 14.859 -30.187 1.00 95.31 550 SER A C 1
ATOM 4261 O O . SER A 1 550 ? 40.804 15.132 -29.567 1.00 95.31 550 SER A O 1
ATOM 4263 N N . SER A 1 551 ? 42.292 15.658 -31.160 1.00 96.62 551 SER A N 1
ATOM 4264 C CA . SER A 1 551 ? 41.657 16.936 -31.518 1.00 96.62 551 SER A CA 1
ATOM 4265 C C . SER A 1 551 ? 40.385 16.747 -32.347 1.00 96.62 551 SER A C 1
ATOM 4267 O O . SER A 1 551 ? 39.427 17.502 -32.177 1.00 96.62 551 SER A O 1
ATOM 4269 N N . ASP A 1 552 ? 40.318 15.709 -33.180 1.00 96.88 552 ASP A N 1
ATOM 4270 C CA . ASP A 1 552 ? 39.101 15.318 -33.894 1.00 96.88 552 ASP A CA 1
ATOM 4271 C C . ASP A 1 552 ? 37.996 14.859 -32.922 1.00 96.88 552 ASP A C 1
ATOM 4273 O O . ASP A 1 552 ? 36.858 15.315 -33.034 1.00 96.88 552 ASP A O 1
ATOM 4277 N N . ILE A 1 553 ? 38.316 14.025 -31.922 1.00 96.69 553 ILE A N 1
ATOM 4278 C CA . ILE A 1 553 ? 37.364 13.589 -30.878 1.00 96.69 553 ILE A CA 1
ATOM 4279 C C . ILE A 1 553 ? 36.825 14.779 -30.074 1.00 96.69 553 ILE A C 1
ATOM 4281 O O . ILE A 1 553 ? 35.636 14.810 -29.744 1.00 96.69 553 ILE A O 1
ATOM 4285 N N . ALA A 1 554 ? 37.689 15.744 -29.744 1.00 95.94 554 ALA A N 1
ATOM 4286 C CA . ALA A 1 554 ? 37.304 16.938 -28.997 1.00 95.94 554 ALA A CA 1
ATOM 4287 C C . ALA A 1 554 ? 36.430 17.887 -29.837 1.00 95.94 554 ALA A C 1
ATOM 4289 O O . ALA A 1 554 ? 35.351 18.274 -29.399 1.00 95.94 554 ALA A O 1
ATOM 4290 N N . SER A 1 555 ? 36.861 18.220 -31.058 1.00 96.56 555 SER A N 1
ATOM 4291 C CA . SER A 1 555 ? 36.173 19.187 -31.933 1.00 96.56 555 SER A CA 1
ATOM 4292 C C . SER A 1 555 ? 34.817 18.705 -32.455 1.00 96.56 555 SER A C 1
ATOM 4294 O O . SER A 1 555 ? 33.935 19.522 -32.700 1.00 96.56 555 SER A O 1
ATOM 4296 N N . THR A 1 556 ? 34.626 17.392 -32.603 1.00 95.88 556 THR A N 1
ATOM 4297 C CA . THR A 1 556 ? 33.347 16.795 -33.031 1.00 95.88 556 THR A CA 1
ATOM 4298 C C . THR A 1 556 ? 32.402 16.470 -31.873 1.00 95.88 556 THR A C 1
ATOM 4300 O O . THR A 1 556 ? 31.250 16.114 -32.110 1.00 95.88 556 THR A O 1
ATOM 4303 N N . ASN A 1 557 ? 32.884 16.552 -30.627 1.00 94.69 557 ASN A N 1
ATOM 4304 C CA . ASN A 1 557 ? 32.247 15.955 -29.453 1.00 94.69 557 ASN A CA 1
ATOM 4305 C C . ASN A 1 557 ? 31.795 14.497 -29.701 1.00 94.69 557 ASN A C 1
ATOM 4307 O O . ASN A 1 557 ? 30.647 14.131 -29.458 1.00 94.69 557 ASN A O 1
ATOM 4311 N N . ALA A 1 558 ? 32.692 13.660 -30.236 1.00 96.50 558 ALA A N 1
ATOM 4312 C CA . ALA A 1 558 ? 32.369 12.273 -30.575 1.00 96.50 558 ALA A CA 1
ATOM 4313 C C . ALA A 1 558 ? 31.921 11.473 -29.338 1.00 96.50 558 ALA A C 1
ATOM 4315 O O . ALA A 1 558 ? 32.616 11.487 -28.315 1.00 96.50 558 ALA A O 1
ATOM 4316 N N . ASN A 1 559 ? 30.810 10.735 -29.453 1.00 96.81 559 ASN A N 1
ATOM 4317 C CA . ASN A 1 559 ? 30.354 9.770 -28.442 1.00 96.81 559 ASN A CA 1
ATOM 4318 C C . ASN A 1 559 ? 30.863 8.357 -28.762 1.00 96.81 559 ASN A C 1
ATOM 4320 O O . ASN A 1 559 ? 31.135 7.576 -27.847 1.00 96.81 559 ASN A O 1
ATOM 4324 N N . VAL A 1 560 ? 30.997 8.036 -30.057 1.00 97.94 560 VAL A N 1
ATOM 4325 C CA . VAL A 1 560 ? 31.561 6.777 -30.560 1.00 97.94 560 VAL A CA 1
ATOM 4326 C C . VAL A 1 560 ? 32.590 7.061 -31.657 1.00 97.94 560 VAL A C 1
ATOM 4328 O O . VAL A 1 560 ? 32.377 7.938 -32.495 1.00 97.94 560 VAL A O 1
ATOM 4331 N N . VAL A 1 561 ? 33.697 6.315 -31.655 1.00 97.56 561 VAL A N 1
ATOM 4332 C CA . VAL A 1 561 ? 34.709 6.314 -32.719 1.00 97.56 561 VAL A CA 1
ATOM 4333 C C . VAL A 1 561 ? 34.740 4.953 -33.410 1.00 97.56 561 VAL A C 1
ATOM 4335 O O . VAL A 1 561 ? 34.777 3.916 -32.750 1.00 97.56 561 VAL A O 1
ATOM 4338 N N . SER A 1 562 ? 34.763 4.936 -34.739 1.00 95.88 562 SER A N 1
ATOM 4339 C CA . SER A 1 562 ? 34.990 3.727 -35.524 1.00 95.88 562 SER A CA 1
ATOM 4340 C C . SER A 1 562 ? 36.330 3.750 -36.244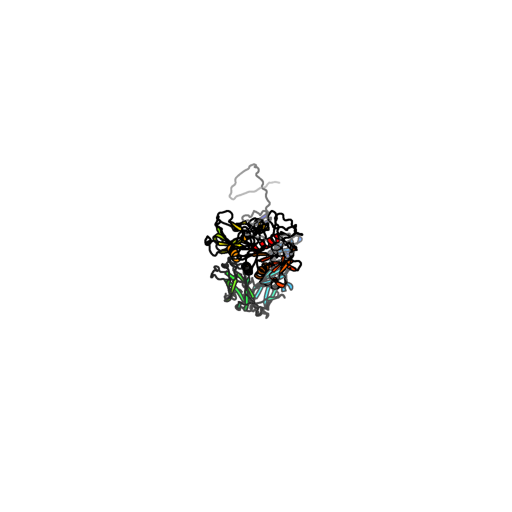 1.00 95.88 562 SER A C 1
ATOM 4342 O O . SER A 1 562 ? 36.806 4.793 -36.697 1.00 95.88 562 SER A O 1
ATOM 4344 N N . VAL A 1 563 ? 36.929 2.568 -36.329 1.00 93.62 563 VAL A N 1
ATOM 4345 C CA . VAL A 1 563 ? 38.141 2.285 -37.088 1.00 93.62 563 VAL A CA 1
ATOM 4346 C C . VAL A 1 563 ? 37.765 1.261 -38.148 1.00 93.62 563 VAL A C 1
ATOM 4348 O O . VAL A 1 563 ? 37.316 0.177 -37.785 1.00 93.62 563 VAL A O 1
ATOM 4351 N N . GLY A 1 564 ? 37.956 1.594 -39.422 1.00 89.94 564 GLY A N 1
ATOM 4352 C CA . GLY A 1 564 ? 37.827 0.667 -40.547 1.00 89.94 564 GLY A CA 1
ATOM 4353 C C . GLY A 1 564 ? 39.046 0.697 -41.470 1.00 89.94 564 GLY A C 1
ATOM 4354 O O . GLY A 1 564 ? 39.962 1.510 -41.297 1.00 89.94 564 GLY A O 1
ATOM 4355 N N . PHE A 1 565 ? 39.067 -0.173 -42.480 1.00 88.81 565 PHE A N 1
ATOM 4356 C CA . PHE A 1 565 ? 40.176 -0.252 -43.434 1.00 88.81 565 PHE A CA 1
ATOM 4357 C C . PHE A 1 565 ? 40.385 1.063 -44.214 1.00 88.81 565 PHE A C 1
ATOM 4359 O O . PHE A 1 565 ? 39.438 1.640 -44.752 1.00 88.81 565 PHE A O 1
ATOM 4366 N N . ASN A 1 566 ? 41.592 1.618 -44.351 1.00 87.06 566 ASN A N 1
ATOM 4367 C CA . ASN A 1 566 ? 42.911 1.074 -44.014 1.00 87.06 566 ASN A CA 1
ATOM 4368 C C . ASN A 1 566 ? 43.614 1.942 -42.951 1.00 87.06 566 ASN A C 1
ATOM 4370 O O . ASN A 1 566 ? 44.589 2.634 -43.256 1.00 87.06 566 ASN A O 1
ATOM 4374 N N . THR A 1 567 ? 43.026 2.038 -41.754 1.00 90.19 567 THR A N 1
ATOM 4375 C CA . THR A 1 567 ? 43.426 3.018 -40.726 1.00 90.19 567 THR A CA 1
ATOM 4376 C C . THR A 1 567 ? 44.744 2.671 -40.044 1.00 90.19 567 THR A C 1
ATOM 4378 O O . THR A 1 567 ? 44.867 1.628 -39.408 1.00 90.19 567 THR A O 1
ATOM 4381 N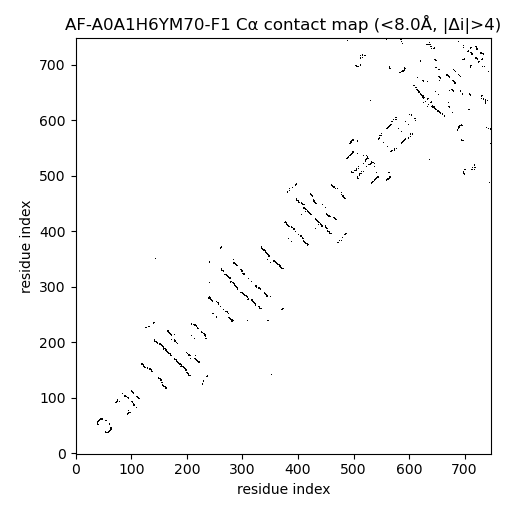 N . VAL A 1 568 ? 45.696 3.603 -40.120 1.00 89.25 568 VAL A N 1
ATOM 4382 C CA . VAL A 1 568 ? 47.041 3.471 -39.551 1.00 89.25 568 VAL A CA 1
ATOM 4383 C C . VAL A 1 568 ? 47.087 4.075 -38.146 1.00 89.25 568 VAL A C 1
ATOM 4385 O O . VAL A 1 568 ? 46.626 5.201 -37.936 1.00 89.25 568 VAL A O 1
ATOM 4388 N N . PHE A 1 569 ? 47.692 3.359 -37.199 1.00 89.38 569 PHE A N 1
ATOM 4389 C CA . PHE A 1 569 ? 47.961 3.804 -35.832 1.00 89.38 569 PHE A CA 1
ATOM 4390 C C . PHE A 1 569 ? 49.457 3.866 -35.544 1.00 89.38 569 PHE A C 1
ATOM 4392 O O . PHE A 1 569 ? 50.231 2.991 -35.912 1.00 89.38 569 PHE A O 1
ATOM 4399 N N . ASN A 1 570 ? 49.837 4.873 -34.768 1.00 89.50 570 ASN A N 1
ATOM 4400 C CA . ASN A 1 570 ? 51.071 4.884 -33.989 1.00 89.50 570 ASN A CA 1
ATOM 4401 C C . ASN A 1 570 ? 50.747 4.767 -32.485 1.00 89.50 570 ASN A C 1
ATOM 4403 O O . ASN A 1 570 ? 49.597 4.935 -32.065 1.00 89.50 570 ASN A O 1
ATOM 4407 N N . ALA A 1 571 ? 51.766 4.534 -31.654 1.00 90.56 571 ALA A N 1
ATOM 4408 C CA . ALA A 1 571 ? 51.600 4.371 -30.207 1.00 90.56 571 ALA A CA 1
ATOM 4409 C C . ALA A 1 571 ? 50.838 5.529 -29.520 1.00 90.56 571 ALA A C 1
ATOM 4411 O O . ALA A 1 571 ? 50.037 5.277 -28.621 1.00 90.56 571 ALA A O 1
ATOM 4412 N N . GLN A 1 572 ? 51.031 6.779 -29.962 1.00 94.31 572 GLN A N 1
ATOM 4413 C CA . GLN A 1 572 ? 50.355 7.948 -29.391 1.00 94.31 572 GLN A CA 1
ATOM 4414 C C . GLN A 1 572 ? 48.859 7.963 -29.737 1.00 94.31 572 GLN A C 1
ATOM 4416 O O . GLN A 1 572 ? 48.020 8.036 -28.844 1.00 94.31 572 GLN A O 1
ATOM 4421 N N . SER A 1 573 ? 48.517 7.809 -31.019 1.00 94.81 573 SER A N 1
ATOM 4422 C CA . SER A 1 573 ? 47.122 7.754 -31.485 1.00 94.81 573 SER A CA 1
ATOM 4423 C C . SER A 1 573 ? 46.320 6.614 -30.836 1.00 94.81 573 SER A C 1
ATOM 4425 O O . SER A 1 573 ? 45.161 6.797 -30.463 1.00 94.81 573 SER A O 1
ATOM 4427 N N . ALA A 1 574 ? 46.955 5.458 -30.615 1.00 94.94 574 ALA A N 1
ATOM 4428 C CA . ALA A 1 574 ? 46.363 4.339 -29.891 1.00 94.94 574 ALA A CA 1
ATOM 4429 C C . ALA A 1 574 ? 46.144 4.659 -28.400 1.00 94.94 574 ALA A C 1
ATOM 4431 O O . ALA A 1 574 ? 45.091 4.337 -27.847 1.00 94.94 574 ALA A O 1
ATOM 4432 N N . ALA A 1 575 ? 47.099 5.332 -27.749 1.00 96.38 575 ALA A N 1
ATOM 4433 C CA . ALA A 1 575 ? 46.969 5.770 -26.360 1.00 96.38 575 ALA A CA 1
ATOM 4434 C C . ALA A 1 575 ? 45.871 6.835 -26.172 1.00 96.38 575 ALA A C 1
ATOM 4436 O O . ALA A 1 575 ? 45.154 6.803 -25.169 1.00 96.38 575 ALA A O 1
ATOM 4437 N N . ASP A 1 576 ? 45.701 7.748 -27.132 1.00 97.19 576 ASP A N 1
ATOM 4438 C CA . ASP A 1 576 ? 44.625 8.743 -27.123 1.00 97.19 576 ASP A CA 1
ATOM 4439 C C . ASP A 1 576 ? 43.244 8.093 -27.323 1.00 97.19 576 ASP A C 1
ATOM 4441 O O . ASP A 1 576 ? 42.311 8.411 -26.581 1.00 97.19 576 ASP A O 1
ATOM 4445 N N . LEU A 1 577 ? 43.117 7.111 -28.226 1.00 96.38 577 LEU A N 1
ATOM 4446 C CA . LEU A 1 577 ? 41.871 6.353 -28.396 1.00 96.38 577 LEU A CA 1
ATOM 4447 C C . LEU A 1 577 ? 41.543 5.495 -27.159 1.00 96.38 577 LEU A C 1
ATOM 4449 O O . LEU A 1 577 ? 40.398 5.458 -26.710 1.00 96.38 577 LEU A O 1
ATOM 4453 N N . ALA A 1 578 ? 42.549 4.883 -26.530 1.00 97.00 578 ALA A N 1
ATOM 4454 C CA . ALA A 1 578 ? 42.377 4.172 -25.264 1.00 97.00 578 ALA A CA 1
ATOM 4455 C C . ALA A 1 578 ? 41.983 5.109 -24.101 1.00 97.00 578 ALA A C 1
ATOM 4457 O O . ALA A 1 578 ? 41.231 4.704 -23.212 1.00 97.00 578 ALA A O 1
ATOM 4458 N N . ARG A 1 579 ? 42.441 6.371 -24.099 1.00 97.25 579 ARG A N 1
ATOM 4459 C CA . ARG A 1 579 ? 41.991 7.396 -23.138 1.00 97.25 579 ARG A CA 1
ATOM 4460 C C . ARG A 1 579 ? 40.533 7.783 -23.377 1.00 97.25 579 ARG A C 1
ATOM 4462 O O . ARG A 1 579 ? 39.777 7.885 -22.419 1.00 97.25 579 ARG A O 1
ATOM 4469 N N . PHE A 1 580 ? 40.122 7.943 -24.634 1.00 97.50 580 PHE A N 1
ATOM 4470 C CA . PHE A 1 580 ? 38.726 8.199 -24.994 1.00 97.50 580 PHE A CA 1
ATOM 4471 C C . PHE A 1 580 ? 37.784 7.086 -24.505 1.00 97.50 580 PHE A C 1
ATOM 4473 O O . PHE A 1 580 ? 36.762 7.400 -23.896 1.00 97.50 580 PHE A O 1
ATOM 4480 N N . ILE A 1 581 ? 38.172 5.814 -24.667 1.00 97.00 581 ILE A N 1
ATOM 4481 C CA . ILE A 1 581 ? 37.413 4.662 -24.149 1.00 97.00 581 ILE A CA 1
ATOM 4482 C C . ILE A 1 581 ? 37.280 4.714 -22.618 1.00 97.00 581 ILE A C 1
ATOM 4484 O O . ILE A 1 581 ? 36.191 4.529 -22.077 1.00 97.00 581 ILE A O 1
ATOM 4488 N N . ARG A 1 582 ? 38.376 5.001 -21.900 1.00 95.88 582 ARG A N 1
ATOM 4489 C CA . ARG A 1 582 ? 38.372 5.125 -20.426 1.00 95.88 582 ARG A CA 1
ATOM 4490 C C . ARG A 1 582 ? 37.548 6.319 -19.925 1.00 95.88 582 ARG A C 1
ATOM 4492 O O . ARG A 1 582 ? 37.051 6.274 -18.807 1.00 95.88 582 ARG A O 1
ATOM 4499 N N . ASN A 1 583 ? 37.351 7.334 -20.766 1.00 95.12 583 ASN A N 1
ATOM 4500 C CA . ASN A 1 583 ? 36.500 8.497 -20.505 1.00 95.12 583 ASN A CA 1
ATOM 4501 C C . ASN A 1 583 ? 35.041 8.295 -20.979 1.00 95.12 583 ASN A C 1
ATOM 4503 O O . ASN A 1 583 ? 34.349 9.274 -21.251 1.00 95.12 583 ASN A O 1
ATOM 4507 N N . GLY A 1 584 ? 34.578 7.046 -21.122 1.00 94.31 584 GLY A N 1
ATOM 4508 C CA . GLY A 1 584 ? 33.185 6.713 -21.449 1.00 94.31 584 GLY A CA 1
ATOM 4509 C C . GLY A 1 584 ? 32.853 6.625 -22.943 1.00 94.31 584 GLY A C 1
ATOM 4510 O O . GLY A 1 584 ? 31.781 6.138 -23.303 1.00 94.31 584 GLY A O 1
ATOM 4511 N N . GLY A 1 585 ? 33.770 7.032 -23.824 1.00 97.12 585 GLY A N 1
ATOM 4512 C CA . GLY A 1 585 ? 33.586 6.964 -25.273 1.00 97.12 585 GLY A CA 1
ATOM 4513 C C . GLY A 1 585 ? 33.492 5.530 -25.800 1.00 97.12 585 GLY A C 1
ATOM 4514 O O . GLY A 1 585 ? 34.223 4.648 -25.357 1.00 97.12 585 GLY A O 1
ATOM 4515 N N . GLY A 1 586 ? 32.604 5.283 -26.764 1.00 97.94 586 GLY A N 1
ATOM 4516 C CA . GLY A 1 586 ? 32.467 3.971 -27.403 1.00 97.94 586 GLY A CA 1
ATOM 4517 C C . GLY A 1 586 ? 33.425 3.780 -28.577 1.00 97.94 586 GLY A C 1
ATOM 4518 O O . GLY A 1 586 ? 33.649 4.714 -29.338 1.00 97.94 586 GLY A O 1
ATOM 4519 N N . VAL A 1 587 ? 33.968 2.581 -28.784 1.00 98.12 587 VAL A N 1
ATOM 4520 C CA . VAL A 1 587 ? 34.816 2.270 -29.943 1.00 98.12 587 VAL A CA 1
ATOM 4521 C C . VAL A 1 587 ? 34.419 0.953 -30.605 1.00 98.12 587 VAL A C 1
ATOM 4523 O O . VAL A 1 587 ? 34.389 -0.090 -29.952 1.00 98.12 587 VAL A O 1
ATOM 4526 N N . LEU A 1 588 ? 34.175 1.010 -31.919 1.00 98.00 588 LEU A N 1
ATOM 4527 C CA . LEU A 1 588 ? 34.060 -0.153 -32.805 1.00 98.00 588 LEU A CA 1
ATOM 4528 C C . LEU A 1 588 ? 35.283 -0.195 -33.724 1.00 98.00 588 LEU A C 1
ATOM 4530 O O . LEU A 1 588 ? 35.376 0.599 -34.664 1.00 98.00 588 LEU A O 1
ATOM 4534 N N . ALA A 1 589 ? 36.208 -1.115 -33.465 1.00 96.12 589 ALA A N 1
ATOM 4535 C CA . ALA A 1 589 ? 37.430 -1.245 -34.245 1.00 96.12 589 ALA A CA 1
ATOM 4536 C C . ALA A 1 589 ? 37.431 -2.508 -35.108 1.00 96.12 589 ALA A C 1
ATOM 4538 O O . ALA A 1 589 ? 37.362 -3.615 -34.579 1.00 96.12 589 ALA A O 1
ATOM 4539 N N . VAL A 1 590 ? 37.547 -2.338 -36.425 1.00 93.06 590 VAL A N 1
ATOM 4540 C CA . VAL A 1 590 ? 37.693 -3.437 -37.383 1.00 93.06 590 VAL A CA 1
ATOM 4541 C C . VAL A 1 590 ? 39.037 -3.268 -38.111 1.00 93.06 590 VAL A C 1
ATOM 4543 O O . VAL A 1 590 ? 39.281 -2.243 -38.753 1.00 93.06 590 VAL A O 1
ATOM 4546 N N . THR A 1 591 ? 39.982 -4.190 -37.883 1.00 89.12 591 THR A N 1
ATOM 4547 C CA . THR A 1 591 ? 41.409 -4.004 -38.231 1.00 89.12 591 THR A CA 1
ATOM 4548 C C . THR A 1 591 ? 42.091 -5.291 -38.705 1.00 89.12 591 THR A C 1
ATOM 4550 O O . THR A 1 591 ? 42.130 -6.277 -37.971 1.00 89.12 591 THR A O 1
ATOM 4553 N N . ASP A 1 592 ? 42.725 -5.237 -39.873 1.00 78.75 592 ASP A N 1
ATOM 4554 C CA . ASP A 1 592 ? 43.509 -6.299 -40.532 1.00 78.75 592 ASP A CA 1
ATOM 4555 C C . ASP A 1 592 ? 45.023 -5.997 -40.619 1.00 78.75 592 ASP A C 1
ATOM 4557 O O . ASP A 1 592 ? 45.847 -6.872 -40.899 1.00 78.75 592 ASP A O 1
ATOM 4561 N N . LEU A 1 593 ? 45.421 -4.751 -40.362 1.00 66.38 593 LEU A N 1
ATOM 4562 C CA . LEU A 1 593 ? 46.800 -4.293 -40.475 1.00 66.38 593 LEU A CA 1
ATOM 4563 C C . LEU A 1 593 ? 47.713 -4.849 -39.367 1.00 66.38 593 LEU A C 1
ATOM 4565 O O . LEU A 1 593 ? 47.814 -4.303 -38.260 1.00 66.38 593 LEU A O 1
ATOM 4569 N N . ARG A 1 594 ? 48.405 -5.949 -39.690 1.00 60.50 594 ARG A N 1
ATOM 4570 C CA . ARG A 1 594 ? 49.542 -6.500 -38.927 1.00 60.50 594 ARG A CA 1
ATOM 4571 C C . ARG A 1 594 ? 50.895 -5.946 -39.393 1.00 60.50 594 ARG A C 1
ATOM 4573 O O . ARG A 1 594 ? 51.789 -5.755 -38.574 1.00 60.50 594 ARG A O 1
ATOM 4580 N N . ASN A 1 595 ? 51.052 -5.695 -40.695 1.00 58.19 595 ASN A N 1
ATOM 4581 C CA . ASN A 1 595 ? 52.354 -5.425 -41.329 1.00 58.19 595 ASN A CA 1
ATOM 4582 C C . ASN A 1 595 ? 52.975 -4.058 -40.975 1.00 58.19 595 ASN A C 1
ATOM 4584 O O . ASN A 1 595 ? 54.167 -3.865 -41.190 1.00 58.19 595 ASN A O 1
ATOM 4588 N N . ASP A 1 596 ? 52.195 -3.131 -40.420 1.00 62.75 596 ASP A N 1
ATOM 4589 C CA . ASP A 1 596 ? 52.625 -1.812 -39.929 1.00 62.75 596 ASP A CA 1
ATOM 4590 C C . ASP A 1 596 ? 52.499 -1.676 -38.390 1.00 62.75 596 ASP A C 1
ATOM 4592 O O . ASP A 1 596 ? 52.680 -0.593 -37.838 1.00 62.75 596 ASP A O 1
ATOM 4596 N N . ALA A 1 597 ? 52.172 -2.780 -37.703 1.00 79.19 597 ALA A N 1
ATOM 4597 C CA . ALA A 1 597 ? 51.853 -2.872 -36.277 1.00 79.19 597 ALA A CA 1
ATOM 4598 C C . ALA A 1 597 ? 50.617 -2.083 -35.777 1.00 79.19 597 ALA A C 1
ATOM 4600 O O . ALA A 1 597 ? 50.379 -2.065 -34.566 1.00 79.19 597 ALA A O 1
ATOM 4601 N N . SER A 1 598 ? 49.773 -1.515 -36.651 1.00 87.12 598 SER A N 1
ATOM 4602 C CA . SER A 1 598 ? 48.600 -0.705 -36.266 1.00 87.12 598 SER A CA 1
ATOM 4603 C C . SER A 1 598 ? 47.640 -1.429 -35.315 1.00 87.12 598 SER A C 1
ATOM 4605 O O . SER A 1 598 ? 47.293 -0.904 -34.251 1.00 87.12 598 SER A O 1
ATOM 4607 N N . THR A 1 599 ? 47.270 -2.673 -35.639 1.00 89.56 599 THR A N 1
ATOM 4608 C CA . THR A 1 599 ? 46.405 -3.501 -34.776 1.00 89.56 599 THR A CA 1
ATOM 4609 C C . THR A 1 599 ? 47.070 -3.795 -33.425 1.00 89.56 599 THR A C 1
ATOM 4611 O O . THR A 1 599 ? 46.404 -3.876 -32.394 1.00 89.56 599 THR A O 1
ATOM 4614 N N . GLY A 1 600 ? 48.402 -3.932 -33.415 1.00 91.38 600 GLY A N 1
ATOM 4615 C CA . GLY A 1 600 ? 49.197 -4.147 -32.205 1.00 91.38 600 GLY A CA 1
ATOM 4616 C C . GLY A 1 600 ? 49.177 -2.930 -31.286 1.00 91.38 600 GLY A C 1
ATOM 4617 O O . GLY A 1 600 ? 48.840 -3.066 -30.114 1.00 91.38 600 GLY A O 1
ATOM 4618 N N . PHE A 1 601 ? 49.457 -1.733 -31.813 1.00 92.50 601 PHE A N 1
ATOM 4619 C CA . PHE A 1 601 ? 49.415 -0.496 -31.027 1.00 92.50 601 PHE A CA 1
ATOM 4620 C C . PHE A 1 601 ? 48.050 -0.279 -30.366 1.00 92.50 601 PHE A C 1
ATOM 4622 O O . PHE A 1 601 ? 47.999 -0.014 -29.163 1.00 92.50 601 PHE A O 1
ATOM 4629 N N . LEU A 1 602 ? 46.956 -0.434 -31.124 1.00 93.75 602 LEU A N 1
ATOM 4630 C CA . LEU A 1 602 ? 45.596 -0.258 -30.611 1.00 93.75 602 LEU A CA 1
ATOM 4631 C C . LEU A 1 602 ? 45.285 -1.231 -29.467 1.00 93.75 602 LEU A C 1
ATOM 4633 O O . LEU A 1 602 ? 44.924 -0.803 -28.369 1.00 93.75 602 LEU A O 1
ATOM 4637 N N . LEU A 1 603 ? 45.447 -2.534 -29.704 1.00 94.81 603 LEU A N 1
ATOM 4638 C CA . LEU A 1 603 ? 45.111 -3.551 -28.708 1.00 94.81 603 LEU A CA 1
ATOM 4639 C C . LEU A 1 603 ? 46.013 -3.460 -27.473 1.00 94.81 603 LEU A C 1
ATOM 4641 O O . LEU A 1 603 ? 45.505 -3.558 -26.355 1.00 94.81 603 LEU A O 1
ATOM 4645 N N . ASN A 1 604 ? 47.313 -3.195 -27.653 1.00 94.94 604 ASN A N 1
ATOM 4646 C CA . ASN A 1 604 ? 48.244 -3.014 -26.541 1.00 94.94 604 ASN A CA 1
ATOM 4647 C C . ASN A 1 604 ? 47.816 -1.835 -25.646 1.00 94.94 604 ASN A C 1
ATOM 4649 O O . ASN A 1 604 ? 47.806 -1.951 -24.420 1.00 94.94 604 ASN A O 1
ATOM 4653 N N . ALA A 1 605 ? 47.421 -0.704 -26.246 1.00 96.19 605 ALA A N 1
ATOM 4654 C CA . ALA A 1 605 ? 47.019 0.501 -25.518 1.00 96.19 605 ALA A CA 1
ATOM 4655 C C . ALA A 1 605 ? 45.673 0.355 -24.785 1.00 96.19 605 ALA A C 1
ATOM 4657 O O . ALA A 1 605 ? 45.505 0.911 -23.692 1.00 96.19 605 ALA A O 1
ATOM 4658 N N . VAL A 1 606 ? 44.715 -0.377 -25.366 1.00 96.50 606 VAL A N 1
ATOM 4659 C CA . VAL A 1 606 ? 43.389 -0.603 -24.765 1.00 96.50 606 VAL A CA 1
ATOM 4660 C C . VAL A 1 606 ? 43.451 -1.664 -23.667 1.00 96.50 606 VAL A C 1
ATOM 4662 O O . VAL A 1 606 ? 43.014 -1.390 -22.548 1.00 96.50 606 VAL A O 1
ATOM 4665 N N . LEU A 1 607 ? 44.031 -2.835 -23.957 1.00 96.31 607 LEU A N 1
ATOM 4666 C CA . LEU A 1 607 ? 44.093 -3.971 -23.030 1.00 96.31 607 LEU A CA 1
ATOM 4667 C C . LEU A 1 607 ? 45.211 -3.852 -21.981 1.00 96.31 607 LEU A C 1
ATOM 4669 O O . LEU A 1 607 ? 45.170 -4.558 -20.979 1.00 96.31 607 LEU A O 1
ATOM 4673 N N . GLY A 1 608 ? 46.202 -2.976 -22.179 1.00 94.38 608 GLY A N 1
ATOM 4674 C CA . GLY A 1 608 ? 47.310 -2.790 -21.233 1.00 94.38 608 GLY A CA 1
ATOM 4675 C C . GLY A 1 608 ? 48.346 -3.921 -21.248 1.00 94.38 608 GLY A C 1
ATOM 4676 O O . GLY A 1 608 ? 49.039 -4.131 -20.255 1.00 94.38 608 GLY A O 1
ATOM 4677 N N . VAL A 1 609 ? 48.453 -4.652 -22.360 1.00 92.81 609 VAL A N 1
ATOM 4678 C CA . VAL A 1 609 ? 49.378 -5.782 -22.552 1.00 92.81 609 VAL A CA 1
ATOM 4679 C C . VAL A 1 609 ? 50.351 -5.450 -23.679 1.00 92.81 609 VAL A C 1
ATOM 4681 O O . VAL A 1 609 ? 49.941 -4.908 -24.697 1.00 92.81 609 VAL A O 1
ATOM 4684 N N . ASN A 1 610 ? 51.638 -5.764 -23.527 1.00 91.25 610 ASN A N 1
ATOM 4685 C CA . ASN A 1 610 ? 52.635 -5.557 -24.579 1.00 91.25 610 ASN A CA 1
ATOM 4686 C C . ASN A 1 610 ? 53.776 -6.590 -24.453 1.00 91.25 610 ASN A C 1
ATOM 4688 O O . ASN A 1 610 ? 54.389 -6.642 -23.385 1.00 91.25 610 ASN A O 1
ATOM 4692 N N . PRO A 1 611 ? 54.105 -7.374 -25.499 1.00 89.88 611 PRO A N 1
ATOM 4693 C CA . PRO A 1 611 ? 53.439 -7.453 -26.801 1.00 89.88 611 PRO A CA 1
ATOM 4694 C C . PRO A 1 611 ? 52.237 -8.409 -26.796 1.00 89.88 611 PRO A C 1
ATOM 4696 O O . PRO A 1 611 ? 52.325 -9.531 -26.297 1.00 89.88 611 PRO A O 1
ATOM 4699 N N . ILE A 1 612 ? 51.137 -8.013 -27.438 1.00 91.38 612 ILE A N 1
ATOM 4700 C CA . ILE A 1 612 ? 50.097 -8.959 -27.858 1.00 91.38 612 ILE A CA 1
ATOM 4701 C C . ILE A 1 612 ? 50.594 -9.712 -29.097 1.00 91.38 612 ILE A C 1
ATOM 4703 O O . ILE A 1 612 ? 51.007 -9.099 -30.083 1.00 91.38 612 ILE A O 1
ATOM 4707 N N . LEU A 1 613 ? 50.553 -11.045 -29.060 1.00 91.19 613 LEU A N 1
ATOM 4708 C CA . LEU A 1 613 ? 50.977 -11.878 -30.185 1.00 91.19 613 LEU A CA 1
ATOM 4709 C C . LEU A 1 613 ? 49.825 -12.041 -31.180 1.00 91.19 613 LEU A C 1
ATOM 4711 O O . LEU A 1 613 ? 48.700 -12.381 -30.809 1.00 91.19 613 LEU A O 1
ATOM 4715 N N . GLN A 1 614 ? 50.136 -11.815 -32.454 1.00 89.00 614 GLN A N 1
ATOM 4716 C CA . GLN A 1 614 ? 49.176 -11.782 -33.554 1.00 89.00 614 GLN A CA 1
ATOM 4717 C C . GLN A 1 614 ? 49.493 -12.850 -34.599 1.00 89.00 614 GLN A C 1
ATOM 4719 O O . GLN A 1 614 ? 50.650 -13.047 -34.978 1.00 89.00 614 GLN A O 1
ATOM 4724 N N . ASN A 1 615 ? 48.443 -13.487 -35.102 1.00 86.12 615 ASN A N 1
ATOM 4725 C CA . ASN A 1 615 ? 48.469 -14.424 -36.215 1.00 86.12 615 ASN A CA 1
ATOM 4726 C C . ASN A 1 615 ? 47.600 -13.894 -37.372 1.00 86.12 615 ASN A C 1
ATOM 4728 O O . ASN A 1 615 ? 46.788 -12.994 -37.167 1.00 86.12 615 ASN A O 1
ATOM 4732 N N . SER A 1 616 ? 47.767 -14.449 -38.570 1.00 79.69 616 SER A N 1
ATOM 4733 C CA . SER A 1 616 ? 47.044 -14.050 -39.782 1.00 79.69 616 SER A CA 1
ATOM 4734 C C . SER A 1 616 ? 46.275 -15.241 -40.363 1.00 79.69 616 SER A C 1
ATOM 4736 O O . SER A 1 616 ? 46.860 -16.294 -40.609 1.00 79.69 616 SER A O 1
ATOM 4738 N N . GLY A 1 617 ? 44.970 -15.078 -40.570 1.00 75.12 617 GLY A N 1
ATOM 4739 C CA . GLY A 1 617 ? 44.113 -15.972 -41.348 1.00 75.12 617 GLY A CA 1
ATOM 4740 C C . GLY A 1 617 ? 44.154 -15.634 -42.841 1.00 75.12 617 GLY A C 1
ATOM 4741 O O . GLY A 1 617 ? 44.592 -14.551 -43.226 1.00 75.12 617 GLY A O 1
ATOM 4742 N N . GLY A 1 618 ? 43.717 -16.575 -43.680 1.00 77.75 618 GLY A N 1
ATOM 4743 C CA . GLY A 1 618 ? 43.647 -16.377 -45.131 1.00 77.75 618 GLY A CA 1
ATOM 4744 C C . GLY A 1 618 ? 42.431 -15.559 -45.573 1.00 77.75 618 GLY A C 1
ATOM 4745 O O . GLY A 1 618 ? 41.415 -15.555 -44.878 1.00 77.75 618 GLY A O 1
ATOM 4746 N N . ALA A 1 619 ? 42.558 -14.938 -46.749 1.00 80.00 619 ALA A N 1
ATOM 4747 C CA . ALA A 1 619 ? 41.502 -14.192 -47.430 1.00 80.00 619 ALA A CA 1
ATOM 4748 C C . ALA A 1 619 ? 40.233 -15.042 -47.649 1.00 80.00 619 ALA A C 1
ATOM 4750 O O . ALA A 1 619 ? 40.330 -16.224 -48.001 1.00 80.00 619 ALA A O 1
ATOM 4751 N N . GLY A 1 620 ? 39.050 -14.443 -47.517 1.00 81.38 620 GLY A N 1
ATOM 4752 C CA . GLY A 1 620 ? 37.767 -15.093 -47.788 1.00 81.38 620 GLY A CA 1
ATOM 4753 C C . GLY A 1 620 ? 37.350 -16.153 -46.759 1.00 81.38 620 GLY A C 1
ATOM 4754 O O . GLY A 1 620 ? 36.568 -17.055 -47.082 1.00 81.38 620 GLY A O 1
ATOM 4755 N N . THR A 1 621 ? 37.912 -16.116 -45.545 1.00 90.12 621 THR A N 1
ATOM 4756 C CA . THR A 1 621 ? 37.620 -17.111 -44.500 1.00 90.12 621 THR A CA 1
ATOM 4757 C C . THR A 1 621 ? 36.295 -16.852 -43.780 1.00 90.12 621 THR A C 1
ATOM 4759 O O . THR A 1 621 ? 35.823 -15.724 -43.661 1.00 90.12 621 THR A O 1
ATOM 4762 N N . VAL A 1 622 ? 35.680 -17.928 -43.276 1.00 94.00 622 VAL A N 1
ATOM 4763 C CA . VAL A 1 622 ? 34.432 -17.875 -42.502 1.00 94.00 622 VAL A CA 1
ATOM 4764 C C . VAL A 1 622 ? 34.710 -18.307 -41.066 1.00 94.00 622 VAL A C 1
ATOM 4766 O O . VAL A 1 622 ? 35.215 -19.408 -40.837 1.00 94.00 622 VAL A O 1
ATOM 4769 N N . HIS A 1 623 ? 34.354 -17.465 -40.096 1.00 95.38 623 HIS A N 1
ATOM 4770 C CA . HIS A 1 623 ? 34.636 -17.687 -38.676 1.00 95.38 623 HIS A CA 1
ATOM 4771 C C . HIS A 1 623 ? 33.338 -17.869 -37.874 1.00 95.38 623 HIS A C 1
ATOM 4773 O O . HIS A 1 623 ? 32.400 -17.081 -38.035 1.00 95.38 623 HIS A O 1
ATOM 4779 N N . PRO A 1 624 ? 33.250 -18.880 -36.990 1.00 97.00 624 PRO A N 1
ATOM 4780 C CA . PRO A 1 624 ? 32.068 -19.103 -36.167 1.00 97.00 624 PRO A CA 1
ATOM 4781 C C . PRO A 1 624 ? 31.907 -18.013 -35.100 1.00 97.00 624 PRO A C 1
ATOM 4783 O O . PRO A 1 624 ? 32.870 -17.580 -34.460 1.00 97.00 624 PRO A O 1
ATOM 4786 N N . LEU A 1 625 ? 30.665 -17.599 -34.875 1.00 98.38 625 LEU A N 1
ATOM 4787 C CA . LEU A 1 625 ? 30.250 -16.760 -33.757 1.00 98.38 625 LEU A CA 1
ATOM 4788 C C . LEU A 1 625 ? 29.953 -17.647 -32.546 1.00 98.38 625 LEU A C 1
ATOM 4790 O O . LEU A 1 625 ? 29.343 -18.710 -32.669 1.00 98.38 625 LEU A O 1
ATOM 4794 N N . ALA A 1 626 ? 30.370 -17.210 -31.360 1.00 97.81 626 ALA A N 1
ATOM 4795 C CA . ALA A 1 626 ? 30.157 -17.960 -30.131 1.00 97.81 626 ALA A CA 1
ATOM 4796 C C . ALA A 1 626 ? 28.656 -18.159 -29.837 1.00 97.81 626 ALA A C 1
ATOM 4798 O O . ALA A 1 626 ? 27.816 -17.326 -30.180 1.00 97.81 626 ALA A O 1
ATOM 4799 N N . TYR A 1 627 ? 28.307 -19.250 -29.152 1.00 97.31 627 TYR A N 1
ATOM 4800 C CA . TYR A 1 627 ? 26.971 -19.417 -28.581 1.00 97.31 627 TYR A CA 1
ATOM 4801 C C . TYR A 1 627 ? 26.973 -18.916 -27.132 1.00 97.31 627 TYR A C 1
ATOM 4803 O O . TYR A 1 627 ? 27.151 -19.684 -26.189 1.00 97.31 627 TYR A O 1
ATOM 4811 N N . LYS A 1 628 ? 26.867 -17.594 -26.966 1.00 94.62 628 LYS A N 1
ATOM 4812 C CA . LYS A 1 628 ? 26.893 -16.905 -25.667 1.00 94.62 628 LYS A CA 1
ATOM 4813 C C . LYS A 1 628 ? 25.828 -15.826 -25.633 1.00 94.62 628 LYS A C 1
ATOM 4815 O O . LYS A 1 628 ? 25.668 -15.116 -26.621 1.00 94.62 628 LYS A O 1
ATOM 4820 N N . ASP A 1 629 ? 25.124 -15.696 -24.514 1.00 95.38 629 ASP A N 1
ATOM 4821 C CA . ASP A 1 629 ? 24.186 -14.592 -24.325 1.00 95.38 629 ASP A CA 1
ATOM 4822 C C . ASP A 1 629 ? 24.964 -13.289 -24.115 1.00 95.38 629 ASP A C 1
ATOM 4824 O O . ASP A 1 629 ? 25.613 -13.079 -23.092 1.00 95.38 629 ASP A O 1
ATOM 4828 N N . ASP A 1 630 ? 24.985 -12.473 -25.163 1.00 97.25 630 ASP A N 1
ATOM 4829 C CA . ASP A 1 630 ? 25.817 -11.285 -25.274 1.00 97.25 630 ASP A CA 1
ATOM 4830 C C . ASP A 1 630 ? 25.090 -10.245 -26.135 1.00 97.25 630 ASP A C 1
ATOM 4832 O O . ASP A 1 630 ? 24.588 -10.621 -27.196 1.00 97.25 630 ASP A O 1
ATOM 4836 N N . PRO A 1 631 ? 25.047 -8.954 -25.761 1.00 97.06 631 PRO A N 1
ATOM 4837 C CA . PRO A 1 631 ? 24.312 -7.940 -26.518 1.00 97.06 631 PRO A CA 1
ATOM 4838 C C . PRO A 1 631 ? 24.817 -7.737 -27.956 1.00 97.06 631 PRO A C 1
ATOM 4840 O O . PRO A 1 631 ? 24.065 -7.232 -28.784 1.00 97.06 631 PRO A O 1
ATOM 4843 N N . VAL A 1 632 ? 26.052 -8.142 -28.285 1.00 98.25 632 VAL A N 1
ATOM 4844 C CA . VAL A 1 632 ? 26.572 -8.109 -29.666 1.00 98.25 632 VAL A CA 1
ATOM 4845 C C . VAL A 1 632 ? 26.083 -9.314 -30.484 1.00 98.25 632 VAL A C 1
ATOM 4847 O O . VAL A 1 632 ? 25.854 -9.207 -31.688 1.00 98.25 632 VAL A O 1
ATOM 4850 N N . LEU A 1 633 ? 25.882 -10.464 -29.837 1.00 98.50 633 LEU A N 1
ATOM 4851 C CA . LEU A 1 633 ? 25.453 -11.707 -30.489 1.00 98.50 633 LEU A CA 1
ATOM 4852 C C . LEU A 1 633 ? 23.934 -11.923 -30.441 1.00 98.50 633 LEU A C 1
ATOM 4854 O O . LEU A 1 633 ? 23.407 -12.694 -31.232 1.00 98.50 633 LEU A O 1
ATOM 4858 N N . ASN A 1 634 ? 23.237 -11.255 -29.527 1.00 97.56 634 ASN A N 1
ATOM 4859 C CA . ASN A 1 634 ? 21.804 -11.362 -29.275 1.00 97.56 634 ASN A CA 1
ATOM 4860 C C . ASN A 1 634 ? 21.240 -9.967 -28.943 1.00 97.56 634 ASN A C 1
ATOM 4862 O O . ASN A 1 634 ? 20.801 -9.698 -27.826 1.00 97.56 634 ASN A O 1
ATOM 4866 N N . GLY A 1 635 ? 21.355 -9.048 -29.904 1.00 95.56 635 GLY A N 1
ATOM 4867 C CA . GLY A 1 635 ? 20.919 -7.656 -29.777 1.00 95.56 635 GLY A CA 1
ATOM 4868 C C . GLY A 1 635 ? 19.630 -7.342 -30.554 1.00 95.56 635 GLY A C 1
ATOM 4869 O O . GLY A 1 635 ? 19.003 -8.237 -31.130 1.00 95.56 635 GLY A O 1
ATOM 4870 N N . PRO A 1 636 ? 19.220 -6.061 -30.614 1.00 96.19 636 PRO A N 1
ATOM 4871 C CA . PRO A 1 636 ? 17.938 -5.656 -31.197 1.00 96.19 636 PRO A CA 1
ATOM 4872 C C . PRO A 1 636 ? 17.852 -5.840 -32.725 1.00 96.19 636 PRO A C 1
ATOM 4874 O O . PRO A 1 636 ? 16.757 -5.783 -33.280 1.00 96.19 636 PRO A O 1
ATOM 4877 N N . PHE A 1 637 ? 18.969 -6.110 -33.413 1.00 97.69 637 PHE A N 1
ATOM 4878 C CA . PHE A 1 637 ? 19.007 -6.466 -34.839 1.00 97.69 637 PHE A CA 1
ATOM 4879 C C . PHE A 1 637 ? 19.027 -7.991 -35.089 1.00 97.69 637 PHE A C 1
ATOM 4881 O O . PHE A 1 637 ? 19.227 -8.450 -36.220 1.00 97.69 637 PHE A O 1
ATOM 4888 N N . GLY A 1 638 ? 18.763 -8.778 -34.040 1.00 96.62 638 GLY A N 1
ATOM 4889 C CA . GLY A 1 638 ? 18.513 -10.215 -34.095 1.00 96.62 638 GLY A CA 1
ATOM 4890 C C . GLY A 1 638 ? 19.626 -11.072 -33.493 1.00 96.62 638 GLY A C 1
ATOM 4891 O O . GLY A 1 638 ? 20.774 -10.648 -33.348 1.00 96.62 638 GLY A O 1
ATOM 4892 N N . ASP A 1 639 ? 19.260 -12.313 -33.172 1.00 98.06 639 ASP A N 1
ATOM 4893 C CA . ASP A 1 639 ? 20.165 -13.335 -32.646 1.00 98.06 639 ASP A CA 1
ATOM 4894 C C . ASP A 1 639 ? 21.060 -13.905 -33.760 1.00 98.06 639 ASP A C 1
ATOM 4896 O O . ASP A 1 639 ? 20.582 -14.336 -34.817 1.00 98.06 639 ASP A O 1
ATOM 4900 N N . ILE A 1 640 ? 22.369 -13.906 -33.523 1.00 98.44 640 ILE A N 1
ATOM 4901 C CA . ILE A 1 640 ? 23.426 -14.423 -34.400 1.00 98.44 640 ILE A CA 1
ATOM 4902 C C . ILE A 1 640 ? 24.358 -15.415 -33.677 1.00 98.44 640 ILE A C 1
ATOM 4904 O O . ILE A 1 640 ? 25.389 -15.811 -34.227 1.00 98.44 640 ILE A O 1
ATOM 4908 N N . ARG A 1 641 ? 23.993 -15.859 -32.468 1.00 98.56 641 ARG A N 1
ATOM 4909 C CA . ARG A 1 641 ? 24.732 -16.867 -31.690 1.00 98.56 641 ARG A CA 1
ATOM 4910 C C . ARG A 1 641 ? 24.861 -18.178 -32.462 1.00 98.56 641 ARG A C 1
ATOM 4912 O O . ARG A 1 641 ? 23.900 -18.656 -33.061 1.00 98.56 641 ARG A O 1
ATOM 4919 N N . GLY A 1 642 ? 26.057 -18.766 -32.455 1.00 97.12 642 GLY A N 1
ATOM 4920 C CA . GLY A 1 642 ? 26.346 -20.020 -33.167 1.00 97.12 642 GLY A CA 1
ATOM 4921 C C . GLY A 1 642 ? 26.305 -19.935 -34.701 1.00 97.12 642 GLY A C 1
ATOM 4922 O O . GLY A 1 642 ? 26.423 -20.966 -35.359 1.00 97.12 642 GLY A O 1
ATOM 4923 N N . LYS A 1 643 ? 26.129 -18.739 -35.283 1.00 97.50 643 LYS A N 1
ATOM 4924 C CA . LYS A 1 643 ? 26.204 -18.511 -36.736 1.00 97.50 643 LYS A CA 1
ATOM 4925 C C . LYS A 1 643 ? 27.653 -18.212 -37.142 1.00 97.50 643 LYS A C 1
ATOM 4927 O O . LYS A 1 643 ? 28.583 -18.619 -36.450 1.00 97.50 643 LYS A O 1
ATOM 4932 N N . ALA A 1 644 ? 27.873 -17.509 -38.250 1.00 97.12 644 ALA A N 1
ATOM 4933 C CA . ALA A 1 644 ? 29.214 -17.157 -38.708 1.00 97.12 644 ALA A CA 1
ATOM 4934 C C . ALA A 1 644 ? 29.295 -15.740 -39.285 1.00 97.12 644 ALA A C 1
ATOM 4936 O O . ALA A 1 644 ? 28.292 -15.164 -39.712 1.00 97.12 644 ALA A O 1
ATOM 4937 N N . TRP A 1 645 ? 30.509 -15.203 -39.333 1.00 97.06 645 TRP A N 1
ATOM 4938 C CA . TRP A 1 645 ? 30.856 -13.995 -40.074 1.00 97.06 645 TRP A CA 1
ATOM 4939 C C . TRP A 1 645 ? 31.919 -14.322 -41.131 1.00 97.06 645 TRP A C 1
ATOM 4941 O O . TRP A 1 645 ? 32.662 -15.295 -40.988 1.00 97.06 645 TRP A O 1
ATOM 4951 N N . GLY A 1 646 ? 31.935 -13.557 -42.218 1.00 94.62 646 GLY A N 1
ATOM 4952 C CA . GLY A 1 646 ? 32.849 -13.729 -43.344 1.00 94.62 646 GLY A CA 1
ATOM 4953 C C . GLY A 1 646 ? 33.853 -12.592 -43.398 1.00 94.62 646 GLY A C 1
ATOM 4954 O O . GLY A 1 646 ? 33.479 -11.452 -43.146 1.00 94.62 646 GLY A O 1
ATOM 4955 N N . GLU A 1 647 ? 35.104 -12.895 -43.701 1.00 92.50 647 GLU A N 1
ATOM 4956 C CA . GLU A 1 647 ? 36.147 -11.888 -43.898 1.00 92.50 647 GLU A CA 1
ATOM 4957 C C . GLU A 1 647 ? 36.029 -11.220 -45.289 1.00 92.50 647 GLU A C 1
ATOM 4959 O O . GLU A 1 647 ? 35.100 -11.501 -46.053 1.00 92.50 647 GLU A O 1
ATOM 4964 N N . ASP A 1 648 ? 36.910 -10.289 -45.638 1.00 89.00 648 ASP A N 1
ATOM 4965 C CA . ASP A 1 648 ? 36.910 -9.647 -46.952 1.00 89.00 648 ASP A CA 1
ATOM 4966 C C . ASP A 1 648 ? 38.037 -10.192 -47.856 1.00 89.00 648 ASP A C 1
ATOM 4968 O O . ASP A 1 648 ? 38.367 -11.379 -47.841 1.00 89.00 648 ASP A O 1
ATOM 4972 N N . ALA A 1 649 ? 38.609 -9.339 -48.705 1.00 85.06 649 ALA A N 1
ATOM 4973 C CA . ALA A 1 649 ? 39.700 -9.672 -49.612 1.00 85.06 649 ALA A CA 1
ATOM 4974 C C . ALA A 1 649 ? 41.103 -9.609 -48.964 1.00 85.06 649 ALA A C 1
ATOM 4976 O O . ALA A 1 649 ? 42.087 -9.548 -49.708 1.00 85.06 649 ALA A O 1
ATOM 4977 N N . SER A 1 650 ? 41.220 -9.527 -47.632 1.00 76.81 650 SER A N 1
ATOM 4978 C CA . SER A 1 650 ? 42.466 -9.184 -46.937 1.00 76.81 650 SER A CA 1
ATOM 4979 C C . SER A 1 650 ? 43.018 -10.352 -46.106 1.00 76.81 650 SER A C 1
ATOM 4981 O O . SER A 1 650 ? 43.384 -11.389 -46.665 1.00 76.81 650 SER A O 1
ATOM 4983 N N . THR A 1 651 ? 43.192 -10.170 -44.798 1.00 82.31 651 THR A N 1
ATOM 4984 C CA . THR A 1 651 ? 43.635 -11.216 -43.871 1.00 82.31 651 THR A CA 1
ATOM 4985 C C . THR A 1 651 ? 43.022 -10.986 -42.501 1.00 82.31 651 THR A C 1
ATOM 4987 O O . THR A 1 651 ? 43.199 -9.911 -41.925 1.00 82.31 651 THR A O 1
ATOM 4990 N N . THR A 1 652 ? 42.422 -12.018 -41.903 1.00 90.31 652 THR A N 1
ATOM 4991 C CA . THR A 1 652 ? 41.984 -11.923 -40.504 1.00 90.31 652 THR A CA 1
ATOM 4992 C C . THR A 1 652 ? 43.184 -11.812 -39.557 1.00 90.31 652 THR A C 1
ATOM 4994 O O . THR A 1 652 ? 44.005 -12.725 -39.506 1.00 90.31 652 THR A O 1
ATOM 4997 N N . VAL A 1 653 ? 43.278 -10.775 -38.729 1.00 91.12 653 VAL A N 1
ATOM 4998 C CA . VAL A 1 653 ? 44.198 -10.738 -37.584 1.00 91.12 653 VAL A CA 1
ATOM 4999 C C . VAL A 1 653 ? 43.574 -11.483 -36.405 1.00 91.12 653 VAL A C 1
ATOM 5001 O O . VAL A 1 653 ? 42.505 -11.132 -35.920 1.00 91.12 653 VAL A O 1
ATOM 5004 N N . GLY A 1 654 ? 44.251 -12.516 -35.909 1.00 92.25 654 GLY A N 1
ATOM 5005 C CA . GLY A 1 654 ? 43.854 -13.248 -34.706 1.00 92.25 654 GLY A CA 1
ATOM 5006 C C . GLY A 1 654 ? 44.806 -12.989 -33.543 1.00 92.25 654 GLY A C 1
ATOM 5007 O O . GLY A 1 654 ? 46.022 -13.034 -33.716 1.00 92.25 654 GLY A O 1
ATOM 5008 N N . ILE A 1 655 ? 44.270 -12.775 -32.343 1.00 94.06 655 ILE A N 1
ATOM 5009 C CA . ILE A 1 655 ? 45.054 -12.685 -31.105 1.00 94.06 655 ILE A CA 1
ATOM 5010 C C . ILE A 1 655 ? 45.332 -14.096 -30.582 1.00 94.06 655 ILE A C 1
ATOM 5012 O O . ILE A 1 655 ? 44.403 -14.885 -30.385 1.00 94.06 655 ILE A O 1
ATOM 5016 N N . VAL A 1 656 ? 46.601 -14.401 -30.305 1.00 94.31 656 VAL A N 1
ATOM 5017 C CA . VAL A 1 656 ? 47.001 -15.666 -29.674 1.00 94.31 656 VAL A CA 1
ATOM 5018 C C . VAL A 1 656 ? 46.612 -15.617 -28.184 1.00 94.31 656 VAL A C 1
ATOM 5020 O O . VAL A 1 656 ? 47.167 -14.782 -27.460 1.00 94.31 656 VAL A O 1
ATOM 5023 N N . PRO A 1 657 ? 45.707 -16.483 -27.677 1.00 94.56 657 PRO A N 1
ATOM 5024 C CA . PRO A 1 657 ? 45.115 -16.314 -26.342 1.00 94.56 657 PRO A CA 1
ATOM 5025 C C . PRO A 1 657 ? 46.120 -16.314 -25.183 1.00 94.56 657 PRO A C 1
ATOM 5027 O O . PRO A 1 657 ? 45.925 -15.602 -24.200 1.00 94.56 657 PRO A O 1
ATOM 5030 N N . SER A 1 658 ? 47.223 -17.060 -25.302 1.00 94.31 658 SER A N 1
ATOM 5031 C CA . SER A 1 658 ? 48.281 -17.101 -24.283 1.00 94.31 658 SER A CA 1
ATOM 5032 C C . SER A 1 658 ? 48.942 -15.737 -24.051 1.00 94.31 658 SER A C 1
ATOM 5034 O O . SER A 1 658 ? 49.302 -15.427 -22.914 1.00 94.31 658 SER A O 1
ATOM 5036 N N . SER A 1 659 ? 49.034 -14.896 -25.090 1.00 94.69 659 SER A N 1
ATOM 5037 C CA . SER A 1 659 ? 49.645 -13.561 -25.004 1.00 94.69 659 SER A CA 1
ATOM 5038 C C . SER A 1 659 ? 48.814 -12.539 -24.225 1.00 94.69 659 SER A C 1
ATOM 5040 O O . SER A 1 659 ? 49.368 -11.553 -23.757 1.00 94.69 659 SER A O 1
ATOM 5042 N N . ILE A 1 660 ? 47.514 -12.791 -24.032 1.00 94.75 660 ILE A N 1
ATOM 5043 C CA . ILE A 1 660 ? 46.599 -11.933 -23.258 1.00 94.75 660 ILE A CA 1
ATOM 5044 C C . ILE A 1 660 ? 46.047 -12.631 -22.008 1.00 94.75 660 ILE A C 1
ATOM 5046 O O . ILE A 1 660 ? 45.033 -12.215 -21.455 1.00 94.75 660 ILE A O 1
ATOM 5050 N N . SER A 1 661 ? 46.701 -13.699 -21.545 1.00 94.25 661 SER A N 1
ATOM 5051 C CA . SER A 1 661 ? 46.247 -14.525 -20.414 1.00 94.25 661 SER A CA 1
ATOM 5052 C C . SER A 1 661 ? 45.969 -13.733 -19.125 1.00 94.25 661 SER A C 1
ATOM 5054 O O . SER A 1 661 ? 45.032 -14.067 -18.403 1.00 94.25 661 SER A O 1
ATOM 5056 N N . SER A 1 662 ? 46.703 -12.644 -18.876 1.00 94.38 662 SER A N 1
ATOM 5057 C CA . SER A 1 662 ? 46.503 -11.727 -17.741 1.00 94.38 662 SER A CA 1
ATOM 5058 C C . SER A 1 662 ? 45.214 -10.894 -17.800 1.00 94.38 662 SER A C 1
ATOM 5060 O O . SER A 1 662 ? 44.759 -10.417 -16.764 1.00 94.38 662 SER A O 1
ATOM 5062 N N . VAL A 1 663 ? 44.624 -10.714 -18.987 1.00 95.19 663 VAL A N 1
ATOM 5063 C CA . VAL A 1 663 ? 43.434 -9.870 -19.228 1.00 95.19 663 VAL A CA 1
ATOM 5064 C C . VAL A 1 663 ? 42.297 -10.615 -19.933 1.00 95.19 663 VAL A C 1
ATOM 5066 O O . VAL A 1 663 ? 41.248 -10.041 -20.204 1.00 95.19 663 VAL A O 1
ATOM 5069 N N . LEU A 1 664 ? 42.448 -11.915 -20.199 1.00 94.50 664 LEU A N 1
ATOM 5070 C CA . LEU A 1 664 ? 41.445 -12.731 -20.893 1.00 94.50 664 LEU A CA 1
ATOM 5071 C C . LEU A 1 664 ? 40.076 -12.728 -20.183 1.00 94.50 664 LEU A C 1
ATOM 5073 O O . LEU A 1 664 ? 39.039 -12.862 -20.828 1.00 94.50 664 LEU A O 1
ATOM 5077 N N . SER A 1 665 ? 40.058 -12.529 -18.862 1.00 95.88 665 SER A N 1
ATOM 5078 C CA . SER A 1 665 ? 38.837 -12.390 -18.063 1.00 95.88 665 SER A CA 1
ATOM 5079 C C . SER A 1 665 ? 38.096 -11.065 -18.283 1.00 95.88 665 SER A C 1
ATOM 5081 O O . SER A 1 665 ? 36.878 -11.037 -18.090 1.00 95.88 665 SER A O 1
ATOM 5083 N N . SER A 1 666 ? 38.781 -9.990 -18.701 1.00 96.44 666 SER A N 1
ATOM 5084 C CA . SER A 1 666 ? 38.193 -8.657 -18.915 1.00 96.44 666 SER A CA 1
ATOM 5085 C C . SER A 1 666 ? 37.499 -8.507 -20.269 1.00 96.44 666 SER A C 1
ATOM 5087 O O . SER A 1 666 ? 36.758 -7.543 -20.474 1.00 96.44 666 SER A O 1
ATOM 5089 N N . ILE A 1 667 ? 37.685 -9.469 -21.176 1.00 97.31 667 ILE A N 1
ATOM 5090 C CA . ILE A 1 667 ? 37.013 -9.527 -22.475 1.00 97.31 667 ILE A CA 1
ATOM 5091 C C . ILE A 1 667 ? 35.945 -10.620 -22.507 1.00 97.31 667 ILE A C 1
ATOM 5093 O O . ILE A 1 667 ? 35.990 -11.598 -21.758 1.00 97.31 667 ILE A O 1
ATOM 5097 N N . GLU A 1 668 ? 34.970 -10.451 -23.394 1.00 97.81 668 GLU A N 1
ATOM 5098 C CA . GLU A 1 668 ? 34.062 -11.504 -23.821 1.00 97.81 668 GLU A CA 1
ATOM 5099 C C . GLU A 1 668 ? 34.409 -11.910 -25.253 1.00 97.81 668 GLU A C 1
ATOM 5101 O O . GLU A 1 668 ? 34.339 -11.097 -26.174 1.00 97.81 668 GLU A O 1
ATOM 5106 N N . VAL A 1 669 ? 34.846 -13.160 -25.430 1.00 98.00 669 VAL A N 1
ATOM 5107 C CA . VAL A 1 669 ? 35.277 -13.690 -26.733 1.00 98.00 669 VAL A CA 1
ATOM 5108 C C . VAL A 1 669 ? 34.041 -14.011 -27.567 1.00 98.00 669 VAL A C 1
ATOM 5110 O O . VAL A 1 669 ? 33.285 -14.923 -27.217 1.00 98.00 669 VAL A O 1
ATOM 5113 N N . LEU A 1 670 ? 33.860 -13.273 -28.663 1.00 98.44 670 LEU A N 1
ATOM 5114 C CA . LEU A 1 670 ? 32.687 -13.340 -29.537 1.00 98.44 670 LEU A CA 1
ATOM 5115 C C . LEU A 1 670 ? 32.913 -14.255 -30.750 1.00 98.44 670 LEU A C 1
ATOM 5117 O O . LEU A 1 670 ? 31.956 -14.830 -31.262 1.00 98.44 670 LEU A O 1
ATOM 5121 N N . SER A 1 671 ? 34.162 -14.417 -31.200 1.00 97.81 671 SER A N 1
ATOM 5122 C CA . SER A 1 671 ? 34.527 -15.326 -32.294 1.00 97.81 671 SER A CA 1
ATOM 5123 C C . SER A 1 671 ? 35.989 -15.778 -32.216 1.00 97.81 671 SER A C 1
ATOM 5125 O O . SER A 1 671 ? 36.874 -15.023 -31.794 1.00 97.81 671 SER A O 1
ATOM 5127 N N . THR A 1 672 ? 36.244 -17.009 -32.660 1.00 96.19 672 THR A N 1
ATOM 5128 C CA . THR A 1 672 ? 37.574 -17.627 -32.751 1.00 96.19 672 THR A CA 1
ATOM 5129 C C . THR A 1 672 ? 37.784 -18.257 -34.123 1.00 96.19 672 THR A C 1
ATOM 5131 O O . THR A 1 672 ? 36.887 -18.921 -34.639 1.00 96.19 672 THR A O 1
ATOM 5134 N N . SER A 1 673 ? 38.991 -18.123 -34.668 1.00 93.31 673 SER A N 1
ATOM 5135 C CA . SER A 1 673 ? 39.412 -18.851 -35.872 1.00 93.31 673 SER A CA 1
ATOM 5136 C C . SER A 1 673 ? 39.553 -20.356 -35.611 1.00 93.31 673 SER A C 1
ATOM 5138 O O . SER A 1 673 ? 39.659 -20.793 -34.463 1.00 93.31 673 SER A O 1
ATOM 5140 N N . SER A 1 674 ? 39.634 -21.158 -36.677 1.00 88.69 674 SER A N 1
ATOM 5141 C CA . SER A 1 674 ? 39.871 -22.613 -36.606 1.00 88.69 674 SER A CA 1
ATOM 5142 C C . SER A 1 674 ? 41.140 -23.000 -35.832 1.00 88.69 674 SER A C 1
ATOM 5144 O O . SER A 1 674 ? 41.176 -24.047 -35.195 1.00 88.69 674 SER A O 1
ATOM 5146 N N . GLY A 1 675 ? 42.163 -22.138 -35.834 1.00 88.38 675 GLY A N 1
ATOM 5147 C CA . GLY A 1 675 ? 43.386 -22.290 -35.037 1.00 88.38 675 GLY A CA 1
ATOM 5148 C C . GLY A 1 675 ? 43.278 -21.813 -33.581 1.00 88.38 675 GLY A C 1
ATOM 5149 O O . GLY A 1 675 ? 44.307 -21.640 -32.935 1.00 88.38 675 GLY A O 1
ATOM 5150 N N . GLY A 1 676 ? 42.075 -21.518 -33.076 1.00 92.12 676 GLY A N 1
ATOM 5151 C CA . GLY A 1 676 ? 41.829 -21.092 -31.691 1.00 92.12 676 GLY A CA 1
ATOM 5152 C C . GLY A 1 676 ? 42.214 -19.643 -31.360 1.00 92.12 676 GLY A C 1
ATOM 5153 O O . GLY A 1 676 ? 42.103 -19.235 -30.205 1.00 92.12 676 GLY A O 1
ATOM 5154 N N . ASN A 1 677 ? 42.648 -18.844 -32.341 1.00 94.12 677 ASN A N 1
ATOM 5155 C CA . ASN A 1 677 ? 42.982 -17.432 -32.120 1.00 94.12 677 ASN A CA 1
ATOM 5156 C C . ASN A 1 677 ? 41.701 -16.598 -32.027 1.00 94.12 677 ASN A C 1
ATOM 5158 O O . ASN A 1 677 ? 40.774 -16.815 -32.812 1.00 94.12 677 ASN A O 1
ATOM 5162 N N . ILE A 1 678 ? 41.663 -15.632 -31.109 1.00 96.44 678 ILE A N 1
ATOM 5163 C CA . ILE A 1 678 ? 40.517 -14.735 -30.907 1.00 96.44 678 ILE A CA 1
ATOM 5164 C C . ILE A 1 678 ? 40.481 -13.733 -32.061 1.00 96.44 678 ILE A C 1
ATOM 5166 O O . ILE A 1 678 ? 41.443 -12.995 -32.259 1.00 96.44 678 ILE A O 1
ATOM 5170 N N . VAL A 1 679 ? 39.380 -13.713 -32.812 1.00 95.56 679 VAL A N 1
ATOM 5171 C CA . VAL A 1 679 ? 39.202 -12.852 -34.001 1.00 95.56 679 VAL A CA 1
ATOM 5172 C C . VAL A 1 679 ? 38.075 -11.831 -33.836 1.00 95.56 679 VAL A C 1
ATOM 5174 O O . VAL A 1 679 ? 38.004 -10.880 -34.605 1.00 95.56 679 VAL A O 1
ATOM 5177 N N . ALA A 1 680 ? 37.232 -11.974 -32.809 1.00 97.69 680 ALA A N 1
ATOM 5178 C CA . ALA A 1 680 ? 36.356 -10.902 -32.343 1.00 97.69 680 ALA A CA 1
ATOM 5179 C C . ALA A 1 680 ? 36.138 -10.986 -30.826 1.00 97.69 680 ALA A C 1
ATOM 5181 O O . ALA A 1 680 ? 35.955 -12.077 -30.273 1.00 97.69 680 ALA A O 1
ATOM 5182 N N . PHE A 1 681 ? 36.108 -9.836 -30.154 1.00 98.31 681 PHE A N 1
ATOM 5183 C CA . PHE A 1 681 ? 35.744 -9.729 -28.740 1.00 98.31 681 PHE A CA 1
ATOM 5184 C C . PHE A 1 681 ? 35.105 -8.369 -28.429 1.00 98.31 681 PHE A C 1
ATOM 5186 O O . PHE A 1 681 ? 35.284 -7.402 -29.169 1.00 98.31 681 PHE A O 1
ATOM 5193 N N . ARG A 1 682 ? 34.414 -8.269 -27.291 1.00 97.62 682 ARG A N 1
ATOM 5194 C CA . ARG A 1 682 ? 34.150 -6.975 -26.639 1.00 97.62 682 ARG A CA 1
ATOM 5195 C C . ARG A 1 682 ? 34.802 -6.924 -25.267 1.00 97.62 682 ARG A C 1
ATOM 5197 O O . ARG A 1 682 ? 34.996 -7.963 -24.639 1.00 97.62 682 ARG A O 1
ATOM 5204 N N . HIS A 1 683 ? 35.136 -5.740 -24.777 1.00 97.88 683 HIS A N 1
ATOM 5205 C CA . HIS A 1 683 ? 35.541 -5.590 -23.383 1.00 97.88 683 HIS A CA 1
ATOM 5206 C C . HIS A 1 683 ? 34.300 -5.628 -22.471 1.00 97.88 683 HIS A C 1
ATOM 5208 O O . HIS A 1 683 ? 33.208 -5.215 -22.863 1.00 97.88 683 HIS A O 1
ATOM 5214 N N . LYS A 1 684 ? 34.442 -6.151 -21.249 1.00 95.69 684 LYS A N 1
ATOM 5215 C CA . LYS A 1 684 ? 33.321 -6.295 -20.300 1.00 95.69 684 LYS A CA 1
ATOM 5216 C C . LYS A 1 684 ? 33.007 -5.013 -19.538 1.00 95.69 684 LYS A C 1
ATOM 5218 O O . LYS A 1 684 ? 31.854 -4.789 -19.199 1.00 95.69 684 LYS A O 1
ATOM 5223 N N . THR A 1 685 ? 34.026 -4.193 -19.282 1.00 94.31 685 THR A N 1
ATOM 5224 C CA . THR A 1 685 ? 33.939 -2.958 -18.474 1.00 94.31 685 THR A CA 1
ATOM 5225 C C . THR A 1 685 ? 34.331 -1.687 -19.230 1.00 94.31 685 THR A C 1
ATOM 5227 O O . THR A 1 685 ? 34.351 -0.609 -18.648 1.00 94.31 685 THR A O 1
ATOM 5230 N N . LEU A 1 686 ? 34.689 -1.807 -20.511 1.00 96.06 686 LEU A N 1
ATOM 5231 C CA . LEU A 1 686 ? 35.042 -0.680 -21.373 1.00 96.06 686 LEU A CA 1
ATOM 5232 C C . LEU A 1 686 ? 34.149 -0.738 -22.609 1.00 96.06 686 LEU A C 1
ATOM 5234 O O . LEU A 1 686 ? 33.843 -1.829 -23.091 1.00 96.06 686 LEU A O 1
ATOM 5238 N N . ASN A 1 687 ? 33.787 0.421 -23.148 1.00 97.19 687 ASN A N 1
ATOM 5239 C CA . ASN A 1 687 ? 32.908 0.539 -24.309 1.00 97.19 687 ASN A CA 1
ATOM 5240 C C . ASN A 1 687 ? 33.685 0.231 -25.604 1.00 97.19 687 ASN A C 1
ATOM 5242 O O . ASN A 1 687 ? 33.889 1.104 -26.438 1.00 97.19 687 ASN A O 1
ATOM 5246 N N . PHE A 1 688 ? 34.182 -0.998 -25.752 1.00 98.25 688 PHE A N 1
ATOM 5247 C CA . PHE A 1 688 ? 35.066 -1.408 -26.845 1.00 98.25 688 PHE A CA 1
ATOM 5248 C C . PHE A 1 688 ? 34.631 -2.741 -27.452 1.00 98.25 688 PHE A C 1
ATOM 5250 O O . PHE A 1 688 ? 34.538 -3.745 -26.744 1.00 98.25 688 PHE A O 1
ATOM 5257 N N . VAL A 1 689 ? 34.420 -2.751 -28.768 1.00 98.56 689 VAL A N 1
ATOM 5258 C CA . VAL A 1 689 ? 34.214 -3.950 -29.589 1.00 98.56 689 VAL A CA 1
ATOM 5259 C C . VAL A 1 689 ? 35.301 -3.984 -30.658 1.00 98.56 689 VAL A C 1
ATOM 5261 O O . VAL A 1 689 ? 35.539 -2.979 -31.331 1.00 98.56 689 VAL A O 1
ATOM 5264 N N . TRP A 1 690 ? 35.953 -5.134 -30.816 1.00 97.75 690 TRP A N 1
ATOM 5265 C CA . TRP A 1 690 ? 37.017 -5.339 -31.792 1.00 97.75 690 TRP A CA 1
ATOM 5266 C C . TRP A 1 690 ? 36.759 -6.564 -32.668 1.00 97.75 690 TRP A C 1
ATOM 5268 O O . TRP A 1 690 ? 36.350 -7.617 -32.168 1.00 97.75 690 TRP A O 1
ATOM 5278 N N . VAL A 1 691 ? 37.058 -6.425 -33.960 1.00 96.31 691 VAL A N 1
ATOM 5279 C CA . VAL A 1 691 ? 37.100 -7.515 -34.938 1.00 96.31 691 VAL A CA 1
ATOM 5280 C C . VAL A 1 691 ? 38.395 -7.433 -35.743 1.00 96.31 691 VAL A C 1
ATOM 5282 O O . VAL A 1 691 ? 38.803 -6.364 -36.196 1.00 96.31 691 VAL A O 1
ATOM 5285 N N . GLY A 1 692 ? 39.037 -8.576 -35.944 1.00 93.50 692 GLY A N 1
ATOM 5286 C CA . GLY A 1 692 ? 40.303 -8.705 -36.655 1.00 93.50 692 GLY A CA 1
ATOM 5287 C C . GLY A 1 692 ? 40.202 -8.670 -38.177 1.00 93.50 692 GLY A C 1
ATOM 5288 O O . GLY A 1 692 ? 40.917 -9.415 -38.827 1.00 93.50 692 GLY A O 1
ATOM 5289 N N . ASP A 1 693 ? 39.307 -7.882 -38.763 1.00 91.62 693 ASP A N 1
ATOM 5290 C CA . ASP A 1 693 ? 39.142 -7.776 -40.216 1.00 91.62 693 ASP A CA 1
ATOM 5291 C C . ASP A 1 693 ? 38.825 -6.323 -40.588 1.00 91.62 693 ASP A C 1
ATOM 5293 O O . ASP A 1 693 ? 37.826 -5.773 -40.138 1.00 91.62 693 ASP A O 1
ATOM 5297 N N . GLY A 1 694 ? 39.667 -5.679 -41.397 1.00 89.12 694 GLY A N 1
ATOM 5298 C CA . GLY A 1 694 ? 39.446 -4.299 -41.839 1.00 89.12 694 GLY A CA 1
ATOM 5299 C C . GLY A 1 694 ? 38.273 -4.161 -42.817 1.00 89.12 694 GLY A C 1
ATOM 5300 O O . GLY A 1 694 ? 37.631 -3.106 -42.875 1.00 89.12 694 GLY A O 1
ATOM 5301 N N . GLY A 1 695 ? 37.975 -5.230 -43.556 1.00 90.44 695 GLY A N 1
ATOM 5302 C CA . GLY A 1 695 ? 36.885 -5.337 -44.515 1.00 90.44 695 GLY A CA 1
ATOM 5303 C C . GLY A 1 695 ? 35.557 -5.808 -43.919 1.00 90.44 695 GLY A C 1
ATOM 5304 O O . GLY A 1 695 ? 34.582 -5.942 -44.653 1.00 90.44 695 GLY A O 1
ATOM 5305 N N . PHE A 1 696 ? 35.457 -5.972 -42.596 1.00 94.44 696 PHE A N 1
ATOM 5306 C CA . PHE A 1 696 ? 34.274 -6.543 -41.937 1.00 94.44 696 PHE A CA 1
ATOM 5307 C C . PHE A 1 696 ? 32.957 -5.819 -42.267 1.00 94.44 696 PHE A C 1
ATOM 5309 O O . PHE A 1 696 ? 31.894 -6.441 -42.331 1.00 94.44 696 PHE A O 1
ATOM 5316 N N . ASN A 1 697 ? 33.034 -4.500 -42.478 1.00 95.00 697 ASN A N 1
ATOM 5317 C CA . ASN A 1 697 ? 31.910 -3.633 -42.846 1.00 95.00 697 ASN A CA 1
ATOM 5318 C C . ASN A 1 697 ? 31.849 -3.303 -44.348 1.00 95.00 697 ASN A C 1
ATOM 5320 O O . ASN A 1 697 ? 31.049 -2.462 -44.759 1.00 95.00 697 ASN A O 1
ATOM 5324 N N . SER A 1 698 ? 32.688 -3.930 -45.174 1.00 93.75 698 SER A N 1
ATOM 5325 C CA . SER A 1 698 ? 32.749 -3.636 -46.598 1.00 93.75 698 SER A CA 1
ATOM 5326 C C . SER A 1 698 ? 31.546 -4.224 -47.339 1.00 93.75 698 SER A C 1
ATOM 5328 O O . SER A 1 698 ? 31.041 -5.315 -47.054 1.00 93.75 698 SER A O 1
ATOM 5330 N N . SER A 1 699 ? 31.040 -3.448 -48.289 1.00 92.75 699 SER A N 1
ATOM 5331 C CA . SER A 1 699 ? 29.814 -3.723 -49.030 1.00 92.75 699 SER A CA 1
ATOM 5332 C C . SER A 1 699 ? 29.956 -3.219 -50.457 1.00 92.75 699 SER A C 1
ATOM 5334 O O . SER A 1 699 ? 30.617 -2.218 -50.700 1.00 92.75 699 SER A O 1
ATOM 5336 N N . GLN A 1 700 ? 29.305 -3.861 -51.418 1.00 88.75 700 GLN A N 1
ATOM 5337 C CA . GLN A 1 700 ? 29.254 -3.354 -52.786 1.00 88.75 700 GLN A CA 1
ATOM 5338 C C . GLN A 1 700 ? 27.889 -3.694 -53.384 1.00 88.75 700 GLN A C 1
ATOM 5340 O O . GLN A 1 700 ? 27.385 -4.811 -53.240 1.00 88.75 700 GLN A O 1
ATOM 5345 N N . ILE A 1 701 ? 27.261 -2.710 -54.030 1.00 81.00 701 ILE A N 1
ATOM 5346 C CA . ILE A 1 701 ? 25.953 -2.882 -54.675 1.00 81.00 701 ILE A CA 1
ATOM 5347 C C . ILE A 1 701 ? 26.080 -3.957 -55.765 1.00 81.00 701 ILE A C 1
ATOM 5349 O O . ILE A 1 701 ? 27.045 -3.963 -56.526 1.00 81.00 701 ILE A O 1
ATOM 5353 N N . ASN A 1 702 ? 25.117 -4.880 -55.813 1.00 81.94 702 ASN A N 1
ATOM 5354 C CA . ASN A 1 702 ? 25.086 -6.034 -56.721 1.00 81.94 702 ASN A CA 1
ATOM 5355 C C . ASN A 1 702 ? 26.280 -7.010 -56.601 1.00 81.94 702 ASN A C 1
ATOM 5357 O O . ASN A 1 702 ? 26.491 -7.829 -57.493 1.00 81.94 702 ASN A O 1
ATOM 5361 N N . ASN A 1 703 ? 27.043 -6.981 -55.501 1.00 83.81 703 ASN A N 1
ATOM 5362 C CA . ASN A 1 703 ? 28.128 -7.936 -55.280 1.00 83.81 703 ASN A CA 1
ATOM 5363 C C . ASN A 1 703 ? 27.590 -9.352 -55.007 1.00 83.81 703 ASN A C 1
ATOM 5365 O O . ASN A 1 703 ? 26.938 -9.613 -53.993 1.00 83.81 703 ASN A O 1
ATOM 5369 N N . THR A 1 704 ? 27.910 -10.276 -55.911 1.00 85.31 704 THR A N 1
ATOM 5370 C CA . THR A 1 704 ? 27.573 -11.705 -55.830 1.00 85.31 704 THR A CA 1
ATOM 5371 C C . THR A 1 704 ? 28.749 -12.578 -55.381 1.00 85.31 704 THR A C 1
ATOM 5373 O O . THR A 1 704 ? 28.633 -13.801 -55.408 1.00 85.31 704 THR A O 1
ATOM 5376 N N . SER A 1 705 ? 29.877 -11.979 -54.978 1.00 90.06 705 SER A N 1
ATOM 5377 C CA . SER A 1 705 ? 31.086 -12.728 -54.628 1.00 90.06 705 SER A CA 1
ATOM 5378 C C . SER A 1 705 ? 30.924 -13.511 -53.329 1.00 90.06 705 SER A C 1
ATOM 5380 O O . SER A 1 705 ? 30.460 -12.970 -52.323 1.00 90.06 705 SER A O 1
ATOM 5382 N N . ALA A 1 706 ? 31.398 -14.756 -53.361 1.00 90.44 706 ALA A N 1
ATOM 5383 C CA . ALA A 1 706 ? 31.363 -15.701 -52.256 1.00 90.44 706 ALA A CA 1
ATOM 5384 C C . ALA A 1 706 ? 32.415 -15.447 -51.156 1.00 90.44 706 ALA A C 1
ATOM 5386 O O . ALA A 1 706 ? 32.391 -16.150 -50.151 1.00 90.44 706 ALA A O 1
ATOM 5387 N N . THR A 1 707 ? 33.336 -14.492 -51.342 1.00 90.62 707 THR A N 1
ATOM 5388 C CA . THR A 1 707 ? 34.525 -14.322 -50.477 1.00 90.62 707 THR A CA 1
ATOM 5389 C C . THR A 1 707 ? 34.882 -12.880 -50.108 1.00 90.62 707 THR A C 1
ATOM 5391 O O . THR A 1 707 ? 35.813 -12.686 -49.343 1.00 90.62 707 THR A O 1
ATOM 5394 N N . ILE A 1 708 ? 34.181 -11.864 -50.624 1.00 92.62 708 ILE A N 1
ATOM 5395 C CA . ILE A 1 708 ? 34.470 -10.440 -50.337 1.00 92.62 708 ILE A CA 1
ATOM 5396 C C . ILE A 1 708 ? 33.183 -9.678 -50.015 1.00 92.62 708 ILE A C 1
ATOM 5398 O O . ILE A 1 708 ? 32.097 -10.194 -50.286 1.00 92.62 708 ILE A O 1
ATOM 5402 N N . CYS A 1 709 ? 33.279 -8.443 -49.520 1.00 93.75 709 CYS A N 1
ATOM 5403 C CA . CYS A 1 709 ? 32.149 -7.547 -49.236 1.00 93.75 709 CYS A CA 1
ATOM 5404 C C . CYS A 1 709 ? 31.028 -8.222 -48.420 1.00 93.75 709 CYS A C 1
ATOM 5406 O O . CYS A 1 709 ? 29.930 -8.442 -48.958 1.00 93.75 709 CYS A O 1
ATOM 5408 N N . PRO A 1 710 ? 31.298 -8.626 -47.165 1.00 95.44 710 PRO A N 1
ATOM 5409 C CA . PRO A 1 710 ? 30.390 -9.446 -46.365 1.00 95.44 710 PRO A CA 1
ATOM 5410 C C . PRO A 1 710 ? 29.219 -8.658 -45.746 1.00 95.44 710 PRO A C 1
ATOM 5412 O O . PRO A 1 710 ? 28.228 -9.264 -45.334 1.00 95.44 710 PRO A O 1
ATOM 5415 N N . PHE A 1 711 ? 29.284 -7.323 -45.689 1.00 95.94 711 PHE A N 1
ATOM 5416 C CA . PHE A 1 711 ? 28.231 -6.485 -45.111 1.00 95.94 711 PHE A CA 1
ATOM 5417 C C . PHE A 1 711 ? 27.065 -6.291 -46.094 1.00 95.94 711 PHE A C 1
ATOM 5419 O O . PHE A 1 711 ? 27.261 -5.852 -47.231 1.00 95.94 711 PHE A O 1
ATOM 5426 N N . LYS A 1 712 ? 25.834 -6.580 -45.646 1.00 95.75 712 LYS A N 1
ATOM 5427 C CA . LYS A 1 712 ? 24.615 -6.454 -46.461 1.00 95.75 712 LYS A CA 1
ATOM 5428 C C . LYS A 1 712 ? 23.423 -5.862 -45.697 1.00 95.75 712 LYS A C 1
ATOM 5430 O O . LYS A 1 712 ? 23.204 -6.190 -44.528 1.00 95.75 712 LYS A O 1
ATOM 5435 N N . VAL A 1 713 ? 22.627 -5.048 -46.393 1.00 96.44 713 VAL A N 1
ATOM 5436 C CA . VAL A 1 713 ? 21.310 -4.552 -45.950 1.00 96.44 713 VAL A CA 1
ATOM 5437 C C . VAL A 1 713 ? 20.174 -4.945 -46.905 1.00 96.44 713 VAL A C 1
ATOM 5439 O O . VAL A 1 713 ? 20.427 -5.390 -48.027 1.00 96.44 713 VAL A O 1
ATOM 5442 N N . ASP A 1 714 ? 18.929 -4.812 -46.441 1.00 95.12 714 ASP A N 1
ATOM 5443 C CA . ASP A 1 714 ? 17.715 -4.862 -47.266 1.00 95.12 714 ASP A CA 1
ATOM 5444 C C . ASP A 1 714 ? 17.359 -3.488 -47.877 1.00 95.12 714 ASP A C 1
ATOM 5446 O O . ASP A 1 714 ? 18.036 -2.485 -47.640 1.00 95.12 714 ASP A O 1
ATOM 5450 N N . ASP A 1 715 ? 16.262 -3.428 -48.638 1.00 94.81 715 ASP A N 1
ATOM 5451 C CA . ASP A 1 715 ? 15.776 -2.200 -49.290 1.00 94.81 715 ASP A CA 1
ATOM 5452 C C . ASP A 1 715 ? 15.306 -1.112 -48.295 1.00 94.81 715 ASP A C 1
ATOM 5454 O O . ASP A 1 715 ? 15.159 0.052 -48.662 1.00 94.81 715 ASP A O 1
ATOM 5458 N N . ASN A 1 716 ? 15.096 -1.466 -47.020 1.00 95.19 716 ASN A N 1
ATOM 5459 C CA . ASN A 1 716 ? 14.809 -0.540 -45.918 1.00 95.19 716 ASN A CA 1
ATOM 5460 C C . ASN A 1 716 ? 16.078 -0.158 -45.129 1.00 95.19 716 ASN A C 1
ATOM 5462 O O . ASN A 1 716 ? 15.985 0.484 -44.074 1.00 95.19 716 ASN A O 1
ATOM 5466 N N . TYR A 1 717 ? 17.249 -0.556 -45.627 1.00 96.62 717 TYR A N 1
ATOM 5467 C CA . TYR A 1 717 ? 18.566 -0.425 -45.009 1.00 96.62 717 TYR A CA 1
ATOM 5468 C C . TYR A 1 717 ? 18.729 -1.174 -43.676 1.00 96.62 717 TYR A C 1
ATOM 5470 O O . TYR A 1 717 ? 19.649 -0.876 -42.910 1.00 96.62 717 TYR A O 1
ATOM 5478 N N . ARG A 1 718 ? 17.871 -2.159 -43.378 1.00 97.31 718 ARG A N 1
ATOM 5479 C CA . ARG A 1 718 ? 18.016 -3.036 -42.207 1.00 97.31 718 ARG A CA 1
ATOM 5480 C C . ARG A 1 718 ? 19.133 -4.057 -42.455 1.00 97.31 718 ARG A C 1
ATOM 5482 O O . ARG A 1 718 ? 19.255 -4.558 -43.571 1.00 97.31 718 ARG A O 1
ATOM 5489 N N . PRO A 1 719 ? 19.944 -4.402 -41.443 1.00 97.75 719 PRO A N 1
ATOM 5490 C CA . PRO A 1 719 ? 21.030 -5.365 -41.590 1.00 97.75 719 PRO A CA 1
ATOM 5491 C C . PRO A 1 719 ? 20.470 -6.782 -41.776 1.00 97.75 719 PRO A C 1
ATOM 5493 O O . PRO A 1 719 ? 19.660 -7.252 -40.977 1.00 97.75 719 PRO A O 1
ATOM 5496 N N . ILE A 1 720 ? 20.924 -7.472 -42.821 1.00 96.94 720 ILE A N 1
ATOM 5497 C CA . ILE A 1 720 ? 20.520 -8.845 -43.165 1.00 96.94 720 ILE A CA 1
ATOM 5498 C C . ILE A 1 720 ? 21.758 -9.701 -43.450 1.00 96.94 720 ILE A C 1
ATOM 5500 O O . ILE A 1 720 ? 22.787 -9.144 -43.847 1.00 96.94 720 ILE A O 1
ATOM 5504 N N . PRO A 1 721 ? 21.698 -11.039 -43.319 1.00 96.81 721 PRO A N 1
ATOM 5505 C CA . PRO A 1 721 ? 22.854 -11.856 -43.647 1.00 96.81 721 PRO A CA 1
ATOM 5506 C C . PRO A 1 721 ? 23.162 -11.768 -45.144 1.00 96.81 721 PRO A C 1
ATOM 5508 O O . PRO A 1 721 ? 22.253 -11.718 -45.980 1.00 96.81 721 PRO A O 1
ATOM 5511 N N . LYS A 1 722 ? 24.446 -11.811 -45.510 1.00 95.06 722 LYS A N 1
ATOM 5512 C CA . LYS A 1 722 ? 24.840 -12.036 -46.903 1.00 95.06 722 LYS A CA 1
ATOM 5513 C C . LYS A 1 722 ? 24.647 -13.527 -47.210 1.00 95.06 722 LYS A C 1
ATOM 5515 O O . LYS A 1 722 ? 25.356 -14.339 -46.622 1.00 95.06 722 LYS A O 1
ATOM 5520 N N . PRO A 1 723 ? 23.721 -13.915 -48.111 1.00 91.69 723 PRO A N 1
ATOM 5521 C CA . PRO A 1 723 ? 23.443 -15.329 -48.376 1.00 91.69 723 PRO A CA 1
ATOM 5522 C C . PRO A 1 723 ? 24.547 -15.995 -49.209 1.00 91.69 723 PRO A C 1
ATOM 5524 O O . PRO A 1 723 ? 24.827 -17.177 -49.042 1.00 91.69 723 PRO A O 1
ATOM 5527 N N . ASN A 1 724 ? 25.193 -15.222 -50.085 1.00 88.00 724 ASN A N 1
ATOM 5528 C CA . ASN A 1 724 ? 26.150 -15.705 -51.075 1.00 88.00 724 ASN A CA 1
ATOM 5529 C C . ASN A 1 724 ? 27.589 -15.471 -50.579 1.00 88.00 724 ASN A C 1
ATOM 5531 O O . ASN A 1 724 ? 28.298 -14.670 -51.175 1.00 88.00 724 ASN A O 1
ATOM 5535 N N . TYR A 1 725 ? 28.000 -16.095 -49.470 1.00 89.50 725 TYR A N 1
ATOM 5536 C CA . TYR A 1 725 ? 29.372 -16.007 -48.928 1.00 89.50 725 TYR A CA 1
ATOM 5537 C C . TYR A 1 725 ? 29.926 -17.412 -48.592 1.00 89.50 725 TYR A C 1
ATOM 5539 O O . TYR A 1 725 ? 30.285 -17.705 -47.461 1.00 89.50 725 TYR A O 1
ATOM 5547 N N . ASN A 1 726 ? 29.887 -18.361 -49.536 1.00 87.06 726 ASN A N 1
ATOM 5548 C CA . ASN A 1 726 ? 30.064 -19.817 -49.311 1.00 87.06 726 ASN A CA 1
ATOM 5549 C C . ASN A 1 726 ? 28.997 -20.465 -48.384 1.00 87.06 726 ASN A C 1
ATOM 5551 O O . ASN A 1 726 ? 28.478 -21.531 -48.698 1.00 87.06 726 ASN A O 1
ATOM 5555 N N . GLN A 1 727 ? 28.615 -19.795 -47.295 1.00 93.00 727 GLN A N 1
ATOM 5556 C CA . GLN A 1 727 ? 27.446 -19.990 -46.440 1.00 93.00 727 GLN A CA 1
ATOM 5557 C C . GLN A 1 727 ? 26.903 -18.607 -45.998 1.00 93.00 727 GLN A C 1
ATOM 5559 O O . GLN A 1 727 ? 27.581 -17.599 -46.206 1.00 93.00 727 GLN A O 1
ATOM 5564 N N . PRO A 1 728 ? 25.710 -18.499 -45.384 1.00 95.94 728 PRO A N 1
ATOM 5565 C CA . PRO A 1 728 ? 25.208 -17.213 -44.901 1.00 95.94 728 PRO A CA 1
ATOM 5566 C C . PRO A 1 728 ? 26.088 -16.604 -43.795 1.00 95.94 728 PRO A C 1
ATOM 5568 O O . PRO A 1 728 ? 26.333 -17.258 -42.779 1.00 95.94 728 PRO A O 1
ATOM 5571 N N . VAL A 1 729 ? 26.506 -15.343 -43.958 1.00 97.56 729 VAL A N 1
ATOM 5572 C CA . VAL A 1 729 ? 27.319 -14.606 -42.967 1.00 97.56 729 VAL A CA 1
ATOM 5573 C C . VAL A 1 729 ? 26.630 -13.351 -42.441 1.00 97.56 729 VAL A C 1
ATOM 5575 O O . VAL A 1 729 ? 25.863 -12.701 -43.150 1.00 97.56 729 VAL A O 1
ATOM 5578 N N . TYR A 1 730 ? 26.896 -13.029 -41.173 1.00 98.31 730 TYR A N 1
ATOM 5579 C CA . TYR A 1 730 ? 26.073 -12.143 -40.342 1.00 98.31 730 TYR A CA 1
ATOM 5580 C C . TYR A 1 730 ? 26.776 -10.831 -39.933 1.00 98.31 730 TYR A C 1
ATOM 5582 O O . TYR A 1 730 ? 26.394 -10.204 -38.945 1.00 98.31 730 TYR A O 1
ATOM 5590 N N . ASN A 1 731 ? 27.791 -10.391 -40.688 1.00 98.00 731 ASN A N 1
ATOM 5591 C CA . ASN A 1 731 ? 28.619 -9.214 -40.379 1.00 98.00 731 ASN A CA 1
ATOM 5592 C C . ASN A 1 731 ? 27.809 -7.940 -40.099 1.00 98.00 731 ASN A C 1
ATOM 5594 O O . ASN A 1 731 ? 28.050 -7.256 -39.106 1.00 98.00 731 ASN A O 1
ATOM 5598 N N . SER A 1 732 ? 26.816 -7.633 -40.937 1.00 97.94 732 SER A N 1
ATOM 5599 C CA . SER A 1 732 ? 25.995 -6.428 -40.772 1.00 97.94 732 SER A CA 1
ATOM 5600 C C . SER A 1 732 ? 25.167 -6.451 -39.490 1.00 97.94 732 SER A C 1
ATOM 5602 O O . SER A 1 732 ? 25.049 -5.429 -38.821 1.00 97.94 732 SER A O 1
ATOM 5604 N N . GLN A 1 733 ? 24.651 -7.617 -39.098 1.00 98.56 733 GLN A N 1
ATOM 5605 C CA . GLN A 1 733 ? 23.878 -7.787 -37.866 1.00 98.56 733 GLN A CA 1
ATOM 5606 C C . GLN A 1 733 ? 24.775 -7.776 -36.622 1.00 98.56 733 GLN A C 1
ATOM 5608 O O . GLN A 1 733 ? 24.396 -7.182 -35.615 1.00 98.56 733 GLN A O 1
ATOM 5613 N N . PHE A 1 734 ? 25.988 -8.335 -36.710 1.00 98.75 734 PHE A N 1
ATOM 5614 C CA . PHE A 1 734 ? 27.012 -8.206 -35.667 1.00 98.75 734 PHE A CA 1
ATOM 5615 C C . PHE A 1 734 ? 27.351 -6.734 -35.417 1.00 98.75 734 PHE A C 1
ATOM 5617 O O . PHE A 1 734 ? 27.257 -6.257 -34.288 1.00 98.75 734 PHE A O 1
ATOM 5624 N N . THR A 1 735 ? 27.678 -5.991 -36.477 1.00 98.44 735 THR A N 1
ATOM 5625 C CA . THR A 1 735 ? 27.966 -4.555 -36.397 1.00 98.44 735 THR A CA 1
ATOM 5626 C C . THR A 1 735 ? 26.772 -3.767 -35.869 1.00 98.44 735 THR A C 1
ATOM 5628 O O . THR A 1 735 ? 26.942 -2.888 -35.027 1.00 98.44 735 THR A O 1
ATOM 5631 N N . ALA A 1 736 ? 25.555 -4.089 -36.304 1.00 98.50 736 ALA A N 1
ATOM 5632 C CA . ALA A 1 736 ? 24.356 -3.397 -35.852 1.00 98.50 736 ALA A CA 1
ATOM 5633 C C . ALA A 1 736 ? 24.077 -3.599 -34.355 1.00 98.50 736 ALA A C 1
ATOM 5635 O O . ALA A 1 736 ? 23.814 -2.630 -33.641 1.00 98.50 736 ALA A O 1
ATOM 5636 N N . ASN A 1 737 ? 24.203 -4.833 -33.862 1.00 98.62 737 ASN A N 1
ATOM 5637 C CA . ASN A 1 737 ? 24.102 -5.153 -32.439 1.00 98.62 737 ASN A CA 1
ATOM 5638 C C . ASN A 1 737 ? 25.239 -4.504 -31.625 1.00 98.62 737 ASN A C 1
ATOM 5640 O O . ASN A 1 737 ? 24.982 -3.921 -30.571 1.00 98.62 737 ASN A O 1
ATOM 5644 N N . ALA A 1 738 ? 26.479 -4.526 -32.132 1.00 98.44 738 ALA A N 1
ATOM 5645 C CA . ALA A 1 738 ? 27.618 -3.847 -31.511 1.00 98.44 738 ALA A CA 1
ATOM 5646 C C . ALA A 1 738 ? 27.386 -2.336 -31.365 1.00 98.44 738 ALA A C 1
ATOM 5648 O O . ALA A 1 738 ? 27.675 -1.767 -30.314 1.00 98.44 738 ALA A O 1
ATOM 5649 N N . LEU A 1 739 ? 26.832 -1.687 -32.391 1.00 98.19 739 LEU A N 1
ATOM 5650 C CA . LEU A 1 739 ? 26.541 -0.253 -32.381 1.00 98.19 739 LEU A CA 1
ATOM 5651 C C . LEU A 1 739 ? 25.350 0.097 -31.487 1.00 98.19 739 LEU A C 1
ATOM 5653 O O . LEU A 1 739 ? 25.439 1.064 -30.734 1.00 98.19 739 LEU A O 1
ATOM 5657 N N . ALA A 1 740 ? 24.289 -0.717 -31.482 1.00 96.94 740 ALA A N 1
ATOM 5658 C CA . ALA A 1 740 ? 23.202 -0.584 -30.513 1.00 96.94 740 ALA A CA 1
ATOM 5659 C C . ALA A 1 740 ? 23.734 -0.632 -29.074 1.00 96.94 740 ALA A C 1
ATOM 5661 O O . ALA A 1 740 ? 23.441 0.256 -28.274 1.00 96.94 740 ALA A O 1
ATOM 5662 N N . TRP A 1 741 ? 24.584 -1.616 -28.763 1.00 96.75 741 TRP A N 1
ATOM 5663 C CA . TRP A 1 741 ? 25.228 -1.712 -27.458 1.00 96.75 741 TRP A CA 1
ATOM 5664 C C . TRP A 1 741 ? 26.088 -0.474 -27.158 1.00 96.75 741 TRP A C 1
ATOM 5666 O O . TRP A 1 741 ? 25.837 0.206 -26.165 1.00 96.75 741 TRP A O 1
ATOM 5676 N N . LEU A 1 742 ? 27.025 -0.100 -28.037 1.00 97.44 742 LEU A N 1
ATOM 5677 C CA . LEU A 1 742 ? 27.902 1.064 -27.834 1.00 97.44 742 LEU A CA 1
ATOM 5678 C C . LEU A 1 742 ? 27.129 2.378 -27.622 1.00 97.44 742 LEU A C 1
ATOM 5680 O O . LEU A 1 742 ? 27.516 3.171 -26.763 1.00 97.44 742 LEU A O 1
ATOM 5684 N N . PHE A 1 743 ? 26.026 2.607 -28.344 1.00 95.19 743 PHE A N 1
ATOM 5685 C CA . PHE A 1 743 ? 25.196 3.803 -28.164 1.00 95.19 743 PHE A CA 1
ATOM 5686 C C . PHE A 1 743 ? 24.434 3.826 -26.830 1.00 95.19 743 PHE A C 1
ATOM 5688 O O . PHE A 1 743 ? 24.224 4.916 -26.297 1.00 95.19 743 PHE A O 1
ATOM 5695 N N . THR A 1 744 ? 24.072 2.666 -26.265 1.00 90.56 744 THR A N 1
ATOM 5696 C CA . THR A 1 744 ? 23.488 2.587 -24.908 1.00 90.56 744 THR A CA 1
ATOM 5697 C C . THR A 1 744 ? 24.526 2.775 -23.799 1.00 90.56 744 THR A C 1
ATOM 5699 O O . THR A 1 744 ? 24.212 3.386 -22.783 1.00 90.56 744 THR A O 1
ATOM 5702 N N . GLN A 1 745 ? 25.755 2.270 -23.973 1.00 88.06 745 GLN A N 1
ATOM 5703 C CA . GLN A 1 745 ? 26.777 2.296 -22.915 1.00 88.06 745 GLN A CA 1
ATOM 5704 C C . GLN A 1 745 ? 27.590 3.600 -22.864 1.00 88.06 745 GLN A C 1
ATOM 5706 O O . GLN A 1 745 ? 28.209 3.895 -21.841 1.00 88.06 745 GLN A O 1
ATOM 5711 N N . THR A 1 746 ? 27.629 4.383 -23.950 1.00 84.69 746 THR A N 1
ATOM 5712 C CA . THR A 1 746 ? 28.381 5.647 -23.978 1.00 84.69 746 THR A CA 1
ATOM 5713 C C . THR A 1 746 ? 27.654 6.751 -23.202 1.00 84.69 746 THR A C 1
ATOM 5715 O O . THR A 1 746 ? 26.618 7.278 -23.626 1.00 84.69 746 THR A O 1
ATOM 5718 N N . ASN A 1 747 ? 28.225 7.089 -22.044 1.00 74.50 747 ASN A N 1
ATOM 5719 C CA . ASN A 1 747 ? 27.796 8.148 -21.124 1.00 74.50 747 ASN A CA 1
ATOM 5720 C C . ASN A 1 747 ? 28.511 9.493 -21.370 1.00 74.50 747 ASN A C 1
ATOM 5722 O O . ASN A 1 747 ? 28.341 10.424 -20.583 1.00 74.50 747 ASN A O 1
ATOM 5726 N N . LYS A 1 748 ? 29.313 9.567 -22.437 1.00 66.94 748 LYS A N 1
ATOM 5727 C CA . LYS A 1 748 ? 29.968 10.776 -22.939 1.00 66.94 748 LYS A CA 1
ATOM 5728 C C . LYS A 1 748 ? 29.058 11.5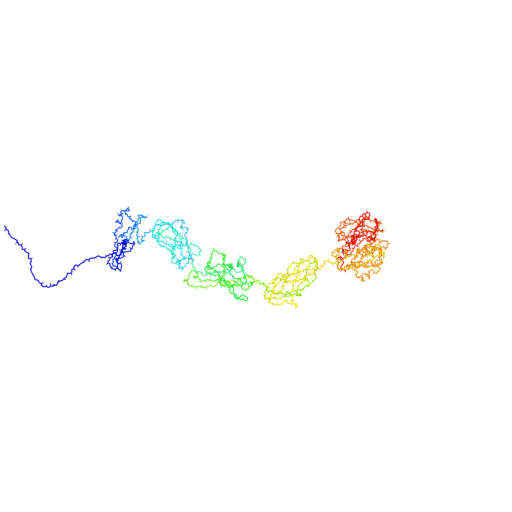23 -23.920 1.00 66.94 748 LYS A C 1
ATOM 5730 O O . LYS A 1 748 ? 28.296 10.837 -24.644 1.00 66.94 748 LYS A O 1
#

pLDDT: mean 86.96, std 13.07, range [33.0, 98.75]